Protein AF-A0A4Q4S0P5-F1 (afdb_monomer)

Organism: NCBI:txid156630

Foldseek 3Di:
DDDQQALLNLLLLLVVLLLLLLVLVLCQQVPDPLSVLLSLLSVLLVLLVVLLCPVCVSVDPCSPSLVVCCVVPVVLSLLLSVLSLLSSCLRQVPVCCVPQLQKDFPDPVVLVVDDQQDQDDDPSVCCRRPPVSVVVNSVSSVSRSVSSVPTNIHGDSDCVSSVVSSLSSQVSSQSSLVSDDPVSNVSSLVSSLVVLLVDDDPSSLVSLVVVVVVVVVDPDDGDPSVQSSLSNVLSNLLVVLVCLLVVNDDADDFDEDEPVQWDDDPVFQDPPDPQKTWTWGAAPPHNHDTAIWIKGKQDDDDLVSSVSNQSSVLSSLCRPHDLADFDFRFNGKYWYPPDPGIIIITTTHDGCVLVDDDDDDDADADDVVQWDWDADPPCVPDPDDDDDGHTDPVDIHGHDNSRGDDPDPPDPPDDPQFDDDPPPDDQWLLFQLVCLQPVGGHDAVLRVLQSVLQRLLCVLVVHHLVVQAPIDDRNCSVRSVVSLVSSLVSLVVSCVPQNPLSSVLSNLSSPDDQDPVDDSVVSVVVSVVNVVVSVVSVVPRDD

Solvent-accessible surface area (backbone atoms only — not comparable to full-atom values): 30479 Å² total; per-residue (Å²): 134,85,79,77,61,33,43,50,61,41,38,61,69,34,48,62,50,35,54,56,25,49,53,50,53,40,54,41,36,58,72,38,80,93,37,44,57,58,24,38,40,45,50,48,46,52,48,44,46,57,21,58,44,53,86,41,36,71,89,58,94,65,40,53,62,46,46,54,45,35,71,78,39,50,70,40,38,46,50,39,32,44,35,45,49,53,44,26,46,66,52,35,32,59,68,50,36,45,73,61,32,34,34,39,66,70,60,58,88,80,46,76,87,62,78,74,67,85,66,74,85,79,58,55,70,52,39,36,56,30,60,70,49,30,53,53,49,53,50,38,37,58,60,20,47,64,54,56,74,72,48,56,51,39,71,50,95,57,60,67,28,45,46,54,45,46,53,52,52,44,53,38,47,46,50,46,47,69,51,41,55,72,77,52,38,53,54,24,51,52,39,35,44,51,52,36,41,71,63,36,51,77,67,43,28,53,26,33,51,51,48,32,60,52,47,72,71,43,99,58,96,64,71,70,41,61,46,42,24,26,42,13,45,39,38,38,36,50,53,47,31,61,34,40,75,68,70,75,46,88,78,79,90,70,49,76,42,46,68,84,46,42,47,92,52,82,91,40,60,50,86,93,48,95,50,40,42,41,42,33,37,54,48,56,96,44,87,83,38,73,35,74,29,36,33,44,46,60,75,72,81,54,62,73,53,29,49,50,50,43,56,32,53,28,52,37,32,50,50,75,64,33,84,67,49,68,65,54,49,28,74,20,33,33,48,40,75,91,54,100,60,65,45,38,23,41,32,22,43,61,63,53,65,88,74,61,75,84,62,61,75,84,71,63,71,52,44,67,93,21,51,46,69,48,64,44,84,77,56,85,75,55,96,67,92,86,72,82,75,58,57,37,80,92,54,73,39,85,53,75,58,89,62,44,82,79,93,69,91,78,64,94,82,61,64,92,64,50,62,68,68,97,83,82,68,89,80,52,81,48,53,34,42,72,47,47,49,35,68,41,48,58,86,54,74,44,38,50,43,23,7,47,16,49,44,50,46,28,66,74,67,74,49,60,61,81,80,73,40,71,70,45,58,85,70,37,48,74,41,31,51,47,34,47,51,54,51,39,56,52,29,56,66,34,31,88,76,66,35,60,64,53,23,51,47,29,35,55,23,57,65,52,69,80,61,89,90,48,56,70,68,58,47,51,52,53,47,52,52,50,50,54,50,52,52,57,52,56,70,68,60,84,131

Radius of gyration: 28.84 Å; Cα contacts (8 Å, |Δi|>4): 722; chains: 1; bounding box: 66×55×87 Å

Mean predicted aligned error: 17.46 Å

Secondary structure (DSSP, 8-state):
-PPP--HHHHHHHHHHHHHHHHHHHHHHHHT-GGGHHHHHHHHHHHHHHHHHHGGGTTTSS--HHHHHHHHH-HHHHHHHHHHHHHHHHHHH-HHHHHHTS-EEES-HHHHTTSPPPP-PPP-HHHHHH-HHHHHHHHHHHHHHHHHHHH--EEE-S-HHHHHHHHHHHHHHHHHHHHTS-HHHHHHHHHHHHHHHHHH--HHHHHHHHHHHHHHTTSSS----HHHHHHHHHHHHHHHHHHHHHTT-SPPPPPPEEEGGGEE--GGG--TT-SSEEEEEE-SSSSTT--EEEEEEE--SS-HHHHHHHHHHHHHHHHS---TT---PPEEEEEEE-SSSS-EEEEEEPPPGGGS--------SS--GGGEE--B-TTGGG-----SPP-B-TT--EE--GGG-----TT-TTS-TT-SS-TTS----TTS-HHHHH-TTSPP-HHHHHHHHHHHHHHHHHTS-HHHHS-PPPTT-HHHHHHHHHHHHHHHHHTHHHHHHHHHHHHHHHHT----TTS-HHHHHHHHHHHHHHHHHHHTTS--

Sequence (543 aa):
MAEAFGIATAAVGLLPLCRDGFRLVQDVVGASDAFKEVSWRVQSQINVFEAWRRPWDLDGYEWGKFKEYSKENHSEALAIGHELALLSFTLCNASKLLSKYGLKLKDRHRHEQIKPAEIPSPDMKKLLTSEASFKKWVNGCKKNLPFIQKCRFVLTSDNSNADTLVDRLRECNEALHRFSPPAIQVIQTQNIYFVFGKSASEEQVKALFVEVNRAKKSNQQSLPYQEFARIAEFSNAVKDQKLVAKGQKRSREVRRFELSDFQTDPDYKVSGSQDAEMGLLKKFPFPKEMRVVYIEWMSGGREVEREAKAKAKARMLSVKMSEQVLLPTCYGILEDNSGYSKRFGLVMAPPDHIRLNLKFMMPGNIRPGSIMFFPTSSEVRSSRISSTPRLDYSKPFLVGFGHARIDDRRLGREDPTRTQAPGEITLDEYQHPKKIEAPLTKYSRFFDVYSVGCVLLEIGMWQPLSELVVIPRRGRPAEANRAREDMKAKAESLIGVTGSVYAAVIKKCLDVDPHSDLSEEKNNDVCAALLSELIGELGKCSA

InterPro domains:
  IPR011009 Protein kinase-like domain superfamily [SSF56112] (362-466)
  IPR029498 Prion-inhibition and propagation, HeLo domain [PF14479] (6-188)
  IPR038305 HeLo domain superfamily [G3DSA:1.20.120.1020] (1-222)

pLDDT: mean 73.53, std 16.16, range [27.33, 94.31]

Structure (mmCIF, N/CA/C/O backbone):
data_AF-A0A4Q4S0P5-F1
#
_entry.id   AF-A0A4Q4S0P5-F1
#
loop_
_atom_site.group_PDB
_atom_site.id
_atom_site.type_symbol
_atom_site.label_atom_id
_atom_site.label_alt_id
_atom_site.label_comp_id
_atom_site.label_asym_id
_atom_site.label_entity_id
_atom_site.label_seq_id
_atom_site.pdbx_PDB_ins_code
_atom_site.Cartn_x
_atom_site.Cartn_y
_atom_site.Cartn_z
_atom_site.occupancy
_atom_site.B_iso_or_equiv
_atom_site.auth_seq_id
_atom_site.auth_comp_id
_atom_site.auth_asym_id
_atom_site.auth_atom_id
_atom_site.pdbx_PDB_model_num
ATOM 1 N N . MET A 1 1 ? 10.439 23.619 34.622 1.00 31.36 1 MET A N 1
ATOM 2 C CA . MET A 1 1 ? 9.116 24.202 34.309 1.00 31.36 1 MET A CA 1
ATOM 3 C C . MET A 1 1 ? 8.155 23.055 34.058 1.00 31.36 1 MET A C 1
ATOM 5 O O . MET A 1 1 ? 8.489 22.204 33.246 1.00 31.36 1 MET A O 1
ATOM 9 N N . ALA A 1 2 ? 7.036 22.979 34.780 1.00 33.34 2 ALA A N 1
ATOM 10 C CA . ALA A 1 2 ? 6.001 21.987 34.490 1.00 33.34 2 ALA A CA 1
ATOM 11 C C . ALA A 1 2 ? 5.200 22.452 33.266 1.00 33.34 2 ALA A C 1
ATOM 13 O O . ALA A 1 2 ? 4.805 23.616 33.208 1.00 33.34 2 ALA A O 1
ATOM 14 N N . GLU A 1 3 ? 4.987 21.575 32.286 1.00 43.88 3 GLU A N 1
ATOM 15 C CA . GLU A 1 3 ? 4.173 21.924 31.121 1.00 43.88 3 GLU A CA 1
ATOM 16 C C . GLU A 1 3 ? 2.710 22.065 31.532 1.00 43.88 3 GLU A C 1
ATOM 18 O O . GLU A 1 3 ? 2.144 21.176 32.171 1.00 43.88 3 GLU A O 1
ATOM 23 N N . ALA A 1 4 ? 2.093 23.185 31.150 1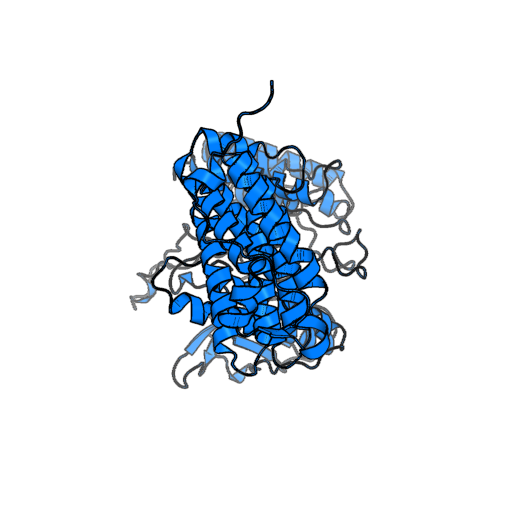.00 50.53 4 ALA A N 1
ATOM 24 C CA . ALA A 1 4 ? 0.651 23.333 31.248 1.00 50.53 4 ALA A CA 1
ATOM 25 C C . ALA A 1 4 ? -0.012 22.210 30.439 1.00 50.53 4 ALA A C 1
ATOM 27 O O . ALA A 1 4 ? 0.358 21.965 29.289 1.00 50.53 4 ALA A O 1
ATOM 28 N N . PHE A 1 5 ? -0.980 21.525 31.049 1.00 64.75 5 PHE A N 1
ATOM 29 C CA . PHE A 1 5 ? -1.673 20.406 30.424 1.00 64.75 5 PHE A CA 1
ATOM 30 C C . PHE A 1 5 ? -2.332 20.845 29.107 1.00 64.75 5 PHE A C 1
ATOM 32 O O . PHE A 1 5 ? -3.286 21.624 29.111 1.00 64.75 5 PHE A O 1
ATOM 39 N N . GLY A 1 6 ? -1.798 20.356 27.987 1.00 77.81 6 GLY A N 1
ATOM 40 C CA . GLY A 1 6 ? -2.189 20.779 26.646 1.00 77.81 6 GLY A CA 1
ATOM 41 C C . GLY A 1 6 ? -2.607 19.623 25.743 1.00 77.81 6 GLY A C 1
ATOM 42 O O . GLY A 1 6 ? -2.435 18.447 26.070 1.00 77.81 6 GLY A O 1
ATOM 43 N N . ILE A 1 7 ? -3.110 19.981 24.560 1.00 82.94 7 ILE A N 1
ATOM 44 C CA . ILE A 1 7 ? -3.660 19.055 23.558 1.00 82.94 7 ILE A CA 1
ATOM 45 C C . ILE A 1 7 ? -2.694 17.907 23.245 1.00 82.94 7 ILE A C 1
ATOM 47 O O . ILE A 1 7 ? -3.112 16.753 23.200 1.00 82.94 7 ILE A O 1
ATOM 51 N N . ALA A 1 8 ? -1.400 18.196 23.078 1.00 82.94 8 ALA A N 1
ATOM 52 C CA . ALA A 1 8 ? -0.398 17.171 22.801 1.00 82.94 8 ALA A CA 1
ATOM 53 C C . ALA A 1 8 ? -0.184 16.200 23.976 1.00 82.94 8 ALA A C 1
ATOM 55 O O . ALA A 1 8 ? -0.152 14.990 23.762 1.00 82.94 8 ALA A O 1
ATOM 56 N N . THR A 1 9 ? -0.147 16.691 25.219 1.00 84.06 9 THR A N 1
ATOM 57 C CA . THR A 1 9 ? -0.105 15.846 26.426 1.00 84.06 9 THR A CA 1
ATOM 58 C C . THR A 1 9 ? -1.339 14.942 26.518 1.00 84.06 9 THR A C 1
ATOM 60 O O . THR A 1 9 ? -1.224 13.755 26.831 1.00 84.06 9 THR A O 1
ATOM 63 N N . ALA A 1 10 ? -2.519 15.488 26.205 1.00 85.19 10 ALA A N 1
ATOM 64 C CA . ALA A 1 10 ? -3.773 14.745 26.197 1.00 85.19 10 ALA A CA 1
ATOM 65 C C . ALA A 1 10 ? -3.788 13.660 25.103 1.00 85.19 10 ALA A C 1
ATOM 67 O O . ALA A 1 10 ? -4.082 12.500 25.390 1.00 85.19 10 ALA A O 1
ATOM 68 N N . ALA A 1 11 ? -3.408 14.010 23.871 1.00 84.75 11 ALA A N 1
ATOM 69 C CA . ALA A 1 11 ? -3.312 13.082 22.747 1.00 84.75 11 ALA A CA 1
ATOM 70 C C . ALA A 1 11 ? -2.360 11.917 23.059 1.00 84.75 11 ALA A C 1
ATOM 72 O O . ALA A 1 11 ? -2.767 10.758 22.976 1.00 84.75 11 ALA A O 1
ATOM 73 N N . VAL A 1 12 ? -1.135 12.210 23.519 1.00 82.88 12 VAL A N 1
ATOM 74 C CA . VAL A 1 12 ? -0.136 11.195 23.897 1.00 82.88 12 VAL A CA 1
ATOM 75 C C . VAL A 1 12 ? -0.680 10.246 24.970 1.00 82.88 12 VAL A C 1
ATOM 77 O O . VAL A 1 12 ? -0.551 9.029 24.840 1.00 82.88 12 VAL A O 1
ATOM 80 N N . GLY A 1 13 ? -1.361 10.763 25.998 1.00 85.25 13 GLY A N 1
ATOM 81 C CA . GLY A 1 13 ? -1.936 9.933 27.061 1.00 85.25 13 GLY A CA 1
ATOM 82 C C . GLY A 1 13 ? -3.147 9.074 26.649 1.00 85.25 13 GLY A C 1
ATOM 83 O O . GLY A 1 13 ? -3.472 8.122 27.363 1.00 85.25 13 GLY A O 1
ATOM 84 N N . LEU A 1 14 ? -3.801 9.359 25.513 1.00 89.81 14 LEU A N 1
ATOM 85 C CA . LEU A 1 14 ? -4.906 8.551 24.966 1.00 89.81 14 LEU A CA 1
ATOM 86 C C . LEU A 1 14 ? -4.424 7.376 24.101 1.00 89.81 14 LEU A C 1
ATOM 88 O O . LEU A 1 14 ? -5.138 6.377 23.981 1.00 89.81 14 LEU A O 1
ATOM 92 N N . LEU A 1 15 ? -3.221 7.449 23.523 1.00 89.12 15 LEU A N 1
ATOM 93 C CA . LEU A 1 15 ? -2.706 6.421 22.607 1.00 89.12 15 LEU A CA 1
ATOM 94 C C . LEU A 1 15 ? -2.578 5.025 23.241 1.00 89.12 15 LEU A C 1
ATOM 96 O O . LEU A 1 15 ? -3.013 4.068 22.595 1.00 89.12 15 LEU A O 1
ATOM 100 N N . PRO A 1 16 ? -2.071 4.854 24.485 1.00 88.31 16 PRO A N 1
ATOM 101 C CA . PRO A 1 16 ? -2.028 3.537 25.118 1.00 88.31 16 PRO A CA 1
ATOM 102 C C . PRO A 1 16 ? -3.425 2.930 25.281 1.00 88.31 16 PRO A C 1
ATOM 104 O O . PRO A 1 16 ? -3.603 1.745 25.019 1.00 88.31 16 PRO A O 1
ATOM 107 N N . LEU A 1 17 ? -4.432 3.747 25.622 1.00 90.38 17 LEU A N 1
ATOM 108 C CA . LEU A 1 17 ? -5.822 3.292 25.750 1.00 90.38 17 LEU A CA 1
ATOM 109 C C . LEU A 1 17 ? -6.387 2.814 24.410 1.00 90.38 17 LEU A C 1
ATOM 111 O O . LEU A 1 17 ? -7.042 1.777 24.360 1.00 90.38 17 LEU A O 1
ATOM 115 N N . CYS A 1 18 ? -6.109 3.543 23.324 1.00 93.38 18 CYS A N 1
ATOM 116 C CA . CYS A 1 18 ? -6.533 3.145 21.983 1.00 93.38 18 CYS A CA 1
ATOM 117 C C . CYS A 1 18 ? -5.854 1.835 21.560 1.00 93.38 18 CYS A C 1
ATOM 119 O O . CYS A 1 18 ? -6.528 0.912 21.115 1.00 93.38 18 CYS A O 1
ATOM 121 N N . ARG A 1 19 ? -4.537 1.707 21.760 1.00 90.69 19 ARG A N 1
ATOM 122 C CA . ARG A 1 19 ? -3.778 0.499 21.400 1.00 90.69 19 ARG A CA 1
ATOM 123 C C . ARG A 1 19 ? -4.228 -0.733 22.188 1.00 90.69 19 ARG A C 1
ATOM 125 O O . ARG A 1 19 ? -4.425 -1.798 21.605 1.00 90.69 19 ARG A O 1
ATOM 132 N N . ASP A 1 20 ? -4.389 -0.601 23.501 1.00 89.06 20 ASP A N 1
ATOM 133 C CA . ASP A 1 20 ? -4.771 -1.718 24.366 1.00 89.06 20 ASP A CA 1
ATOM 134 C C . ASP A 1 20 ? -6.247 -2.104 24.154 1.00 89.06 20 ASP A C 1
ATOM 136 O O . ASP A 1 20 ? -6.580 -3.289 24.144 1.00 89.06 20 ASP A O 1
ATOM 140 N N . GLY A 1 21 ? -7.117 -1.127 23.872 1.00 90.81 21 GLY A N 1
ATOM 141 C CA . GLY A 1 21 ? -8.500 -1.362 23.459 1.00 90.81 21 GLY A CA 1
ATOM 142 C C . GLY A 1 21 ? -8.625 -2.041 22.087 1.00 90.81 21 GLY A C 1
ATOM 143 O O . GLY A 1 21 ? -9.420 -2.965 21.934 1.00 90.81 21 GLY A O 1
ATOM 144 N N . PHE A 1 22 ? -7.809 -1.652 21.101 1.00 93.25 22 PHE A N 1
ATOM 145 C CA . PHE A 1 22 ? -7.766 -2.302 19.784 1.00 93.25 22 PHE A CA 1
ATOM 146 C C . PHE A 1 22 ? -7.362 -3.776 19.878 1.00 93.25 22 PHE A C 1
ATOM 148 O O . PHE A 1 22 ? -8.027 -4.623 19.286 1.00 93.25 22 PHE A O 1
ATOM 155 N N . ARG A 1 23 ? -6.301 -4.085 20.642 1.00 89.81 23 ARG A N 1
ATOM 156 C CA . ARG A 1 23 ? -5.862 -5.470 20.897 1.00 89.81 23 ARG A CA 1
ATOM 157 C C . ARG A 1 23 ? -6.997 -6.309 21.464 1.00 89.81 23 ARG A C 1
ATOM 159 O O . ARG A 1 23 ? -7.279 -7.384 20.953 1.00 89.81 23 ARG A O 1
ATOM 166 N N . LEU A 1 24 ? -7.700 -5.767 22.453 1.00 87.25 24 LEU A N 1
ATOM 167 C CA . LEU A 1 24 ? -8.821 -6.455 23.067 1.00 87.25 24 LEU A CA 1
ATOM 168 C C . LEU A 1 24 ? -9.941 -6.753 22.065 1.00 87.25 24 LEU A C 1
ATOM 170 O O . LEU A 1 24 ? -10.455 -7.870 22.035 1.00 87.25 24 LEU A O 1
ATOM 174 N N . VAL A 1 25 ? -10.339 -5.772 21.248 1.00 88.38 25 VAL A N 1
ATOM 175 C CA . VAL A 1 25 ? -11.374 -5.996 20.228 1.00 88.38 25 VAL A CA 1
ATOM 176 C C . VAL A 1 25 ? -10.901 -7.049 19.221 1.00 88.38 25 VAL A C 1
ATOM 178 O O . VAL A 1 25 ? -11.677 -7.939 18.880 1.00 88.38 25 VAL A O 1
ATOM 181 N N . GLN A 1 26 ? -9.629 -7.028 18.813 1.00 90.12 26 GLN A N 1
ATOM 182 C CA . GLN A 1 26 ? -9.052 -8.057 17.942 1.00 90.12 26 GLN A CA 1
ATOM 183 C C . GLN A 1 26 ? -9.139 -9.461 18.558 1.00 90.12 26 GLN A C 1
ATOM 185 O O . GLN A 1 26 ? -9.574 -10.389 17.876 1.00 90.12 26 GLN A O 1
ATOM 190 N N . ASP A 1 27 ? -8.790 -9.612 19.839 1.00 86.12 27 ASP A N 1
ATOM 191 C CA . ASP A 1 27 ? -8.862 -10.888 20.564 1.00 86.12 27 ASP A CA 1
ATOM 192 C C . ASP A 1 27 ? -10.305 -11.416 20.642 1.00 86.12 27 ASP A C 1
ATOM 194 O O . ASP A 1 27 ? -10.547 -12.610 20.463 1.00 86.12 27 ASP A O 1
ATOM 198 N N . VAL A 1 28 ? -11.283 -10.528 20.858 1.00 83.00 28 VAL A N 1
ATOM 199 C CA . VAL A 1 28 ? -12.712 -10.878 20.894 1.00 83.00 28 VAL A CA 1
ATOM 200 C C . VAL A 1 28 ? -13.217 -11.349 19.534 1.00 83.00 28 VAL A C 1
ATOM 202 O O . VAL A 1 28 ? -13.844 -12.405 19.446 1.00 83.00 28 VAL A O 1
ATOM 205 N N . VAL A 1 29 ? -12.972 -10.581 18.469 1.00 83.38 29 VAL A N 1
ATOM 206 C CA . VAL A 1 29 ? -13.486 -10.924 17.133 1.00 83.38 29 VAL A CA 1
ATOM 207 C C . VAL A 1 29 ? -12.723 -12.120 16.543 1.00 83.38 29 VAL A C 1
ATOM 209 O O . VAL A 1 29 ? -13.303 -12.935 15.831 1.00 83.38 29 VAL A O 1
ATOM 212 N N . GLY A 1 30 ? -11.442 -12.285 16.886 1.00 82.94 30 GLY A N 1
ATOM 213 C CA . GLY A 1 30 ? -10.622 -13.445 16.525 1.00 82.94 30 GLY A CA 1
ATOM 214 C C . GLY A 1 30 ? -10.947 -14.743 17.277 1.00 82.94 30 GLY A C 1
ATOM 215 O O . GLY A 1 30 ? -10.501 -15.802 16.844 1.00 82.94 30 GLY A O 1
ATOM 216 N N . ALA A 1 31 ? -11.738 -14.707 18.355 1.00 78.94 31 ALA A N 1
ATOM 217 C CA . ALA A 1 31 ? -12.051 -15.891 19.163 1.00 78.94 31 ALA A CA 1
ATOM 218 C C . ALA A 1 31 ? -13.038 -16.887 18.511 1.00 78.94 31 ALA A C 1
ATOM 220 O O . ALA A 1 31 ? -13.347 -17.917 19.115 1.00 78.94 31 ALA A O 1
ATOM 221 N N . SER A 1 32 ? -13.570 -16.589 17.320 1.00 78.12 32 SER A N 1
ATOM 222 C CA . SER A 1 32 ? -14.538 -17.433 16.610 1.00 78.12 32 SER A CA 1
ATOM 223 C C . SER A 1 32 ? -14.358 -17.347 15.093 1.00 78.12 32 SER A C 1
ATOM 225 O O . SER A 1 32 ? -14.438 -16.263 14.515 1.00 78.12 32 SER A O 1
ATOM 227 N N . ASP A 1 33 ? -14.204 -18.498 14.428 1.00 78.56 33 ASP A N 1
ATOM 228 C CA . ASP A 1 33 ? -14.107 -18.573 12.962 1.00 78.56 33 ASP A CA 1
ATOM 229 C C . ASP A 1 33 ? -15.353 -18.020 12.244 1.00 78.56 33 ASP A C 1
ATOM 231 O O . ASP A 1 33 ? -15.244 -17.558 11.109 1.00 78.56 33 ASP A O 1
ATOM 235 N N . ALA A 1 34 ? -16.519 -17.981 12.903 1.00 79.44 34 ALA A N 1
ATOM 236 C CA . ALA A 1 34 ? -17.739 -17.397 12.335 1.00 79.44 34 ALA A CA 1
ATOM 237 C C . ALA A 1 34 ? -17.611 -15.888 12.037 1.00 79.44 34 ALA A C 1
ATOM 239 O O . ALA A 1 34 ? -18.304 -15.378 11.161 1.00 79.44 34 ALA A O 1
ATOM 240 N N . PHE A 1 35 ? -16.702 -15.182 12.722 1.00 82.56 35 PHE A N 1
ATOM 241 C CA . PHE A 1 35 ? -16.466 -13.741 12.558 1.00 82.56 35 PHE A CA 1
ATOM 242 C C . PHE A 1 35 ? -15.087 -13.429 11.965 1.00 82.56 35 PHE A C 1
ATOM 244 O O . PHE A 1 35 ? -14.602 -12.302 12.054 1.00 82.56 35 PHE A O 1
ATOM 251 N N . LYS A 1 36 ? -14.450 -14.413 11.317 1.00 85.62 36 LYS A N 1
ATOM 252 C CA . LYS A 1 36 ? -13.099 -14.300 10.747 1.00 85.62 36 LYS A CA 1
ATOM 253 C C . LYS A 1 36 ? -12.949 -13.143 9.755 1.00 85.62 36 LYS A C 1
ATOM 255 O O . LYS A 1 36 ? -11.927 -12.467 9.765 1.00 85.62 36 LYS A O 1
ATOM 260 N N . GLU A 1 37 ? -13.976 -12.859 8.951 1.00 87.12 37 GLU A N 1
ATOM 261 C CA . GLU A 1 37 ? -13.991 -11.685 8.066 1.00 87.12 37 GLU A CA 1
ATOM 262 C C . GLU A 1 37 ? -13.959 -10.371 8.863 1.00 87.12 37 GLU A C 1
ATOM 264 O O . GLU A 1 37 ? -13.102 -9.522 8.620 1.00 87.12 37 GLU A O 1
ATOM 269 N N . VAL A 1 38 ? -14.836 -10.224 9.862 1.00 88.75 38 VAL A N 1
ATOM 270 C CA . VAL A 1 38 ? -14.867 -9.048 10.746 1.00 88.75 38 VAL A CA 1
ATOM 271 C C . VAL A 1 38 ? -13.527 -8.898 11.475 1.00 88.75 38 VAL A C 1
ATOM 273 O O . VAL A 1 38 ? -13.004 -7.791 11.567 1.00 88.75 38 VAL A O 1
ATOM 276 N N . SER A 1 39 ? -12.919 -10.005 11.912 1.00 89.75 39 SER A N 1
ATOM 277 C CA . SER A 1 39 ? -11.606 -10.031 12.571 1.00 89.75 39 SER A CA 1
ATOM 278 C C . SER A 1 39 ? -10.502 -9.462 11.675 1.00 89.75 39 SER A C 1
ATOM 280 O O . SER A 1 39 ? -9.680 -8.663 12.126 1.00 89.75 39 SER A O 1
ATOM 282 N N . TRP A 1 40 ? -10.515 -9.785 10.378 1.00 90.19 40 TRP A N 1
ATOM 283 C CA . TRP A 1 40 ? -9.587 -9.197 9.409 1.00 90.19 40 TRP A CA 1
ATOM 284 C C . TRP A 1 40 ? -9.862 -7.723 9.111 1.00 90.19 40 TRP A C 1
ATOM 286 O O . TRP A 1 40 ? -8.924 -6.963 8.851 1.00 90.19 40 TRP A O 1
ATOM 296 N N . ARG A 1 41 ? -11.123 -7.289 9.177 1.00 91.06 41 ARG A N 1
ATOM 297 C CA . ARG A 1 41 ? -11.496 -5.880 8.996 1.00 91.06 41 ARG A CA 1
ATOM 298 C C . ARG A 1 41 ? -11.097 -5.029 10.209 1.00 91.06 41 ARG A C 1
ATOM 300 O O . ARG A 1 41 ? -10.507 -3.969 10.017 1.00 91.06 41 ARG A O 1
ATOM 307 N N . VAL A 1 42 ? -11.267 -5.530 11.440 1.00 92.38 42 VAL A N 1
ATOM 308 C CA . VAL A 1 42 ? -10.693 -4.918 12.659 1.00 92.38 42 VAL A CA 1
ATOM 309 C C . VAL A 1 42 ? -9.168 -4.835 12.547 1.00 92.38 42 VAL A C 1
ATOM 311 O O . VAL A 1 42 ? -8.613 -3.748 12.703 1.00 92.38 42 VAL A O 1
ATOM 314 N N . GLN A 1 43 ? -8.490 -5.923 12.167 1.00 91.75 43 GLN A N 1
ATOM 315 C CA . GLN A 1 43 ? -7.033 -5.927 11.992 1.00 91.75 43 GLN A CA 1
ATOM 316 C C . GLN A 1 43 ? -6.569 -4.916 10.931 1.00 91.75 43 GLN A C 1
ATOM 318 O O . GLN A 1 43 ? -5.503 -4.314 11.065 1.00 91.75 43 GLN A O 1
ATOM 323 N N . SER A 1 44 ? -7.375 -4.685 9.893 1.00 90.75 44 SER A N 1
ATOM 324 C CA . SER A 1 44 ? -7.107 -3.655 8.885 1.00 90.75 44 SER A CA 1
ATOM 325 C C . SER A 1 44 ? -7.190 -2.244 9.479 1.00 90.75 44 SER A C 1
ATOM 327 O O . SER A 1 44 ? -6.324 -1.421 9.192 1.00 90.75 44 SER A O 1
ATOM 329 N N . GLN A 1 45 ? -8.145 -1.976 10.374 1.00 93.56 45 GLN A N 1
ATOM 330 C CA . GLN A 1 45 ? -8.222 -0.698 11.094 1.00 93.56 45 GLN A CA 1
ATOM 331 C C . GLN A 1 45 ? -7.092 -0.520 12.123 1.00 93.56 45 GLN A C 1
ATOM 333 O O . GLN A 1 45 ? -6.579 0.588 12.277 1.00 93.56 45 GLN A O 1
ATOM 338 N N . ILE A 1 46 ? -6.619 -1.601 12.753 1.00 93.50 46 ILE A N 1
ATOM 339 C CA . ILE A 1 46 ? -5.404 -1.576 13.587 1.00 93.50 46 ILE A CA 1
ATOM 340 C C . ILE A 1 46 ? -4.183 -1.199 12.741 1.00 93.50 46 ILE A C 1
ATOM 342 O O . ILE A 1 46 ? -3.396 -0.343 13.135 1.00 93.50 46 ILE A O 1
ATOM 346 N N . ASN A 1 47 ? -4.043 -1.790 11.552 1.00 91.00 47 ASN A N 1
ATOM 347 C CA . ASN A 1 47 ? -2.940 -1.497 10.637 1.00 91.00 47 ASN A CA 1
ATOM 348 C C . ASN A 1 47 ? -2.928 -0.026 10.183 1.00 91.00 47 ASN A C 1
ATOM 350 O O . ASN A 1 47 ? -1.856 0.574 10.115 1.00 91.00 47 ASN A O 1
ATOM 354 N N . VAL A 1 48 ? -4.101 0.560 9.909 1.00 92.19 48 VAL A N 1
ATOM 355 C CA . VAL A 1 48 ? -4.238 1.987 9.564 1.00 92.19 48 VAL A CA 1
ATOM 356 C C . VAL A 1 48 ? -3.858 2.881 10.749 1.00 92.19 48 VAL A C 1
ATOM 358 O O . VAL A 1 48 ? -3.061 3.801 10.573 1.00 92.19 48 VAL A O 1
ATOM 361 N N . PHE A 1 49 ? -4.331 2.579 11.963 1.00 94.31 49 PHE A N 1
ATOM 362 C CA . PHE A 1 49 ? -3.972 3.327 13.177 1.00 94.31 49 PHE A CA 1
ATOM 363 C C . PHE A 1 49 ? -2.461 3.275 13.483 1.00 94.31 49 PHE A C 1
ATOM 365 O O . PHE A 1 49 ? -1.830 4.295 13.764 1.00 94.31 49 PHE A O 1
ATOM 372 N N . GLU A 1 50 ? -1.852 2.091 13.372 1.00 91.19 50 GLU A N 1
ATOM 373 C CA . GLU A 1 50 ? -0.407 1.891 13.540 1.00 91.19 50 GLU A CA 1
ATOM 374 C C . GLU A 1 50 ? 0.415 2.627 12.467 1.00 91.19 50 GLU A C 1
ATOM 376 O O . GLU A 1 50 ? 1.484 3.159 12.762 1.00 91.19 50 GLU A O 1
ATOM 381 N N . ALA A 1 51 ? -0.072 2.698 11.227 1.00 89.19 51 ALA A N 1
ATOM 382 C CA . ALA A 1 51 ? 0.572 3.461 10.160 1.00 89.19 51 ALA A CA 1
ATOM 383 C C . ALA A 1 51 ? 0.419 4.985 10.337 1.00 89.19 51 ALA A C 1
ATOM 385 O O . ALA A 1 51 ? 1.352 5.727 10.019 1.00 89.19 51 ALA A O 1
ATOM 386 N N . TRP A 1 52 ? -0.716 5.439 10.885 1.00 91.94 52 TRP A N 1
ATOM 387 C CA . TRP A 1 52 ? -0.978 6.839 11.229 1.00 91.94 52 TRP A CA 1
ATOM 388 C C . TRP A 1 52 ? -0.062 7.348 12.353 1.00 91.94 52 TRP A C 1
ATOM 390 O O . TRP A 1 52 ? 0.504 8.436 12.234 1.00 91.94 52 TRP A O 1
ATOM 400 N N . ARG A 1 53 ? 0.122 6.565 13.429 1.00 89.19 53 ARG A N 1
ATOM 401 C CA . ARG A 1 53 ? 0.850 7.020 14.631 1.00 89.19 53 ARG A CA 1
ATOM 402 C C . ARG A 1 53 ? 2.376 7.072 14.478 1.00 89.19 53 ARG A C 1
ATOM 404 O O . ARG A 1 53 ? 3.023 7.841 15.181 1.00 89.19 53 ARG A O 1
ATOM 411 N N . ARG A 1 54 ? 2.967 6.270 13.581 1.00 86.38 54 ARG A N 1
ATOM 412 C CA . ARG A 1 54 ? 4.435 6.144 13.443 1.00 86.38 54 ARG A CA 1
ATOM 413 C C . ARG A 1 54 ? 5.166 7.438 13.050 1.00 86.38 54 ARG A C 1
ATOM 415 O O . ARG A 1 54 ? 6.155 7.744 13.705 1.00 86.38 54 ARG A O 1
ATOM 422 N N . PRO A 1 55 ? 4.739 8.222 12.037 1.00 85.44 55 PRO A N 1
ATOM 423 C CA . PRO A 1 55 ? 5.499 9.404 11.599 1.00 85.44 55 PRO A CA 1
ATOM 424 C C . PRO A 1 55 ? 5.601 10.515 12.654 1.00 85.44 55 PRO A C 1
ATOM 426 O O . PRO A 1 55 ? 6.524 11.329 12.605 1.00 85.44 55 PRO A O 1
ATOM 429 N N . TRP A 1 56 ? 4.675 10.511 13.617 1.00 82.38 56 TRP A N 1
ATOM 430 C CA . TRP A 1 56 ? 4.638 11.394 14.781 1.00 82.38 56 TRP A CA 1
ATOM 431 C C . TRP A 1 56 ? 5.628 11.014 15.899 1.00 82.38 56 TRP A C 1
ATOM 433 O O . TRP A 1 56 ? 5.718 11.742 16.883 1.00 82.38 56 TRP A O 1
ATOM 443 N N . ASP A 1 57 ? 6.344 9.892 15.752 1.00 71.06 57 ASP A N 1
ATOM 444 C CA . ASP A 1 57 ? 7.292 9.316 16.722 1.00 71.06 57 ASP A CA 1
ATOM 445 C C . ASP A 1 57 ? 6.697 9.036 18.117 1.00 71.06 57 ASP A C 1
ATOM 447 O O . ASP A 1 57 ? 7.299 9.225 19.173 1.00 71.06 57 ASP A O 1
ATOM 451 N N . LEU A 1 58 ? 5.453 8.555 18.121 1.00 67.88 58 LEU A N 1
ATOM 452 C CA . LEU A 1 58 ? 4.668 8.291 19.332 1.00 67.88 58 LEU A CA 1
ATOM 453 C C . LEU A 1 58 ? 5.035 6.961 20.030 1.00 67.88 58 LEU A C 1
ATOM 455 O O . LEU A 1 58 ? 4.258 6.457 20.843 1.00 67.88 58 LEU A O 1
ATOM 459 N N . ASP A 1 59 ? 6.184 6.372 19.688 1.00 58.34 59 ASP A N 1
ATOM 460 C CA . ASP A 1 59 ? 6.763 5.187 20.341 1.00 58.34 59 ASP A CA 1
ATOM 461 C C . ASP A 1 59 ? 7.893 5.550 21.337 1.00 58.34 59 ASP A C 1
ATOM 463 O O . ASP A 1 59 ? 8.332 4.680 22.092 1.00 58.34 59 ASP A O 1
ATOM 467 N N . GLY A 1 60 ? 8.336 6.817 21.382 1.00 53.66 60 GLY A N 1
ATOM 468 C CA . GLY A 1 60 ? 9.400 7.315 22.265 1.00 53.66 60 GLY A CA 1
ATOM 469 C C . GLY A 1 60 ? 8.971 8.425 23.239 1.00 53.66 60 GLY A C 1
ATOM 470 O O . GLY A 1 60 ? 7.809 8.825 23.306 1.00 53.66 60 GLY A O 1
ATOM 471 N N . TYR A 1 61 ? 9.934 8.947 24.009 1.00 50.25 61 TYR A N 1
ATOM 472 C CA . TYR A 1 61 ? 9.716 10.087 24.918 1.00 50.25 61 TYR A CA 1
ATOM 473 C C . TYR A 1 61 ? 9.687 11.449 24.197 1.00 50.25 61 TYR A C 1
ATOM 475 O O . TYR A 1 61 ? 9.215 12.430 24.773 1.00 50.25 61 TYR A O 1
ATOM 483 N N . GLU A 1 62 ? 10.133 11.512 22.939 1.00 54.00 62 GLU A N 1
ATOM 484 C CA . GLU A 1 62 ? 10.263 12.744 22.152 1.00 54.00 62 GLU A CA 1
ATOM 485 C C . GLU A 1 62 ? 9.175 12.863 21.073 1.00 54.00 62 GLU A C 1
ATOM 487 O O . GLU A 1 62 ? 9.426 12.890 19.873 1.00 54.00 62 GLU A O 1
ATOM 492 N N . TRP A 1 63 ? 7.933 13.053 21.520 1.00 69.31 63 TRP A N 1
ATOM 493 C CA . TRP A 1 63 ? 6.760 13.422 20.705 1.00 69.31 63 TRP A CA 1
ATOM 494 C C . TRP A 1 63 ? 6.850 14.861 20.134 1.00 69.31 63 TRP A C 1
ATOM 496 O O . TRP A 1 63 ? 5.837 15.548 19.963 1.00 69.31 63 TRP A O 1
ATOM 506 N N . GLY A 1 64 ? 8.070 15.336 19.848 1.00 70.69 64 GLY A N 1
ATOM 507 C CA . GLY A 1 64 ? 8.403 16.705 19.446 1.00 70.69 64 GLY A CA 1
ATOM 508 C C . GLY A 1 64 ? 7.634 17.162 18.212 1.00 70.69 64 GLY A C 1
ATOM 509 O O . GLY A 1 64 ? 7.007 18.215 18.247 1.00 70.69 64 GLY A O 1
ATOM 510 N N . LYS A 1 65 ? 7.534 16.309 17.186 1.00 81.44 65 LYS A N 1
ATOM 511 C CA . LYS A 1 65 ? 6.799 16.618 15.947 1.00 81.44 65 LYS A CA 1
ATOM 512 C C . LYS A 1 65 ? 5.324 16.942 16.189 1.00 81.44 65 LYS A C 1
ATOM 514 O O . LYS A 1 65 ? 4.811 17.917 15.648 1.00 81.44 65 LYS A O 1
ATOM 519 N N . PHE A 1 66 ? 4.623 16.151 17.011 1.00 85.31 66 PHE A N 1
ATOM 520 C CA . PHE A 1 66 ? 3.216 16.437 17.330 1.00 85.31 66 PHE A CA 1
ATOM 521 C C . PHE A 1 66 ? 3.078 17.646 18.266 1.00 85.31 66 PHE A C 1
ATOM 523 O O . PHE A 1 66 ? 2.120 18.410 18.170 1.00 85.31 66 PHE A O 1
ATOM 530 N N . LYS A 1 67 ? 4.054 17.852 19.156 1.00 85.19 67 LYS A N 1
ATOM 531 C CA . LYS A 1 67 ? 4.121 19.002 20.064 1.00 85.19 67 LYS A CA 1
ATOM 532 C C . LYS A 1 67 ? 4.262 20.320 19.310 1.00 85.19 67 LYS A C 1
ATOM 534 O O . LYS A 1 67 ? 3.491 21.239 19.567 1.00 85.19 67 LYS A O 1
ATOM 539 N N . GLU A 1 68 ? 5.217 20.397 18.391 1.00 85.62 68 GLU A N 1
ATOM 540 C CA . GLU A 1 68 ? 5.454 21.530 17.492 1.00 85.62 68 GLU A CA 1
ATOM 541 C C . GLU A 1 68 ? 4.220 21.784 16.631 1.00 85.62 68 GLU A C 1
ATOM 543 O O . GLU A 1 68 ? 3.635 22.864 16.712 1.00 85.62 68 GLU A O 1
ATOM 548 N N . TYR A 1 69 ? 3.715 20.740 15.966 1.00 87.38 69 TYR A N 1
ATOM 549 C CA . TYR A 1 69 ? 2.478 20.816 15.195 1.00 87.38 69 TYR A CA 1
ATOM 550 C C . TYR A 1 69 ? 1.299 21.380 16.005 1.00 87.38 69 TYR A C 1
ATOM 552 O O . TYR A 1 69 ? 0.579 22.243 15.513 1.00 87.38 69 TYR A O 1
ATOM 560 N N . SER A 1 70 ? 1.128 20.967 17.267 1.00 87.31 70 SER A N 1
ATOM 561 C CA . SER A 1 70 ? 0.036 21.448 18.130 1.00 87.31 70 SER A CA 1
ATOM 562 C C . SER A 1 70 ? 0.147 22.913 18.572 1.00 87.31 70 SER A C 1
ATOM 564 O O . SER A 1 70 ? -0.856 23.490 19.001 1.00 87.31 70 SER A O 1
ATOM 566 N N . LYS A 1 71 ? 1.341 23.517 18.479 1.00 86.50 71 LYS A N 1
ATOM 567 C CA . LYS A 1 71 ? 1.547 24.956 18.706 1.00 86.50 71 LYS A CA 1
ATOM 568 C C . LYS A 1 71 ? 1.160 25.766 17.471 1.00 86.50 71 LYS A C 1
ATOM 570 O O . LYS A 1 71 ? 0.558 26.823 17.610 1.00 86.50 71 LYS A O 1
ATOM 575 N N . GLU A 1 72 ? 1.506 25.262 16.290 1.00 86.25 72 GLU A N 1
ATOM 576 C CA . GLU A 1 72 ? 1.292 25.938 15.005 1.00 86.25 72 GLU A CA 1
ATOM 577 C C . GLU A 1 72 ? -0.139 25.754 14.468 1.00 86.25 72 GLU A C 1
ATOM 579 O O . GLU A 1 72 ? -0.715 26.680 13.908 1.00 86.25 72 GLU A O 1
ATOM 584 N N . ASN A 1 73 ? -0.734 24.576 14.675 1.00 87.88 73 ASN A N 1
ATOM 585 C CA . ASN A 1 73 ? -2.003 24.138 14.083 1.00 87.88 73 ASN A CA 1
ATOM 586 C C . ASN A 1 73 ? -2.963 23.674 15.191 1.00 87.88 73 ASN A C 1
ATOM 588 O O . ASN A 1 73 ? -3.292 22.493 15.343 1.00 87.88 73 ASN A O 1
ATOM 592 N N . HIS A 1 74 ? -3.357 24.618 16.048 1.00 87.19 74 HIS A N 1
ATOM 593 C CA . HIS A 1 74 ? -4.098 24.328 17.278 1.00 87.19 74 HIS A CA 1
ATOM 594 C C . HIS A 1 74 ? -5.456 23.645 17.031 1.00 87.19 74 HIS A C 1
ATOM 596 O O . HIS A 1 74 ? -5.870 22.801 17.827 1.00 87.19 74 HIS A O 1
ATOM 602 N N . SER A 1 75 ? -6.160 24.000 15.950 1.00 87.44 75 SER A N 1
ATOM 603 C CA . SER A 1 75 ? -7.526 23.521 15.696 1.00 87.44 75 SER A CA 1
ATOM 604 C C . SER A 1 75 ? -7.553 22.069 15.205 1.00 87.44 75 SER A C 1
ATOM 606 O O . SER A 1 75 ? -8.363 21.258 15.653 1.00 87.44 75 SER A O 1
ATOM 608 N N . GLU A 1 76 ? -6.586 21.716 14.370 1.00 90.38 76 GLU A N 1
ATOM 609 C CA . GLU A 1 76 ? -6.358 20.405 13.788 1.00 90.38 76 GLU A CA 1
ATOM 610 C C . GLU A 1 76 ? -5.787 19.448 14.837 1.00 90.38 76 GLU A C 1
ATOM 612 O O . GLU A 1 76 ? -6.249 18.315 14.968 1.00 90.38 76 GLU A O 1
ATOM 617 N N . ALA A 1 77 ? -4.856 19.919 15.673 1.00 89.25 77 ALA A N 1
ATOM 618 C CA . ALA A 1 77 ? -4.385 19.157 16.824 1.00 89.25 77 ALA A CA 1
ATOM 619 C C . ALA A 1 77 ? -5.517 18.887 17.835 1.00 89.25 77 ALA A C 1
ATOM 621 O O . ALA A 1 77 ? -5.601 17.780 18.375 1.00 89.25 77 ALA A O 1
ATOM 622 N N . LEU A 1 78 ? -6.416 19.856 18.071 1.00 88.50 78 LEU A N 1
ATOM 623 C CA . LEU A 1 78 ? -7.615 19.654 18.896 1.00 88.50 78 LEU A CA 1
ATOM 624 C C . LEU A 1 78 ? -8.533 18.589 18.277 1.00 88.50 78 LEU A C 1
ATOM 626 O O . LEU A 1 78 ? -9.044 17.734 19.000 1.00 88.50 78 LEU A O 1
ATOM 630 N N . ALA A 1 79 ? -8.701 18.599 16.952 1.00 90.50 79 ALA A N 1
ATOM 631 C CA . ALA A 1 79 ? -9.473 17.596 16.224 1.00 90.50 79 ALA A CA 1
ATOM 632 C C . ALA A 1 79 ? -8.829 16.193 16.286 1.00 90.50 79 ALA A C 1
ATOM 634 O O . ALA A 1 79 ? -9.526 15.207 16.515 1.00 90.50 79 ALA A O 1
ATOM 635 N N . ILE A 1 80 ? -7.499 16.079 16.212 1.00 91.44 80 ILE A N 1
ATOM 636 C CA . ILE A 1 80 ? -6.791 14.809 16.460 1.00 91.44 80 ILE A CA 1
ATOM 637 C C . ILE A 1 80 ? -7.033 14.319 17.895 1.00 91.44 80 ILE A C 1
ATOM 639 O O . ILE A 1 80 ? -7.356 13.149 18.105 1.00 91.44 80 ILE A O 1
ATOM 643 N N . GLY A 1 81 ? -6.942 15.206 18.892 1.00 90.19 81 GLY A N 1
ATOM 644 C CA . GLY A 1 81 ? -7.264 14.874 20.284 1.00 90.19 81 GLY A CA 1
ATOM 645 C C . GLY A 1 81 ? -8.718 14.414 20.470 1.00 90.19 81 GLY A C 1
ATOM 646 O O . GLY A 1 81 ? -8.977 13.472 21.220 1.00 90.19 81 GLY A O 1
ATOM 647 N N . HIS A 1 82 ? -9.657 15.037 19.752 1.00 89.81 82 HIS A N 1
ATOM 648 C CA . HIS A 1 82 ? -11.077 14.679 19.723 1.00 89.81 82 HIS A CA 1
ATOM 649 C C . HIS A 1 82 ? -11.296 13.264 19.172 1.00 89.81 82 HIS A C 1
ATOM 651 O O . HIS A 1 82 ? -11.978 12.452 19.802 1.00 89.81 82 HIS A O 1
ATOM 657 N N . GLU A 1 83 ? -10.669 12.927 18.045 1.00 93.00 83 GLU A N 1
ATOM 658 C CA . GLU A 1 83 ? -10.797 11.597 17.445 1.00 93.00 83 GLU A CA 1
ATOM 659 C C . GLU A 1 83 ? -10.114 10.508 18.276 1.00 93.00 83 GLU A C 1
ATOM 661 O O . GLU A 1 83 ? -10.691 9.436 18.459 1.00 93.00 83 GLU A O 1
ATOM 666 N N . LEU A 1 84 ? -8.958 10.784 18.891 1.00 93.12 84 LEU A N 1
ATOM 667 C CA . LEU A 1 84 ? -8.354 9.872 19.872 1.00 93.12 84 LEU A CA 1
ATOM 668 C C . LEU A 1 84 ? -9.266 9.652 21.090 1.00 93.12 84 LEU A C 1
ATOM 670 O O . LEU A 1 84 ? -9.369 8.532 21.597 1.00 93.12 84 LEU A O 1
ATOM 674 N N . ALA A 1 85 ? -9.973 10.687 21.553 1.00 91.19 85 ALA A N 1
ATOM 675 C CA . ALA A 1 85 ? -10.939 10.553 22.636 1.00 91.19 85 ALA A CA 1
ATOM 676 C C . ALA A 1 85 ? -12.141 9.686 22.220 1.00 91.19 85 ALA A C 1
ATOM 678 O O . ALA A 1 85 ? -12.491 8.755 22.951 1.00 91.19 85 ALA A O 1
ATOM 679 N N . LEU A 1 86 ? -12.722 9.914 21.036 1.00 91.81 86 LEU A N 1
ATOM 680 C CA . LEU A 1 86 ? -13.807 9.095 20.470 1.00 91.81 86 LEU A CA 1
ATOM 681 C C . LEU A 1 86 ? -13.401 7.637 20.239 1.00 91.81 86 LEU A C 1
ATOM 683 O O . LEU A 1 86 ? -14.195 6.727 20.497 1.00 91.81 86 LEU A O 1
ATOM 687 N N . LEU A 1 87 ? -12.174 7.411 19.778 1.00 93.81 87 LEU A N 1
ATOM 688 C CA . LEU A 1 87 ? -11.607 6.089 19.560 1.00 93.81 87 LEU A CA 1
ATOM 689 C C . LEU A 1 87 ? -11.410 5.365 20.899 1.00 93.81 87 LEU A C 1
ATOM 691 O O . LEU A 1 87 ? -11.933 4.265 21.084 1.00 93.81 87 LEU A O 1
ATOM 695 N N . SER A 1 88 ? -10.785 6.026 21.883 1.00 92.81 88 SER A N 1
ATOM 696 C CA . SER A 1 88 ? -10.632 5.490 23.244 1.00 92.81 88 SER A CA 1
ATOM 697 C C . SER A 1 88 ? -11.981 5.177 23.902 1.00 92.81 88 SER A C 1
ATOM 699 O O . SER A 1 88 ? -12.121 4.148 24.558 1.00 92.81 88 SER A O 1
ATOM 701 N N . PHE A 1 89 ? -13.003 6.008 23.671 1.00 91.06 89 PHE A N 1
ATOM 702 C CA . PHE A 1 89 ? -14.364 5.789 24.154 1.00 91.06 89 PHE A CA 1
ATOM 703 C C . PHE A 1 89 ? -15.023 4.578 23.491 1.00 91.06 89 PHE A C 1
ATOM 705 O O . PHE A 1 89 ? -15.630 3.756 24.174 1.00 91.06 89 PHE A O 1
ATOM 712 N N . THR A 1 90 ? -14.898 4.455 22.169 1.00 92.00 90 THR A N 1
ATOM 713 C CA . THR A 1 90 ? -15.474 3.346 21.394 1.00 92.00 90 THR A CA 1
ATOM 714 C C . THR A 1 90 ? -14.873 2.005 21.817 1.00 92.00 90 THR A C 1
ATOM 716 O O . THR A 1 90 ? -15.601 1.021 21.921 1.00 92.00 90 THR A O 1
ATOM 719 N N . LEU A 1 91 ? -13.575 1.987 22.132 1.00 91.69 91 LEU A N 1
ATOM 720 C CA . LEU A 1 91 ? -12.832 0.793 22.537 1.00 91.69 91 LEU A CA 1
ATOM 721 C C . LEU A 1 91 ? -12.929 0.470 24.046 1.00 91.69 91 LEU A C 1
ATOM 723 O O . LEU A 1 91 ? -12.895 -0.701 24.414 1.00 91.69 91 LEU A O 1
ATOM 727 N N . CYS A 1 92 ? -13.067 1.469 24.932 1.00 89.50 92 CYS A N 1
ATOM 728 C CA . CYS A 1 92 ? -13.092 1.269 26.395 1.00 89.50 92 CYS A CA 1
ATOM 729 C C . CYS A 1 92 ? -14.498 1.313 27.035 1.00 89.50 92 CYS A C 1
ATOM 731 O O . CYS A 1 92 ? -14.640 1.024 28.229 1.00 89.50 92 CYS A O 1
ATOM 733 N N . ASN A 1 93 ? -15.553 1.699 26.306 1.00 88.44 93 ASN A N 1
ATOM 734 C CA . ASN A 1 93 ? -16.915 1.739 26.849 1.00 88.44 93 ASN A CA 1
ATOM 735 C C . ASN A 1 93 ? -17.592 0.362 26.744 1.00 88.44 93 ASN A C 1
ATOM 737 O O . ASN A 1 93 ? -18.311 0.064 25.788 1.00 88.44 93 ASN A O 1
ATOM 741 N N . ALA A 1 94 ? -17.390 -0.459 27.777 1.00 85.00 94 ALA A N 1
ATOM 742 C CA . ALA A 1 94 ? -17.990 -1.785 27.915 1.00 85.00 94 ALA A CA 1
ATOM 743 C C . ALA A 1 94 ? -19.517 -1.792 27.712 1.00 85.00 94 ALA A C 1
ATOM 745 O O . ALA A 1 94 ? -20.044 -2.685 27.051 1.00 85.00 94 ALA A O 1
ATOM 746 N N . SER A 1 95 ? -20.231 -0.781 28.217 1.00 84.69 95 SER A N 1
ATOM 747 C CA . SER A 1 95 ? -21.686 -0.683 28.067 1.00 84.69 95 SER A CA 1
ATOM 748 C C . SER A 1 95 ? -22.095 -0.510 26.601 1.00 84.69 95 SER A C 1
ATOM 750 O O . SER A 1 95 ? -23.053 -1.147 26.167 1.00 84.69 95 SER A O 1
ATOM 752 N N . LYS A 1 96 ? -21.357 0.272 25.796 1.00 86.19 96 LYS A N 1
ATOM 753 C CA . LYS A 1 96 ? -21.623 0.421 24.350 1.00 86.19 96 LYS A CA 1
ATOM 754 C C . LYS A 1 96 ? -21.163 -0.788 23.538 1.00 86.19 96 LYS A C 1
ATOM 756 O O . LYS A 1 96 ? -21.874 -1.179 22.616 1.00 86.19 96 LYS A O 1
ATOM 761 N N . LEU A 1 97 ? -20.048 -1.418 23.910 1.00 87.00 97 LEU A N 1
ATOM 762 C CA . LEU A 1 97 ? -19.626 -2.704 23.342 1.00 87.00 97 LEU A CA 1
ATOM 763 C C . LEU A 1 97 ? -20.731 -3.765 23.481 1.00 87.00 97 LEU A C 1
ATOM 765 O O . LEU A 1 97 ? -21.087 -4.407 22.495 1.00 87.00 97 LEU A O 1
ATOM 769 N N . LEU A 1 98 ? -21.332 -3.874 24.670 1.00 84.19 98 LEU A N 1
ATOM 770 C CA . LEU A 1 98 ? -22.422 -4.813 24.948 1.00 84.19 98 LEU A CA 1
ATOM 771 C C . LEU A 1 98 ? -23.759 -4.442 24.283 1.00 84.19 98 LEU A C 1
ATOM 773 O O . LEU A 1 98 ? -24.430 -5.304 23.724 1.00 84.19 98 LEU A O 1
ATOM 777 N N . SER A 1 99 ? -24.178 -3.176 24.367 1.00 84.00 99 SER A N 1
ATOM 778 C CA . SER A 1 99 ? -25.532 -2.760 23.949 1.00 84.00 99 SER A CA 1
ATOM 779 C C . SER A 1 99 ? -25.660 -2.346 22.482 1.00 84.00 99 SER A C 1
ATOM 781 O O . SER A 1 99 ? -26.731 -2.528 21.912 1.00 84.00 99 SER A O 1
ATOM 783 N N . LYS A 1 100 ? -24.606 -1.784 21.872 1.00 85.81 100 LYS A N 1
ATOM 784 C CA . LYS A 1 100 ? -24.642 -1.241 20.501 1.00 85.81 100 LYS A CA 1
ATOM 785 C C . LYS A 1 100 ? -23.872 -2.099 19.497 1.00 85.81 100 LYS A C 1
ATOM 787 O O . LYS A 1 100 ? -24.297 -2.220 18.358 1.00 85.81 100 LYS A O 1
ATOM 792 N N . TYR A 1 101 ? -22.733 -2.663 19.896 1.00 85.25 101 TYR A N 1
ATOM 793 C CA . TYR A 1 101 ? -21.808 -3.324 18.965 1.00 85.25 101 TYR A CA 1
ATOM 794 C C . TYR A 1 101 ? -21.938 -4.859 18.927 1.00 85.25 101 TYR A C 1
ATOM 796 O O . TYR A 1 101 ? -21.154 -5.532 18.265 1.00 85.25 101 TYR A O 1
ATOM 804 N N . GLY A 1 102 ? -22.954 -5.423 19.589 1.00 81.69 102 GLY A N 1
ATOM 805 C CA . GLY A 1 102 ? -23.317 -6.842 19.471 1.00 81.69 102 GLY A CA 1
ATOM 806 C C . GLY A 1 102 ? -22.443 -7.818 20.267 1.00 81.69 102 GLY A C 1
ATOM 807 O O . GLY A 1 102 ? -22.572 -9.031 20.093 1.00 81.69 102 GLY A O 1
ATOM 808 N N . LEU A 1 103 ? -21.566 -7.335 21.155 1.00 84.81 103 LEU A N 1
ATOM 809 C CA . LEU A 1 103 ? -20.803 -8.210 22.046 1.00 84.81 103 LEU A CA 1
ATOM 810 C C . LEU A 1 103 ? -21.708 -8.713 23.184 1.00 84.81 103 LEU A C 1
ATOM 812 O O . LEU A 1 103 ? -22.495 -7.965 23.756 1.00 84.81 103 LEU A O 1
ATOM 816 N N . LYS A 1 104 ? -21.569 -9.981 23.575 1.00 82.00 104 LYS A N 1
ATOM 817 C CA . LYS A 1 104 ? -22.214 -10.557 24.767 1.00 82.00 104 LYS A CA 1
ATOM 818 C C . LYS A 1 104 ? -21.199 -11.310 25.615 1.00 82.00 104 LYS A C 1
ATOM 820 O O . LYS A 1 104 ? -20.257 -11.888 25.088 1.00 82.00 104 LYS A O 1
ATOM 825 N N . LEU A 1 105 ? -21.397 -11.321 26.930 1.00 81.88 105 LEU A N 1
ATOM 826 C CA . LEU A 1 105 ? -20.594 -12.124 27.856 1.00 81.88 105 LEU A CA 1
ATOM 827 C C . LEU A 1 105 ? -20.869 -13.617 27.625 1.00 81.88 105 LEU A C 1
ATOM 829 O O . LEU A 1 105 ? -22.035 -14.013 27.578 1.00 81.88 105 LEU A O 1
ATOM 833 N N . LYS A 1 106 ? -19.810 -14.428 27.506 1.00 75.44 106 LYS A N 1
ATOM 834 C CA . LYS A 1 106 ? -19.904 -15.881 27.291 1.00 75.44 106 LYS A CA 1
ATOM 835 C C . LYS A 1 106 ? -20.577 -16.596 28.468 1.00 75.44 106 LYS A C 1
ATOM 837 O O . LYS A 1 106 ? -21.461 -17.412 28.246 1.00 75.44 106 LYS A O 1
ATOM 842 N N . ASP A 1 107 ? -20.209 -16.222 29.696 1.00 71.75 107 ASP A N 1
ATOM 843 C CA . ASP A 1 107 ? -20.744 -16.779 30.944 1.00 71.75 107 ASP A CA 1
ATOM 844 C C . ASP A 1 107 ? -21.449 -15.689 31.765 1.00 71.75 107 ASP A C 1
ATOM 846 O O . ASP A 1 107 ? -20.825 -14.993 32.567 1.00 71.75 107 ASP A O 1
ATOM 850 N N . ARG A 1 108 ? -22.765 -15.517 31.583 1.00 61.31 108 ARG A N 1
ATOM 851 C CA . ARG A 1 108 ? -23.537 -14.458 32.271 1.00 61.31 108 ARG A CA 1
ATOM 852 C C . ARG A 1 108 ? -23.428 -14.539 33.801 1.00 61.31 108 ARG A C 1
ATOM 854 O O . ARG A 1 108 ? -23.083 -13.554 34.451 1.00 61.31 108 ARG A O 1
ATOM 861 N N . HIS A 1 109 ? -23.602 -15.738 34.356 1.00 56.91 109 HIS A N 1
ATOM 862 C CA . HIS A 1 109 ? -23.743 -15.966 35.800 1.00 56.91 109 HIS A CA 1
ATOM 863 C C . HIS A 1 109 ? -22.514 -15.610 36.657 1.00 56.91 109 HIS A C 1
ATOM 865 O O . HIS A 1 109 ? -22.668 -15.348 37.846 1.00 56.91 109 HIS A O 1
ATOM 871 N N . ARG A 1 110 ? -21.293 -15.576 36.096 1.00 55.62 110 ARG A N 1
ATOM 872 C CA . ARG A 1 110 ? -20.084 -15.162 36.844 1.00 55.62 110 ARG A CA 1
ATOM 873 C C . ARG A 1 110 ? -19.808 -13.658 36.796 1.00 55.62 110 ARG A C 1
ATOM 875 O O . ARG A 1 110 ? -19.016 -13.170 37.597 1.00 55.62 110 ARG A O 1
ATOM 882 N N . HIS A 1 111 ? -20.415 -12.930 35.860 1.00 55.75 111 HIS A N 1
ATOM 883 C CA . HIS A 1 111 ? -20.051 -11.540 35.571 1.00 55.75 111 HIS A CA 1
ATOM 884 C C . HIS A 1 111 ? -21.109 -10.511 36.000 1.00 55.75 111 HIS A C 1
ATOM 886 O O . HIS A 1 111 ? -20.781 -9.334 36.118 1.00 55.75 111 HIS A O 1
ATOM 892 N N . GLU A 1 112 ? -22.335 -10.931 36.329 1.00 53.22 112 GLU A N 1
ATOM 893 C CA . GLU A 1 112 ? -23.408 -10.051 36.839 1.00 53.22 112 GLU A CA 1
ATOM 894 C C . GLU A 1 112 ? -23.052 -9.310 38.147 1.00 53.22 112 GLU A C 1
ATOM 896 O O . GLU A 1 112 ? -23.622 -8.258 38.437 1.00 53.22 112 GLU A O 1
ATOM 901 N N . GLN A 1 113 ? -22.068 -9.803 38.909 1.00 55.62 113 GLN A N 1
ATOM 902 C CA . GLN A 1 113 ? -21.602 -9.188 40.159 1.00 55.62 113 GLN A CA 1
ATOM 903 C C . GLN A 1 113 ? -20.638 -8.001 39.964 1.00 55.62 113 GLN A C 1
ATOM 905 O O . GLN A 1 113 ? -20.385 -7.265 40.916 1.00 55.62 113 GLN A O 1
ATOM 910 N N . ILE A 1 114 ? -20.098 -7.781 38.757 1.00 58.38 114 ILE A N 1
ATOM 911 C CA . ILE A 1 114 ? -19.174 -6.671 38.469 1.00 58.38 114 ILE A CA 1
ATOM 912 C C . ILE A 1 114 ? -19.763 -5.819 37.346 1.00 58.38 114 ILE A C 1
ATOM 914 O O . ILE A 1 114 ? -19.713 -6.187 36.175 1.00 58.38 114 ILE A O 1
ATOM 918 N N . LYS A 1 115 ? -20.309 -4.650 37.694 1.00 69.38 115 LYS A N 1
ATOM 919 C CA . LYS A 1 115 ? -20.805 -3.689 36.701 1.00 69.38 115 LYS A CA 1
ATOM 920 C C . LYS A 1 115 ? -19.636 -2.898 36.092 1.00 69.38 115 LYS A C 1
ATOM 922 O O . LYS A 1 115 ? -18.739 -2.498 36.839 1.00 69.38 115 LYS A O 1
ATOM 927 N N . PRO A 1 116 ? -19.627 -2.641 34.770 1.00 77.44 116 PRO A N 1
ATOM 928 C CA . PRO A 1 116 ? -18.634 -1.764 34.160 1.00 77.44 116 PRO A CA 1
ATOM 929 C C . PRO A 1 116 ? -18.760 -0.340 34.712 1.00 77.44 116 PRO A C 1
ATOM 931 O O . PRO A 1 116 ? -19.855 0.112 35.049 1.00 77.44 116 PRO A O 1
ATOM 934 N N . ALA A 1 117 ? -17.646 0.388 34.776 1.00 79.19 117 ALA A N 1
ATOM 935 C CA . ALA A 1 117 ? -17.670 1.796 35.134 1.00 79.19 117 ALA A CA 1
ATOM 936 C C . ALA A 1 117 ? -18.309 2.607 33.999 1.00 79.19 117 ALA A C 1
ATOM 938 O O . ALA A 1 117 ? -17.922 2.486 32.830 1.00 79.19 117 ALA A O 1
ATOM 939 N N . GLU A 1 118 ? -19.266 3.464 34.349 1.00 79.69 118 GLU A N 1
ATOM 940 C CA . GLU A 1 118 ? -19.842 4.403 33.397 1.00 79.69 118 GLU A CA 1
ATOM 941 C C . GLU A 1 118 ? -18.788 5.423 32.965 1.00 79.69 118 GLU A C 1
ATOM 943 O O . GLU A 1 118 ? -18.240 6.183 33.767 1.00 79.69 118 GLU A O 1
ATOM 948 N N . ILE A 1 119 ? -18.513 5.433 31.663 1.00 79.62 119 ILE A N 1
ATOM 949 C CA . ILE A 1 119 ? -17.752 6.489 31.009 1.00 79.62 119 ILE A CA 1
ATOM 950 C C . ILE A 1 119 ? -18.799 7.396 30.349 1.00 79.62 119 ILE A C 1
ATOM 952 O O . ILE A 1 119 ? -19.481 6.928 29.428 1.00 79.62 119 ILE A O 1
ATOM 956 N N . PRO A 1 120 ? -18.981 8.649 30.811 1.00 74.12 120 PRO A N 1
ATOM 957 C CA . PRO A 1 120 ? -19.916 9.580 30.184 1.00 74.12 120 PRO A CA 1
ATOM 958 C C . PRO A 1 120 ? -19.469 9.904 28.753 1.00 74.12 120 PRO A C 1
ATOM 960 O O . PRO A 1 120 ? -18.330 9.637 28.372 1.00 74.12 120 PRO A O 1
ATOM 963 N N . SER A 1 121 ? -20.339 10.513 27.946 1.00 77.50 121 SER A N 1
ATOM 964 C CA . SER A 1 121 ? -19.880 11.127 26.694 1.00 77.50 121 SER A CA 1
ATOM 965 C C . SER A 1 121 ? -18.837 12.213 27.017 1.00 77.50 121 SER A C 1
ATOM 967 O O . SER A 1 121 ? -19.066 12.999 27.940 1.00 77.50 121 SER A O 1
ATOM 969 N N . PRO A 1 122 ? -17.690 12.262 26.319 1.00 72.62 122 PRO A N 1
ATOM 970 C CA . PRO A 1 122 ? -16.618 13.190 26.665 1.00 72.62 122 PRO A CA 1
ATOM 971 C C . PRO A 1 122 ? -17.000 14.642 26.349 1.00 72.62 122 PRO A C 1
ATOM 973 O O . PRO A 1 122 ? -17.362 14.967 25.220 1.00 72.62 122 PRO A O 1
ATOM 976 N N . ASP A 1 123 ? -16.850 15.534 27.332 1.00 81.06 123 ASP A N 1
ATOM 977 C CA . ASP A 1 123 ? -16.751 16.976 27.087 1.00 81.06 123 ASP A CA 1
ATOM 978 C C . ASP A 1 123 ? -15.355 17.249 26.524 1.00 81.06 123 ASP A C 1
ATOM 980 O O . ASP A 1 123 ? -14.372 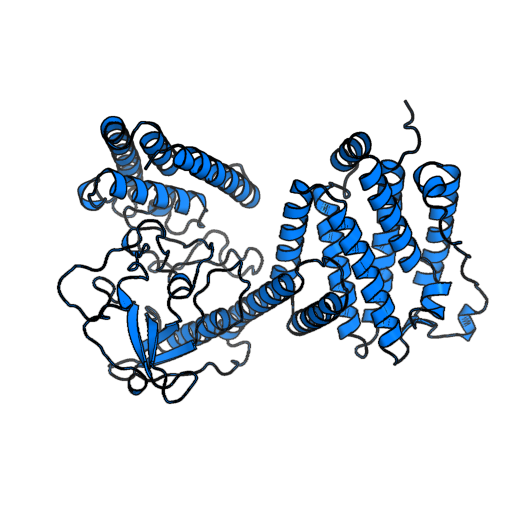17.335 27.259 1.00 81.06 123 ASP A O 1
ATOM 984 N N . MET A 1 124 ? -15.270 17.296 25.199 1.00 76.44 124 MET A N 1
ATOM 985 C CA . MET A 1 124 ? -14.011 17.245 24.457 1.00 76.44 124 MET A CA 1
ATOM 986 C C . MET A 1 124 ? -13.104 18.440 24.733 1.00 76.44 124 MET A C 1
ATOM 988 O O . MET A 1 124 ? -11.894 18.277 24.885 1.00 76.44 124 MET A O 1
ATOM 992 N N . LYS A 1 125 ? -13.688 19.637 24.864 1.00 75.31 125 LYS A N 1
ATOM 993 C CA . LYS A 1 125 ? -12.929 20.850 25.173 1.00 75.31 125 LYS A CA 1
ATOM 994 C C . LYS A 1 125 ? -12.306 20.729 26.561 1.00 75.31 125 LYS A C 1
ATOM 996 O O . LYS A 1 125 ? -11.099 20.893 26.692 1.00 75.31 125 LYS A O 1
ATOM 1001 N N . LYS A 1 126 ? -13.087 20.341 27.579 1.00 81.44 126 LYS A N 1
ATOM 1002 C CA . LYS A 1 126 ? -12.545 20.118 28.931 1.00 81.44 126 LYS A CA 1
ATOM 1003 C C . LYS A 1 126 ? -11.567 18.942 28.978 1.00 81.44 126 LYS A C 1
ATOM 1005 O O . LYS A 1 126 ? -10.575 19.020 29.692 1.00 81.44 126 LYS A O 1
ATOM 1010 N N . LEU A 1 127 ? -11.804 17.871 28.224 1.00 84.00 127 LEU A N 1
ATOM 1011 C CA . LEU A 1 127 ? -10.940 16.690 28.202 1.00 84.00 127 LEU A CA 1
ATOM 1012 C C . LEU A 1 127 ? -9.518 17.009 27.719 1.00 84.00 127 LEU A C 1
ATOM 1014 O O . LEU A 1 127 ? -8.557 16.478 28.271 1.00 84.00 127 LEU A O 1
ATOM 1018 N N . LEU A 1 128 ? -9.391 17.875 26.711 1.00 82.00 128 LEU A N 1
ATOM 1019 C CA . LEU A 1 128 ? -8.114 18.207 26.074 1.00 82.00 128 LEU A CA 1
ATOM 1020 C C . LEU A 1 128 ? -7.400 19.414 26.710 1.00 82.00 128 LEU A C 1
ATOM 1022 O O . LEU A 1 128 ? -6.214 19.602 26.455 1.00 82.00 128 LEU A O 1
ATOM 1026 N N . THR A 1 129 ? -8.082 20.204 27.554 1.00 79.94 129 THR A N 1
ATOM 1027 C CA . THR A 1 129 ? -7.500 21.392 28.220 1.00 79.94 129 THR A CA 1
ATOM 1028 C C . THR A 1 129 ? -7.503 21.351 29.753 1.00 79.94 129 THR A C 1
ATOM 1030 O O . THR A 1 129 ? -6.980 22.268 30.380 1.00 79.94 129 THR A O 1
ATOM 1033 N N . SER A 1 130 ? -8.088 20.334 30.397 1.00 86.44 130 SER A N 1
ATOM 1034 C CA . SER A 1 130 ? -8.128 20.208 31.863 1.00 86.44 130 SER A CA 1
ATOM 1035 C C . SER A 1 130 ? -7.535 18.881 32.329 1.00 86.44 130 SER A C 1
ATOM 1037 O O . SER A 1 130 ? -8.139 17.820 32.164 1.00 86.44 130 SER A O 1
ATOM 1039 N N . GLU A 1 131 ? -6.388 18.952 33.008 1.00 86.81 131 GLU A N 1
ATOM 1040 C CA . GLU A 1 131 ? -5.673 17.779 33.528 1.00 86.81 131 GLU A CA 1
ATOM 1041 C C . GLU A 1 131 ? -6.542 16.931 34.471 1.00 86.81 131 GLU A C 1
ATOM 1043 O O . GLU A 1 131 ? -6.508 15.703 34.426 1.00 86.81 131 GLU A O 1
ATOM 1048 N N . ALA A 1 132 ? -7.364 17.573 35.307 1.00 87.31 132 ALA A N 1
ATOM 1049 C CA . ALA A 1 132 ? -8.295 16.886 36.199 1.00 87.31 132 ALA A CA 1
ATOM 1050 C C . ALA A 1 132 ? -9.371 16.108 35.419 1.00 87.31 132 ALA A C 1
ATOM 1052 O O . ALA A 1 132 ? -9.652 14.947 35.733 1.00 87.31 132 ALA A O 1
ATOM 1053 N N . SER A 1 133 ? -9.933 16.719 34.371 1.00 86.00 133 SER A N 1
ATOM 1054 C CA . SER A 1 133 ? -10.918 16.074 33.492 1.00 86.00 133 SER A CA 1
ATOM 1055 C C . SER A 1 133 ? -10.288 14.901 32.735 1.00 86.00 133 SER A C 1
ATOM 1057 O O . SER A 1 133 ? -10.867 13.816 32.674 1.00 86.00 133 SER A O 1
ATOM 1059 N N . PHE A 1 134 ? -9.061 15.084 32.248 1.00 88.69 134 PHE A N 1
ATOM 1060 C CA . PHE A 1 134 ? -8.274 14.056 31.581 1.00 88.69 134 PHE A CA 1
ATOM 1061 C C . PHE A 1 134 ? -7.919 12.877 32.485 1.00 88.69 134 PHE A C 1
ATOM 1063 O O . PHE A 1 134 ? -8.194 11.729 32.140 1.00 88.69 134 PHE A O 1
ATOM 1070 N N . LYS A 1 135 ? -7.381 13.131 33.682 1.00 88.38 135 LYS A N 1
ATOM 1071 C CA . LYS A 1 135 ? -7.089 12.080 34.667 1.00 88.38 135 LYS A CA 1
ATOM 1072 C C . LYS A 1 135 ? -8.357 11.311 35.038 1.00 88.38 135 LYS A C 1
ATOM 1074 O O . LYS A 1 135 ? -8.318 10.084 35.097 1.00 88.38 135 LYS A O 1
ATOM 1079 N N . LYS A 1 136 ? -9.497 11.994 35.217 1.00 87.81 136 LYS A N 1
ATOM 1080 C CA . LYS A 1 136 ? -10.800 11.348 35.454 1.00 87.81 136 LYS A CA 1
ATOM 1081 C C . LYS A 1 136 ? -11.212 10.446 34.282 1.00 87.81 136 LYS A C 1
ATOM 1083 O O . LYS A 1 136 ? -11.614 9.308 34.519 1.00 87.81 136 LYS A O 1
ATOM 1088 N N . TRP A 1 137 ? -11.062 10.916 33.044 1.00 88.75 137 TRP A N 1
ATOM 1089 C CA . TRP A 1 137 ? -11.354 10.157 31.824 1.00 88.75 137 TRP A CA 1
ATOM 1090 C C . TRP A 1 137 ? -10.481 8.911 31.663 1.00 88.75 137 TRP A C 1
ATOM 1092 O O . TRP A 1 137 ? -10.992 7.796 31.534 1.00 88.75 137 TRP A O 1
ATOM 1102 N N . VAL A 1 138 ? -9.160 9.094 31.725 1.00 89.00 138 VAL A N 1
ATOM 1103 C CA . VAL A 1 138 ? -8.169 8.021 31.610 1.00 89.00 138 VAL A CA 1
ATOM 1104 C C . VAL A 1 138 ? -8.380 6.987 32.712 1.00 89.00 138 VAL A C 1
ATOM 1106 O O . VAL A 1 138 ? -8.352 5.794 32.429 1.00 89.00 138 VAL A O 1
ATOM 1109 N N . ASN A 1 139 ? -8.677 7.411 33.945 1.00 87.88 139 ASN A N 1
ATOM 1110 C CA . ASN A 1 139 ? -9.003 6.492 35.036 1.00 87.88 139 ASN A CA 1
ATOM 1111 C C . ASN A 1 139 ? -10.331 5.750 34.811 1.00 87.88 139 ASN A C 1
ATOM 1113 O O . ASN A 1 139 ? -10.420 4.578 35.164 1.00 87.88 139 ASN A O 1
ATOM 1117 N N . GLY A 1 140 ? -11.343 6.376 34.201 1.00 86.06 140 GLY A N 1
ATOM 1118 C CA . GLY A 1 140 ? -12.578 5.698 33.784 1.00 86.06 140 GLY A CA 1
ATOM 1119 C C . GLY A 1 140 ? -12.311 4.594 32.756 1.00 86.06 140 GLY A C 1
ATOM 1120 O O . GLY A 1 140 ? -12.694 3.444 32.964 1.00 86.06 140 GLY A O 1
ATOM 1121 N N . CYS A 1 141 ? -11.555 4.912 31.701 1.00 87.44 141 CYS A N 1
ATOM 1122 C CA . CYS A 1 141 ? -11.135 3.941 30.687 1.00 87.44 141 CYS A CA 1
ATOM 1123 C C . CYS A 1 141 ? -10.293 2.806 31.298 1.00 87.44 141 CYS A C 1
ATOM 1125 O O . CYS A 1 141 ? -10.591 1.630 31.092 1.00 87.44 141 CYS A O 1
ATOM 1127 N N . LYS A 1 142 ? -9.292 3.142 32.125 1.00 86.62 142 LYS A N 1
ATOM 1128 C CA . LYS A 1 142 ? -8.429 2.169 32.818 1.00 86.62 142 LYS A CA 1
ATOM 1129 C C . LYS A 1 142 ? -9.168 1.301 33.833 1.00 86.62 142 LYS A C 1
ATOM 1131 O O . LYS A 1 142 ? -8.732 0.181 34.052 1.00 86.62 142 LYS A O 1
ATOM 1136 N N . LYS A 1 143 ? -10.269 1.760 34.438 1.00 86.38 143 LYS A N 1
ATOM 1137 C CA . LYS A 1 143 ? -11.128 0.908 35.283 1.00 86.38 143 LYS A CA 1
ATOM 1138 C C . LYS A 1 143 ? -11.881 -0.137 34.462 1.00 86.38 143 LYS A C 1
ATOM 1140 O O . LYS A 1 143 ? -12.044 -1.262 34.925 1.00 86.38 143 LYS A O 1
ATOM 1145 N N . ASN A 1 144 ? -12.286 0.209 33.240 1.00 86.00 144 ASN A N 1
ATOM 1146 C CA . ASN A 1 144 ? -12.942 -0.738 32.345 1.00 86.00 144 ASN A CA 1
ATOM 1147 C C . ASN A 1 144 ? -11.965 -1.738 31.720 1.00 86.00 144 ASN A C 1
ATOM 1149 O O . ASN A 1 144 ? -12.332 -2.901 31.609 1.00 86.00 144 ASN A O 1
ATOM 1153 N N . LEU A 1 145 ? -10.727 -1.363 31.376 1.00 83.38 145 LEU A N 1
ATOM 1154 C CA . LEU A 1 145 ? -9.788 -2.286 30.712 1.00 83.38 145 LEU A CA 1
ATOM 1155 C C . LEU A 1 145 ? -9.629 -3.655 31.432 1.00 83.38 145 LEU A C 1
ATOM 1157 O O . LEU A 1 145 ? -9.847 -4.664 30.767 1.00 83.38 145 LEU A O 1
ATOM 1161 N N . PRO A 1 146 ? -9.382 -3.759 32.758 1.00 81.88 146 PRO A N 1
ATOM 1162 C CA . PRO A 1 146 ? -9.327 -5.047 33.462 1.00 81.88 146 PRO A CA 1
ATOM 1163 C C . PRO A 1 146 ? -10.660 -5.799 33.527 1.00 81.88 146 PRO A C 1
ATOM 1165 O O . PRO A 1 146 ? -10.659 -7.028 33.579 1.00 81.88 146 PRO A O 1
ATOM 1168 N N . PHE A 1 147 ? -11.799 -5.095 33.548 1.00 81.06 147 PHE A N 1
ATOM 1169 C CA . PHE A 1 147 ? -13.117 -5.730 33.443 1.00 81.06 147 PHE A CA 1
ATOM 1170 C C . PHE A 1 147 ? -13.265 -6.378 32.067 1.00 81.06 147 PHE A C 1
ATOM 1172 O O . PHE A 1 147 ? -13.534 -7.574 31.973 1.00 81.06 147 PHE A O 1
ATOM 1179 N N . ILE A 1 148 ? -13.009 -5.607 31.009 1.00 80.06 148 ILE A N 1
ATOM 1180 C CA . ILE A 1 148 ? -13.143 -6.052 29.626 1.00 80.06 148 ILE A CA 1
ATOM 1181 C C . ILE A 1 148 ? -12.132 -7.190 29.340 1.00 80.06 148 ILE A C 1
ATOM 1183 O O . ILE A 1 148 ? -12.521 -8.199 28.768 1.00 80.06 148 ILE A O 1
ATOM 1187 N N . GLN A 1 149 ? -10.884 -7.119 29.823 1.00 79.81 149 GLN A N 1
ATOM 1188 C CA . GLN A 1 149 ? -9.874 -8.190 29.681 1.00 79.81 149 GLN A CA 1
ATOM 1189 C C . GLN A 1 149 ? -10.268 -9.509 30.368 1.00 79.81 149 G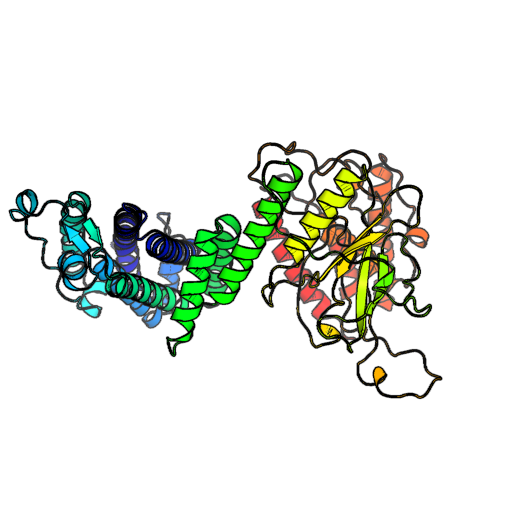LN A C 1
ATOM 1191 O O . GLN A 1 149 ? -9.912 -10.587 29.894 1.00 79.81 149 GLN A O 1
ATOM 1196 N N . LYS A 1 150 ? -10.987 -9.445 31.496 1.00 76.38 150 LYS A N 1
ATOM 1197 C CA . LYS A 1 150 ? -11.494 -10.635 32.207 1.00 76.38 150 LYS A CA 1
ATOM 1198 C C . LYS A 1 150 ? -12.769 -11.202 31.584 1.00 76.38 150 LYS A C 1
ATOM 1200 O O . LYS A 1 150 ? -13.124 -12.344 31.867 1.00 76.38 150 LYS A O 1
ATOM 1205 N N . CYS A 1 151 ? -13.467 -10.420 30.766 1.00 74.06 151 CYS A N 1
ATOM 1206 C CA . CYS A 1 151 ? -14.680 -10.843 30.088 1.00 74.06 151 CYS A CA 1
ATOM 1207 C C . CYS A 1 151 ? -14.337 -11.588 28.797 1.00 74.06 151 CYS A C 1
ATOM 1209 O O . CYS A 1 151 ? -13.724 -11.041 27.883 1.00 74.06 151 CYS A O 1
ATOM 1211 N N . ARG A 1 152 ? -14.809 -12.831 28.669 1.00 75.25 152 ARG A N 1
ATOM 1212 C CA . ARG A 1 152 ? -14.849 -13.493 27.361 1.00 75.25 152 ARG A CA 1
ATOM 1213 C C . ARG A 1 152 ? -16.097 -13.027 26.630 1.00 75.25 152 ARG A C 1
ATOM 1215 O O . ARG A 1 152 ? -17.201 -13.435 26.987 1.00 75.25 152 ARG A O 1
ATOM 1222 N N . PHE A 1 153 ? -15.927 -12.167 25.635 1.00 78.50 153 PHE A N 1
ATOM 1223 C CA . PHE A 1 153 ? -17.030 -11.762 24.773 1.00 78.50 153 PHE A CA 1
ATOM 1224 C C . PHE A 1 153 ? -17.224 -12.756 23.626 1.00 78.50 153 PHE A C 1
ATOM 1226 O O . PHE A 1 153 ? -16.279 -13.381 23.151 1.00 78.50 153 PHE A O 1
ATOM 1233 N N . VAL A 1 154 ? -18.467 -12.874 23.179 1.00 77.00 154 VAL A N 1
ATOM 1234 C CA . VAL A 1 154 ? -18.879 -13.566 21.962 1.00 77.00 154 VAL A CA 1
ATOM 1235 C C . VAL A 1 154 ? -19.728 -12.581 21.170 1.00 77.00 154 VAL A C 1
ATOM 1237 O O . VAL A 1 154 ? -20.622 -11.944 21.732 1.00 77.00 154 VAL A O 1
ATOM 1240 N N . LEU A 1 155 ? -19.441 -12.432 19.881 1.00 78.12 155 LEU A N 1
ATOM 1241 C CA . LEU A 1 155 ? -20.295 -11.674 18.973 1.00 78.12 155 LEU A CA 1
ATOM 1242 C C . LEU A 1 155 ? -21.616 -12.417 18.750 1.00 78.12 155 LEU A C 1
ATOM 1244 O O . LEU A 1 155 ? -21.640 -13.635 18.564 1.00 78.12 155 LEU A O 1
ATOM 1248 N N . THR A 1 156 ? -22.729 -11.688 18.758 1.00 74.75 156 THR A N 1
ATOM 1249 C CA . THR A 1 156 ? -24.001 -12.214 18.250 1.00 74.75 156 THR A CA 1
ATOM 1250 C C . THR A 1 156 ? -23.889 -12.554 16.769 1.00 74.75 156 THR A C 1
ATOM 1252 O O . THR A 1 156 ? -23.210 -11.842 16.041 1.00 74.75 156 THR A O 1
ATOM 1255 N N . SER A 1 157 ? -24.623 -13.570 16.305 1.00 65.69 157 SER A N 1
ATOM 1256 C CA . SER A 1 157 ? -24.681 -14.017 14.898 1.00 65.69 157 SER A CA 1
ATOM 1257 C C . SER A 1 157 ? -25.111 -12.952 13.875 1.00 65.69 157 SER A C 1
ATOM 1259 O O . SER A 1 157 ? -25.061 -13.202 12.675 1.00 65.69 157 SER A O 1
ATOM 1261 N N . ASP A 1 158 ? -25.535 -11.777 14.335 1.00 71.44 158 ASP A N 1
ATOM 1262 C CA . ASP A 1 158 ? -25.810 -10.607 13.513 1.00 71.44 158 ASP A CA 1
ATOM 1263 C C . ASP A 1 158 ? -24.530 -9.781 13.284 1.00 71.44 158 ASP A C 1
ATOM 1265 O O . ASP A 1 158 ? -24.073 -9.041 14.163 1.00 71.44 158 ASP A O 1
ATOM 1269 N N . ASN A 1 159 ? -23.982 -9.888 12.070 1.00 74.88 159 ASN A N 1
ATOM 1270 C CA . ASN A 1 159 ? -22.811 -9.128 11.632 1.00 74.88 159 ASN A CA 1
ATOM 1271 C C . ASN A 1 159 ? -23.048 -7.608 11.585 1.00 74.88 159 ASN A C 1
ATOM 1273 O O . ASN A 1 159 ? -22.074 -6.866 11.652 1.00 74.88 159 ASN A O 1
ATOM 1277 N N . SER A 1 160 ? -24.288 -7.107 11.515 1.00 83.31 160 SER A N 1
ATOM 1278 C CA . SER A 1 160 ? -24.554 -5.671 11.309 1.00 83.31 160 SER A CA 1
ATOM 1279 C C . SER A 1 160 ? -24.075 -4.784 12.470 1.00 83.31 160 SER A C 1
ATOM 1281 O O . SER A 1 160 ? -23.560 -3.682 12.258 1.00 83.31 160 SER A O 1
ATOM 1283 N N . ASN A 1 161 ? -24.151 -5.282 13.707 1.00 86.38 161 ASN A N 1
ATOM 1284 C CA . ASN A 1 161 ? -23.647 -4.572 14.887 1.00 86.38 161 ASN A CA 1
ATOM 1285 C C . ASN A 1 161 ? -22.109 -4.581 14.942 1.00 86.38 161 ASN A C 1
ATOM 1287 O O . ASN A 1 161 ? -21.489 -3.587 15.328 1.00 86.38 161 ASN A O 1
ATOM 1291 N N . ALA A 1 162 ? -21.495 -5.681 14.494 1.00 86.38 162 ALA A N 1
ATOM 1292 C CA . ALA A 1 162 ? -20.046 -5.822 14.382 1.00 86.38 162 ALA A CA 1
ATOM 1293 C C . ALA A 1 162 ? -19.486 -4.933 13.255 1.00 86.38 162 ALA A C 1
ATOM 1295 O O . ALA A 1 162 ? -18.483 -4.244 13.434 1.00 86.38 162 ALA A O 1
ATOM 1296 N N . ASP A 1 163 ? -20.195 -4.866 12.128 1.00 88.25 163 ASP A N 1
ATOM 1297 C CA . ASP A 1 163 ? -19.935 -3.929 11.041 1.00 88.25 163 ASP A CA 1
ATOM 1298 C C . ASP A 1 163 ? -19.997 -2.483 11.527 1.00 88.25 163 ASP A C 1
ATOM 1300 O O . ASP A 1 163 ? -19.106 -1.705 11.217 1.00 88.25 163 ASP A O 1
ATOM 1304 N N . THR A 1 164 ? -21.005 -2.137 12.334 1.00 90.12 164 THR A N 1
ATOM 1305 C CA . THR A 1 164 ? -21.171 -0.789 12.900 1.00 90.12 164 THR A CA 1
ATOM 1306 C C . THR A 1 164 ? -19.998 -0.398 13.809 1.00 90.12 164 THR A C 1
ATOM 1308 O O . THR A 1 164 ? -19.640 0.779 13.882 1.00 90.12 164 THR A O 1
ATOM 1311 N N . LEU A 1 165 ? -19.365 -1.364 14.488 1.00 90.81 165 LEU A N 1
ATOM 1312 C CA . LEU A 1 165 ? -18.117 -1.131 15.219 1.00 90.81 165 LEU A CA 1
ATOM 1313 C C . LEU A 1 165 ? -16.955 -0.857 14.258 1.00 90.81 165 LEU A C 1
ATOM 1315 O O . LEU A 1 165 ? -16.263 0.143 14.421 1.00 90.81 165 LEU A O 1
ATOM 1319 N N . VAL A 1 166 ? -16.755 -1.706 13.245 1.00 91.81 166 VAL A N 1
ATOM 1320 C CA . VAL A 1 166 ? -15.676 -1.544 12.251 1.00 91.81 166 VAL A CA 1
ATOM 1321 C C . VAL A 1 166 ? -15.815 -0.235 11.470 1.00 91.81 166 VAL A C 1
ATOM 1323 O O . VAL A 1 166 ? -14.836 0.496 11.332 1.00 91.81 166 VAL A O 1
ATOM 1326 N N . ASP A 1 167 ? -17.026 0.092 11.017 1.00 90.50 167 ASP A N 1
ATOM 1327 C CA . ASP A 1 167 ? -17.354 1.333 10.317 1.00 90.50 167 ASP A CA 1
ATOM 1328 C C . ASP A 1 167 ? -17.016 2.551 11.205 1.00 90.50 167 ASP A C 1
ATOM 1330 O O . ASP A 1 167 ? -16.392 3.498 10.728 1.00 90.50 167 ASP A O 1
ATOM 1334 N N . ARG A 1 168 ? -17.289 2.492 12.521 1.00 91.94 168 ARG A N 1
ATOM 1335 C CA . ARG A 1 168 ? -16.910 3.564 13.459 1.00 91.94 168 ARG A CA 1
ATOM 1336 C C . ARG A 1 168 ? -15.400 3.668 13.705 1.00 91.94 168 ARG A C 1
ATOM 1338 O O . ARG A 1 168 ? -14.885 4.772 13.869 1.00 91.94 168 ARG A O 1
ATOM 1345 N N . LEU A 1 169 ? -14.683 2.543 13.739 1.00 94.00 169 LEU A N 1
ATOM 1346 C CA . LEU A 1 169 ? -13.218 2.538 13.843 1.00 94.00 169 LEU A CA 1
ATOM 1347 C C . LEU A 1 169 ? -12.575 3.127 12.577 1.00 94.00 169 LEU A C 1
ATOM 1349 O O . LEU A 1 169 ? -11.615 3.890 12.687 1.00 94.00 169 LEU A O 1
ATOM 1353 N N . ARG A 1 170 ? -13.144 2.842 11.394 1.00 92.38 170 ARG A N 1
ATOM 1354 C CA . ARG A 1 170 ? -12.747 3.466 10.124 1.00 92.38 170 ARG A CA 1
ATOM 1355 C C . ARG A 1 170 ? -12.939 4.980 10.160 1.00 92.38 170 ARG A C 1
ATOM 1357 O O . ARG A 1 170 ? -11.985 5.691 9.875 1.00 92.38 170 ARG A O 1
ATOM 1364 N N . GLU A 1 171 ? -14.120 5.467 10.544 1.00 91.19 171 GLU A N 1
ATOM 1365 C CA . GLU A 1 171 ? -14.417 6.909 10.616 1.00 91.19 171 GLU A CA 1
ATOM 1366 C C . GLU A 1 171 ? -13.369 7.684 11.434 1.00 91.19 171 GLU A C 1
ATOM 1368 O O . GLU A 1 171 ? -12.830 8.683 10.956 1.00 91.19 171 GLU A O 1
ATOM 1373 N N . CYS A 1 172 ? -13.033 7.206 12.639 1.00 92.75 172 CYS A N 1
ATOM 1374 C CA . CYS A 1 172 ? -12.019 7.852 13.475 1.00 92.75 172 CYS A CA 1
ATOM 1375 C C . CYS A 1 172 ? -10.615 7.778 12.844 1.00 92.75 172 CYS A C 1
ATOM 1377 O O . CYS A 1 172 ? -9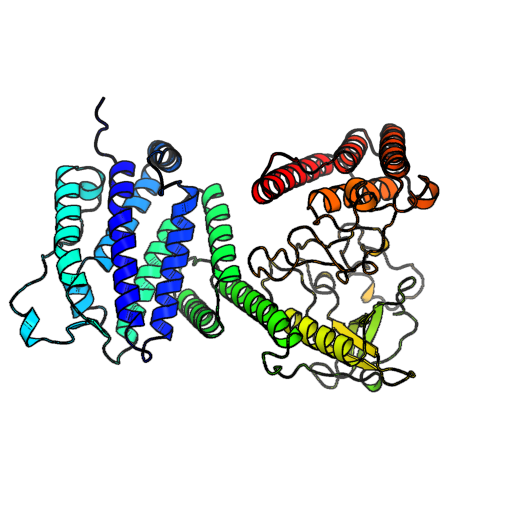.893 8.770 12.862 1.00 92.75 172 CYS A O 1
ATOM 1379 N N . ASN A 1 173 ? -10.228 6.649 12.240 1.00 94.06 173 ASN A N 1
ATOM 1380 C CA . ASN A 1 173 ? -8.945 6.520 11.534 1.00 94.06 173 ASN A CA 1
ATOM 1381 C C . ASN A 1 173 ? -8.826 7.468 10.324 1.00 94.06 173 ASN A C 1
ATOM 1383 O O . ASN A 1 173 ? -7.776 8.076 10.113 1.00 94.06 173 ASN A O 1
ATOM 1387 N N . GLU A 1 174 ? -9.891 7.609 9.534 1.00 92.12 174 GLU A N 1
ATOM 1388 C CA . GLU A 1 174 ? -9.930 8.517 8.383 1.00 92.12 174 GLU A CA 1
ATOM 1389 C C . GLU A 1 174 ? -9.866 9.983 8.819 1.00 92.12 174 GLU A C 1
ATOM 1391 O O . GLU A 1 174 ? -9.158 10.777 8.203 1.00 92.12 174 GLU A O 1
ATOM 1396 N N . ALA A 1 175 ? -10.541 10.338 9.914 1.00 92.00 175 ALA A N 1
ATOM 1397 C CA . ALA A 1 175 ? -10.462 11.672 10.494 1.00 92.00 175 ALA A CA 1
ATOM 1398 C C . ALA A 1 175 ? -9.057 11.981 11.059 1.00 92.00 175 ALA A C 1
ATOM 1400 O O . ALA A 1 175 ? -8.509 13.045 10.776 1.00 92.00 175 ALA A O 1
ATOM 1401 N N . LEU A 1 176 ? -8.421 11.036 11.766 1.00 93.31 176 LEU A N 1
ATOM 1402 C CA . LEU A 1 176 ? -7.036 11.167 12.250 1.00 93.31 176 LEU A CA 1
ATOM 1403 C C . LEU A 1 176 ? -6.029 11.419 11.110 1.00 93.31 176 LEU A C 1
ATOM 1405 O O . LEU A 1 176 ? -5.124 12.249 11.250 1.00 93.31 176 LEU A O 1
ATOM 1409 N N . HIS A 1 177 ? -6.185 10.731 9.974 1.00 92.38 177 HIS A N 1
ATOM 1410 C CA . HIS A 1 177 ? -5.375 10.971 8.773 1.00 92.38 177 HIS A CA 1
ATOM 1411 C C . HIS A 1 177 ? -5.673 12.347 8.158 1.00 92.38 177 HIS A C 1
ATOM 1413 O O . HIS A 1 177 ? -4.748 13.133 7.966 1.00 92.38 177 HIS A O 1
ATOM 1419 N N . ARG A 1 178 ? -6.955 12.691 7.969 1.00 92.06 178 ARG A N 1
ATOM 1420 C CA . ARG A 1 178 ? -7.412 13.970 7.391 1.00 92.06 178 ARG A CA 1
ATOM 1421 C C . ARG A 1 178 ? -6.869 15.201 8.125 1.00 92.06 178 ARG A C 1
ATOM 1423 O O . ARG A 1 178 ? -6.521 16.178 7.472 1.00 92.06 178 ARG A O 1
ATOM 1430 N N . PHE A 1 179 ? -6.782 15.156 9.456 1.00 92.00 179 PHE A N 1
ATOM 1431 C CA . PHE A 1 179 ? -6.240 16.250 10.273 1.00 92.00 179 PHE A CA 1
ATOM 1432 C C . PHE A 1 179 ? -4.706 16.239 10.407 1.00 92.00 179 PHE A C 1
ATOM 1434 O O . PHE A 1 179 ? -4.152 17.101 11.078 1.00 92.00 179 PHE A O 1
ATOM 1441 N N . SER A 1 180 ? -3.992 15.284 9.800 1.00 90.06 180 SER A N 1
ATOM 1442 C CA . SER A 1 180 ? -2.520 15.293 9.780 1.00 90.06 180 SER A CA 1
ATOM 1443 C C . SER A 1 180 ? -1.983 16.244 8.687 1.00 90.06 180 SER A C 1
ATOM 1445 O O . SER A 1 180 ? -2.649 16.414 7.667 1.00 90.06 180 SER A O 1
ATOM 1447 N N . PRO A 1 181 ? -0.775 16.833 8.819 1.00 88.50 181 PRO A N 1
ATOM 1448 C CA . PRO A 1 181 ? -0.148 17.646 7.768 1.00 88.50 181 PRO A CA 1
ATOM 1449 C C . PRO A 1 181 ? -0.009 16.892 6.438 1.00 88.50 181 PRO A C 1
ATOM 1451 O O . PRO A 1 181 ? 0.322 15.706 6.480 1.00 88.50 181 PRO A O 1
ATOM 1454 N N . PRO A 1 182 ? -0.107 17.541 5.260 1.00 87.06 182 PRO A N 1
ATOM 1455 C CA . PRO A 1 182 ? 0.046 16.868 3.964 1.00 87.06 182 PRO A CA 1
ATOM 1456 C C . PRO A 1 182 ? 1.345 16.053 3.824 1.00 87.06 182 PRO A C 1
ATOM 1458 O O . PRO A 1 182 ? 1.315 14.914 3.363 1.00 87.06 182 PRO A O 1
ATOM 1461 N N . ALA A 1 183 ? 2.478 16.580 4.303 1.00 81.62 183 ALA A N 1
ATOM 1462 C CA . ALA A 1 183 ? 3.755 15.857 4.304 1.00 81.62 183 ALA A CA 1
ATOM 1463 C C . ALA A 1 183 ? 3.714 14.577 5.167 1.00 81.62 183 ALA A C 1
ATOM 1465 O O . ALA A 1 183 ? 4.248 13.540 4.778 1.00 81.62 183 ALA A O 1
ATOM 1466 N N . ILE A 1 184 ? 3.025 14.623 6.312 1.00 85.88 184 ILE A N 1
ATOM 1467 C CA . ILE A 1 184 ? 2.810 13.463 7.185 1.00 85.88 184 ILE A CA 1
ATOM 1468 C C . ILE A 1 184 ? 1.807 12.486 6.548 1.00 85.88 184 ILE A C 1
ATOM 1470 O O . ILE A 1 184 ? 2.062 11.284 6.556 1.00 85.88 184 ILE A O 1
ATOM 1474 N N . GLN A 1 185 ? 0.718 12.971 5.936 1.00 86.38 185 GLN A N 1
ATOM 1475 C CA . GLN A 1 185 ? -0.283 12.142 5.249 1.00 86.38 185 GLN A CA 1
ATOM 1476 C C . GLN A 1 185 ? 0.338 11.269 4.150 1.00 86.38 185 GLN A C 1
ATOM 1478 O O . GLN A 1 185 ? -0.045 10.105 4.010 1.00 86.38 185 GLN A O 1
ATOM 1483 N N . VAL A 1 186 ? 1.315 11.786 3.392 1.00 81.25 186 VAL A N 1
ATOM 1484 C CA . VAL A 1 186 ? 2.057 11.006 2.384 1.00 81.25 186 VAL A CA 1
ATOM 1485 C C . VAL A 1 186 ? 2.791 9.832 3.039 1.00 81.25 186 VAL A C 1
ATOM 1487 O O . VAL A 1 186 ? 2.598 8.687 2.625 1.00 81.25 186 VAL A O 1
ATOM 1490 N N . ILE A 1 187 ? 3.551 10.083 4.111 1.00 79.62 187 ILE A N 1
ATOM 1491 C CA . ILE A 1 187 ? 4.298 9.047 4.848 1.00 79.62 187 ILE A CA 1
ATOM 1492 C C . ILE A 1 187 ? 3.337 8.030 5.488 1.00 79.62 187 ILE A C 1
ATOM 1494 O O . ILE A 1 187 ? 3.569 6.823 5.430 1.00 79.62 187 ILE A O 1
ATOM 1498 N N . GLN A 1 188 ? 2.219 8.484 6.061 1.00 85.25 188 GLN A N 1
ATOM 1499 C CA . GLN A 1 188 ? 1.177 7.605 6.605 1.00 85.25 188 GLN A CA 1
ATOM 1500 C C . GLN A 1 188 ? 0.586 6.702 5.513 1.00 85.25 188 GLN A C 1
ATOM 1502 O O . GLN A 1 188 ? 0.466 5.497 5.715 1.00 85.25 188 GLN A O 1
ATOM 1507 N N . THR A 1 189 ? 0.286 7.245 4.331 1.00 83.50 189 THR A N 1
ATOM 1508 C CA . THR A 1 189 ? -0.244 6.474 3.190 1.00 83.50 189 THR A CA 1
ATOM 1509 C C . THR A 1 189 ? 0.773 5.436 2.702 1.00 83.50 189 THR A C 1
ATOM 1511 O O . THR A 1 189 ? 0.417 4.276 2.497 1.00 83.50 189 THR A O 1
ATOM 1514 N N . GLN A 1 190 ? 2.056 5.805 2.602 1.00 78.44 190 GLN A N 1
ATOM 1515 C CA . GLN A 1 190 ? 3.152 4.879 2.288 1.00 78.44 190 GLN A CA 1
ATOM 1516 C C . GLN A 1 190 ? 3.286 3.761 3.336 1.00 78.44 190 GLN A C 1
ATOM 1518 O O . GLN A 1 190 ? 3.418 2.590 2.975 1.00 78.44 190 GLN A O 1
ATOM 1523 N N . ASN A 1 191 ? 3.171 4.086 4.628 1.00 82.19 191 ASN A N 1
ATOM 1524 C CA . ASN A 1 191 ? 3.155 3.095 5.706 1.00 82.19 191 ASN A CA 1
ATOM 1525 C C . ASN A 1 191 ? 1.963 2.131 5.586 1.00 82.19 191 ASN A C 1
ATOM 1527 O O . ASN A 1 191 ? 2.136 0.929 5.795 1.00 82.19 191 ASN A O 1
ATOM 1531 N N . ILE A 1 192 ? 0.773 2.622 5.223 1.00 84.94 192 ILE A N 1
ATOM 1532 C CA . ILE A 1 192 ? -0.410 1.777 5.002 1.00 84.94 192 ILE A CA 1
ATOM 1533 C C . ILE A 1 192 ? -0.170 0.820 3.820 1.00 84.94 192 ILE A C 1
ATOM 1535 O O . ILE A 1 192 ? -0.365 -0.391 3.965 1.00 84.94 192 ILE A O 1
ATOM 1539 N N . TYR A 1 193 ? 0.329 1.332 2.686 1.00 78.94 193 TYR A N 1
ATOM 1540 C CA . TYR A 1 193 ? 0.711 0.510 1.532 1.00 78.94 193 TYR A CA 1
ATOM 1541 C C . TYR A 1 193 ? 1.731 -0.571 1.902 1.00 78.94 193 TYR A C 1
ATOM 1543 O O . TYR A 1 193 ? 1.551 -1.734 1.540 1.00 78.94 193 TYR A O 1
ATOM 1551 N N . PHE A 1 194 ? 2.766 -0.223 2.670 1.00 76.81 194 PHE A N 1
ATOM 1552 C CA . PHE A 1 194 ? 3.774 -1.175 3.131 1.00 76.81 194 PHE A CA 1
ATOM 1553 C C . PHE A 1 194 ? 3.181 -2.265 4.032 1.00 76.81 194 PHE A C 1
ATOM 1555 O O . PHE A 1 194 ? 3.495 -3.443 3.866 1.00 76.81 194 PHE A O 1
ATOM 1562 N N . VAL A 1 195 ? 2.305 -1.912 4.979 1.00 81.06 195 VAL A N 1
ATOM 1563 C CA . VAL A 1 195 ? 1.709 -2.886 5.908 1.00 81.06 195 VAL A CA 1
ATOM 1564 C C . VAL A 1 195 ? 0.815 -3.882 5.164 1.00 81.06 195 VAL A C 1
ATOM 1566 O O . VAL A 1 195 ? 0.968 -5.093 5.361 1.00 81.06 195 VAL A O 1
ATOM 1569 N N . PHE A 1 196 ? -0.064 -3.413 4.273 1.00 80.38 196 PHE A N 1
ATOM 1570 C CA . PHE A 1 196 ? -0.936 -4.296 3.491 1.00 80.38 196 PHE A CA 1
ATOM 1571 C C . PHE A 1 196 ? -0.166 -5.091 2.427 1.00 80.38 196 PHE A C 1
ATOM 1573 O O . PHE A 1 196 ? -0.330 -6.311 2.344 1.00 80.38 196 PHE A O 1
ATOM 1580 N N . GLY A 1 197 ? 0.765 -4.447 1.716 1.00 70.50 197 GLY A N 1
ATOM 1581 C CA . GLY A 1 197 ? 1.674 -5.088 0.763 1.00 70.50 197 GLY A CA 1
ATOM 1582 C C . GLY A 1 197 ? 2.641 -6.095 1.395 1.00 70.50 197 GLY A C 1
ATOM 1583 O O . GLY A 1 197 ? 3.178 -6.950 0.700 1.00 70.50 197 GLY A O 1
ATOM 1584 N N . LYS A 1 198 ? 2.849 -6.077 2.714 1.00 69.69 198 LYS A N 1
ATOM 1585 C CA . LYS A 1 198 ? 3.664 -7.084 3.413 1.00 69.69 198 LYS A CA 1
ATOM 1586 C C . LYS A 1 198 ? 2.846 -8.265 3.927 1.00 69.69 198 LYS A C 1
ATOM 1588 O O . LYS A 1 198 ? 3.331 -9.397 3.924 1.00 69.69 198 LYS A O 1
ATOM 1593 N N . SER A 1 199 ? 1.607 -8.031 4.353 1.00 57.00 199 SER A N 1
ATOM 1594 C CA . SER A 1 199 ? 0.976 -8.898 5.362 1.00 57.00 199 SER A CA 1
ATOM 1595 C C . SER A 1 199 ? -0.215 -9.719 4.874 1.00 57.00 199 SER A C 1
ATOM 1597 O O . SER A 1 199 ? -0.524 -10.711 5.517 1.00 57.00 199 SER A O 1
ATOM 1599 N N . ALA A 1 200 ? -0.856 -9.355 3.759 1.00 62.59 200 ALA A N 1
ATOM 1600 C CA . ALA A 1 200 ? -2.152 -9.928 3.396 1.00 62.59 200 ALA A CA 1
ATOM 1601 C C . ALA A 1 200 ? -2.111 -11.416 2.977 1.00 62.59 200 ALA A C 1
ATOM 1603 O O . ALA A 1 200 ? -1.340 -11.793 2.089 1.00 62.59 200 ALA A O 1
ATOM 1604 N N . SER A 1 201 ? -2.975 -12.229 3.598 1.00 75.69 201 SER A N 1
ATOM 1605 C CA . SER A 1 201 ? -3.485 -13.514 3.095 1.00 75.69 201 SER A CA 1
ATOM 1606 C C . SER A 1 201 ? -4.657 -13.305 2.122 1.00 75.69 201 SER A C 1
ATOM 1608 O O . SER A 1 201 ? -5.174 -12.194 1.992 1.00 75.69 201 SER A O 1
ATOM 1610 N N . GLU A 1 202 ? -5.138 -14.367 1.462 1.00 80.31 202 GLU A N 1
ATOM 1611 C CA . GLU A 1 202 ? -6.288 -14.263 0.545 1.00 80.31 202 GLU A CA 1
ATOM 1612 C C . GLU A 1 202 ? -7.570 -13.790 1.265 1.00 80.31 202 GLU A C 1
ATOM 1614 O O . GLU A 1 202 ? -8.364 -13.034 0.708 1.00 80.31 202 GLU A O 1
ATOM 1619 N N . GLU A 1 203 ? -7.757 -14.179 2.526 1.00 82.19 203 GLU A N 1
ATOM 1620 C CA . GLU A 1 203 ? -8.873 -13.753 3.376 1.00 82.19 203 GLU A CA 1
ATOM 1621 C C . GLU A 1 203 ? -8.765 -12.272 3.764 1.00 82.19 203 GLU A C 1
ATOM 1623 O O . GLU A 1 203 ? -9.771 -11.565 3.771 1.00 82.19 203 GLU A O 1
ATOM 1628 N N . GLN A 1 204 ? -7.551 -11.779 4.032 1.00 82.00 204 GLN A N 1
ATOM 1629 C CA . GLN A 1 204 ? -7.315 -10.362 4.324 1.00 82.00 204 GLN A CA 1
ATOM 1630 C C . GLN A 1 204 ? -7.525 -9.479 3.087 1.00 82.00 204 GLN A C 1
ATOM 1632 O O . GLN A 1 204 ? -8.091 -8.395 3.205 1.00 82.00 204 GLN A O 1
ATOM 1637 N N . VAL A 1 205 ? -7.145 -9.951 1.893 1.00 84.94 205 VAL A N 1
ATOM 1638 C CA . VAL A 1 205 ? -7.466 -9.270 0.624 1.00 84.94 205 VAL A CA 1
ATOM 1639 C C . VAL A 1 205 ? -8.985 -9.168 0.436 1.00 84.94 205 VAL A C 1
ATOM 1641 O O . VAL A 1 205 ? -9.496 -8.088 0.142 1.00 84.94 205 VAL A O 1
ATOM 1644 N N . LYS A 1 206 ? -9.731 -10.258 0.671 1.00 86.00 206 LYS A N 1
ATOM 1645 C CA . LYS A 1 206 ? -11.207 -10.258 0.604 1.00 86.00 206 LYS A CA 1
ATOM 1646 C C . LYS A 1 206 ? -11.821 -9.266 1.598 1.00 86.00 206 LYS A C 1
ATOM 1648 O O . LYS A 1 206 ? -12.658 -8.457 1.203 1.00 86.00 206 LYS A O 1
ATOM 1653 N N . ALA A 1 207 ? -11.355 -9.265 2.847 1.00 85.94 207 ALA A N 1
ATOM 1654 C CA . ALA A 1 207 ? -11.777 -8.315 3.877 1.00 85.94 207 ALA A CA 1
ATOM 1655 C C . ALA A 1 207 ? -11.522 -6.845 3.481 1.00 85.94 207 ALA A C 1
ATOM 1657 O O . ALA A 1 207 ? -12.380 -5.990 3.700 1.00 85.94 207 ALA A O 1
ATOM 1658 N N . LEU A 1 208 ? -10.388 -6.547 2.836 1.00 86.81 208 LEU A N 1
ATOM 1659 C CA . LEU A 1 208 ? -10.102 -5.209 2.310 1.00 86.81 208 LEU A CA 1
ATOM 1660 C C . LEU A 1 208 ? -11.065 -4.803 1.186 1.00 86.81 208 LEU A C 1
ATOM 1662 O O . LEU A 1 208 ? -11.547 -3.674 1.186 1.00 86.81 208 LEU A O 1
ATOM 1666 N N . PHE A 1 209 ? -11.422 -5.706 0.268 1.00 87.81 209 PHE A N 1
ATOM 1667 C CA . PHE A 1 209 ? -12.434 -5.410 -0.756 1.00 87.81 209 PHE A CA 1
ATOM 1668 C C . PHE A 1 209 ? -13.847 -5.194 -0.178 1.00 87.81 209 PHE A C 1
ATOM 1670 O O . PHE A 1 209 ? -14.630 -4.435 -0.756 1.00 87.81 209 PHE A O 1
ATOM 1677 N N . VAL A 1 210 ? -14.175 -5.772 0.983 1.00 88.12 210 VAL A N 1
ATOM 1678 C CA . VAL A 1 210 ? -15.403 -5.422 1.724 1.00 88.12 210 VAL A CA 1
ATOM 1679 C C . VAL A 1 210 ? -15.334 -3.981 2.243 1.00 88.12 210 VAL A C 1
ATOM 1681 O O . VAL A 1 210 ? -16.299 -3.232 2.070 1.00 88.12 210 VAL A O 1
ATOM 1684 N N . GLU A 1 211 ? -14.189 -3.546 2.780 1.00 84.81 211 GLU A N 1
ATOM 1685 C CA . GLU A 1 211 ? -13.972 -2.144 3.174 1.00 84.81 211 GLU A CA 1
ATOM 1686 C C . GLU A 1 211 ? -14.064 -1.172 1.986 1.00 84.81 211 GLU A C 1
ATOM 1688 O O . GLU A 1 211 ? -14.676 -0.118 2.129 1.00 84.81 211 GLU A O 1
ATOM 1693 N N . VAL A 1 212 ? -13.587 -1.534 0.786 1.00 86.50 212 VAL A N 1
ATOM 1694 C CA . VAL A 1 212 ? -13.782 -0.720 -0.438 1.00 86.50 212 VAL A CA 1
ATOM 1695 C C . VAL A 1 212 ? -15.265 -0.445 -0.701 1.00 86.50 212 VAL A C 1
ATOM 1697 O O . VAL A 1 212 ? -15.650 0.681 -1.020 1.00 86.50 212 VAL A O 1
ATOM 1700 N N . ASN A 1 213 ? -16.111 -1.467 -0.565 1.00 86.25 213 ASN A N 1
ATOM 1701 C CA . ASN A 1 213 ? -17.548 -1.346 -0.806 1.00 86.25 213 ASN A CA 1
ATOM 1702 C C . ASN A 1 213 ? -18.280 -0.605 0.324 1.00 86.25 213 ASN A C 1
ATOM 1704 O O . ASN A 1 213 ? -19.308 0.021 0.068 1.00 86.25 213 ASN A O 1
ATOM 1708 N N . ARG A 1 214 ? -17.763 -0.648 1.560 1.00 83.62 214 ARG A N 1
ATOM 1709 C CA . ARG A 1 214 ? -18.260 0.152 2.693 1.00 83.62 214 ARG A CA 1
ATOM 1710 C C . ARG A 1 214 ? -17.875 1.623 2.553 1.00 83.62 214 ARG A C 1
ATOM 1712 O O . ARG A 1 214 ? -18.748 2.478 2.655 1.00 83.62 214 ARG A O 1
ATOM 1719 N N . ALA A 1 215 ? -16.614 1.908 2.232 1.00 80.50 215 ALA A N 1
ATOM 1720 C CA . ALA A 1 215 ? -16.111 3.257 1.986 1.00 80.50 215 ALA A CA 1
ATOM 1721 C C . ALA A 1 215 ? -16.911 3.965 0.880 1.00 80.50 215 ALA A C 1
ATOM 1723 O O . ALA A 1 215 ? -17.375 5.077 1.093 1.00 80.50 215 ALA A O 1
ATOM 1724 N N . LYS A 1 216 ? -17.206 3.281 -0.238 1.00 79.75 216 LYS A N 1
ATOM 1725 C CA . LYS A 1 216 ? -18.051 3.808 -1.334 1.00 79.75 216 LYS A CA 1
ATOM 1726 C C . LYS A 1 216 ? -19.489 4.178 -0.936 1.00 79.75 216 LYS A C 1
ATOM 1728 O O . LYS A 1 216 ? -20.132 4.913 -1.675 1.00 79.75 216 LYS A O 1
ATOM 1733 N N . LYS A 1 217 ? -20.012 3.660 0.183 1.00 75.25 217 LYS A N 1
ATOM 1734 C CA . LYS A 1 217 ? -21.337 4.033 0.722 1.00 75.25 217 LYS A CA 1
ATOM 1735 C C . LYS A 1 217 ? -21.279 5.242 1.660 1.00 75.25 217 LYS A C 1
ATOM 1737 O O . LYS A 1 217 ? -22.322 5.804 1.979 1.00 75.25 217 LYS A O 1
ATOM 1742 N N . SER A 1 218 ? -20.088 5.627 2.114 1.00 65.38 218 SER A N 1
ATOM 1743 C CA . SER A 1 218 ? -19.873 6.860 2.863 1.00 65.38 218 SER A CA 1
ATOM 1744 C C . SER A 1 218 ? -19.668 8.002 1.870 1.00 65.38 218 SER A C 1
ATOM 1746 O O . SER A 1 218 ? -18.724 7.972 1.087 1.00 65.38 218 SER A O 1
ATOM 1748 N N . ASN A 1 219 ? -20.507 9.040 1.919 1.00 55.19 219 ASN A N 1
ATOM 1749 C CA . ASN A 1 219 ? -20.370 10.243 1.077 1.00 55.19 219 ASN A CA 1
ATOM 1750 C C . ASN A 1 219 ? -19.185 11.148 1.503 1.00 55.19 219 ASN A C 1
ATOM 1752 O O . ASN A 1 219 ? -19.237 12.365 1.341 1.00 55.19 219 ASN A O 1
ATOM 1756 N N . GLN A 1 220 ? -18.137 10.580 2.103 1.00 59.84 220 GLN A N 1
ATOM 1757 C CA . GLN A 1 220 ? -16.955 11.299 2.566 1.00 59.84 220 GLN A CA 1
ATOM 1758 C C . GLN A 1 220 ? -15.728 10.952 1.726 1.00 59.84 220 GLN A C 1
ATOM 1760 O O . GLN A 1 220 ? -15.632 9.881 1.132 1.00 59.84 220 GLN A O 1
ATOM 1765 N N . GLN A 1 221 ? -14.744 11.850 1.745 1.00 67.06 221 GLN A N 1
ATOM 1766 C CA . GLN A 1 221 ? -13.408 11.585 1.227 1.00 67.06 221 GLN A CA 1
ATOM 1767 C C . GLN A 1 221 ? -12.736 10.515 2.106 1.00 67.06 221 GLN A C 1
ATOM 1769 O O . GLN A 1 221 ? -12.223 10.822 3.189 1.00 67.06 221 GLN A O 1
ATOM 1774 N N . SER A 1 222 ? -12.836 9.260 1.660 1.00 80.38 222 SER A N 1
ATOM 1775 C CA . SER A 1 222 ? -12.274 8.078 2.314 1.00 80.38 222 SER A CA 1
ATOM 1776 C C . SER A 1 222 ? -10.786 7.925 2.007 1.00 80.38 222 SER A C 1
ATOM 1778 O O . SER A 1 222 ? -10.276 8.467 1.023 1.00 80.38 222 SER A O 1
ATOM 1780 N N . LEU A 1 223 ? -10.094 7.093 2.783 1.00 84.81 223 LEU A N 1
ATOM 1781 C CA . LEU A 1 223 ? -8.769 6.609 2.386 1.00 84.81 223 LEU A CA 1
ATOM 1782 C C . LEU A 1 223 ? -8.856 5.748 1.102 1.00 84.81 223 LEU A C 1
ATOM 1784 O O . LEU A 1 223 ? -9.921 5.185 0.812 1.00 84.81 223 LEU A O 1
ATOM 1788 N N . PRO A 1 224 ? -7.760 5.598 0.327 1.00 84.75 224 PRO A N 1
ATOM 1789 C CA . PRO A 1 224 ? -7.743 4.844 -0.930 1.00 84.75 224 PRO A CA 1
ATOM 1790 C C . PRO A 1 224 ? -7.716 3.317 -0.703 1.00 84.75 224 PRO A C 1
ATOM 1792 O O . PRO A 1 224 ? -6.848 2.603 -1.205 1.00 84.75 224 PRO A O 1
ATOM 1795 N N . TYR A 1 225 ? -8.713 2.786 0.015 1.00 84.88 225 TYR A N 1
ATOM 1796 C CA . TYR A 1 225 ? -8.870 1.353 0.310 1.00 84.88 225 TYR A CA 1
ATOM 1797 C C . TYR A 1 225 ? -8.829 0.462 -0.931 1.00 84.88 225 TYR A C 1
ATOM 1799 O O . TYR A 1 225 ? -8.386 -0.682 -0.854 1.00 84.88 225 TYR A O 1
ATOM 1807 N N . GLN A 1 226 ? -9.269 0.976 -2.082 1.00 84.62 226 GLN A N 1
ATOM 1808 C CA . GLN A 1 226 ? -9.223 0.237 -3.340 1.00 84.62 226 GLN A CA 1
ATOM 1809 C C . GLN A 1 226 ? -7.784 -0.046 -3.779 1.00 84.62 226 GLN A C 1
ATOM 1811 O O . GLN A 1 226 ? -7.486 -1.148 -4.232 1.00 84.62 226 GLN A O 1
ATOM 1816 N N . GLU A 1 227 ? -6.884 0.910 -3.576 1.00 80.94 227 GLU A N 1
ATOM 1817 C CA . GLU A 1 227 ? -5.476 0.780 -3.935 1.00 80.94 227 GLU A CA 1
ATOM 1818 C C . GLU A 1 227 ? -4.733 -0.061 -2.884 1.00 80.94 227 GLU A C 1
ATOM 1820 O O . GLU A 1 227 ? -3.928 -0.921 -3.241 1.00 80.94 227 GLU A O 1
ATOM 1825 N N . PHE A 1 228 ? -5.101 0.070 -1.599 1.00 84.69 228 PHE A N 1
ATOM 1826 C CA . PHE A 1 228 ? -4.643 -0.830 -0.529 1.00 84.69 228 PHE A CA 1
ATOM 1827 C C . PHE A 1 228 ? -4.996 -2.301 -0.818 1.00 84.69 228 PHE A C 1
ATOM 1829 O O . PHE A 1 228 ? -4.138 -3.175 -0.683 1.00 84.69 228 PHE A O 1
ATOM 1836 N N . ALA A 1 229 ? -6.230 -2.576 -1.257 1.00 84.88 229 ALA A N 1
ATOM 1837 C CA . ALA A 1 229 ? -6.690 -3.919 -1.610 1.00 84.88 229 ALA A CA 1
ATOM 1838 C C . ALA A 1 229 ? -5.943 -4.493 -2.828 1.00 84.88 229 ALA A C 1
ATOM 1840 O O . ALA A 1 229 ? -5.490 -5.636 -2.777 1.00 84.88 229 ALA A O 1
ATOM 1841 N N . ARG A 1 230 ? -5.739 -3.696 -3.889 1.00 81.56 230 ARG A N 1
ATOM 1842 C CA . ARG A 1 230 ? -4.988 -4.121 -5.089 1.00 81.56 230 ARG A CA 1
ATOM 1843 C C . ARG A 1 230 ? -3.515 -4.424 -4.785 1.00 81.56 230 ARG A C 1
ATOM 1845 O O . ARG A 1 230 ? -2.987 -5.422 -5.265 1.00 81.56 230 ARG A O 1
ATOM 1852 N N . ILE A 1 231 ? -2.850 -3.617 -3.952 1.00 77.00 231 ILE A N 1
ATOM 1853 C CA . ILE A 1 231 ? -1.449 -3.853 -3.544 1.00 77.00 231 ILE A CA 1
ATOM 1854 C C . ILE A 1 231 ? -1.323 -5.089 -2.638 1.00 77.00 231 ILE A C 1
ATOM 1856 O O . ILE A 1 231 ? -0.373 -5.866 -2.774 1.00 77.00 231 ILE A O 1
ATOM 1860 N N . ALA A 1 232 ? -2.300 -5.319 -1.758 1.00 81.12 232 ALA A N 1
ATOM 1861 C CA . ALA A 1 232 ? -2.402 -6.548 -0.975 1.00 81.12 232 ALA A CA 1
ATOM 1862 C C . ALA A 1 232 ? -2.588 -7.792 -1.871 1.00 81.12 232 ALA A C 1
ATOM 1864 O O . ALA A 1 232 ? -1.906 -8.800 -1.677 1.00 81.12 232 ALA A O 1
ATOM 1865 N N . GLU A 1 233 ? -3.468 -7.711 -2.875 1.00 80.56 233 GLU A N 1
ATOM 1866 C CA . GLU A 1 233 ? -3.722 -8.784 -3.845 1.00 80.56 233 GLU A CA 1
ATOM 1867 C C . GLU A 1 233 ? -2.480 -9.103 -4.690 1.00 80.56 233 GLU A C 1
ATOM 1869 O O . GLU A 1 233 ? -2.090 -10.268 -4.802 1.00 80.56 233 GLU A O 1
ATOM 1874 N N . PHE A 1 234 ? -1.805 -8.072 -5.208 1.00 74.88 234 PHE A N 1
ATOM 1875 C CA . PHE A 1 234 ? -0.554 -8.206 -5.953 1.00 74.88 234 PHE A CA 1
ATOM 1876 C C . PHE A 1 234 ? 0.536 -8.896 -5.123 1.00 74.88 234 PHE A C 1
ATOM 1878 O O . PHE A 1 234 ? 1.125 -9.882 -5.565 1.00 74.88 234 PHE A O 1
ATOM 1885 N N . SER A 1 235 ? 0.760 -8.445 -3.884 1.00 74.88 235 SER A N 1
ATOM 1886 C CA . SER A 1 235 ? 1.720 -9.077 -2.969 1.00 74.88 235 SER A CA 1
ATOM 1887 C C . SER A 1 235 ? 1.403 -10.551 -2.714 1.00 74.88 235 SER A C 1
ATOM 1889 O O . SER A 1 235 ? 2.301 -11.397 -2.715 1.00 74.88 235 SER A O 1
ATOM 1891 N N . ASN A 1 236 ? 0.124 -10.890 -2.540 1.00 75.12 236 ASN A N 1
ATOM 1892 C CA . ASN A 1 236 ? -0.295 -12.273 -2.352 1.00 75.12 236 ASN A CA 1
ATOM 1893 C C . ASN A 1 236 ? -0.001 -13.131 -3.602 1.00 75.12 236 ASN A C 1
ATOM 1895 O O . ASN A 1 236 ? 0.530 -14.235 -3.478 1.00 75.12 236 ASN A O 1
ATOM 1899 N N . ALA A 1 237 ? -0.226 -12.600 -4.811 1.00 71.69 237 ALA A N 1
ATOM 1900 C CA . ALA A 1 237 ? 0.141 -13.272 -6.062 1.00 71.69 237 ALA A CA 1
ATOM 1901 C C . ALA A 1 237 ? 1.667 -13.471 -6.217 1.00 71.69 237 ALA A C 1
ATOM 1903 O O . ALA A 1 237 ? 2.108 -14.537 -6.655 1.00 71.69 237 ALA A O 1
ATOM 1904 N N . VAL A 1 238 ? 2.479 -12.494 -5.794 1.00 68.44 238 VAL A N 1
ATOM 1905 C CA . VAL A 1 238 ? 3.953 -12.592 -5.755 1.00 68.44 238 VAL A CA 1
ATOM 1906 C C . VAL A 1 238 ? 4.428 -13.670 -4.768 1.00 68.44 238 VAL A C 1
ATOM 1908 O O . VAL A 1 238 ? 5.321 -14.463 -5.082 1.00 68.44 238 VAL A O 1
ATOM 1911 N N . LYS A 1 239 ? 3.823 -13.755 -3.576 1.00 68.94 239 LYS A N 1
ATOM 1912 C CA . LYS A 1 239 ? 4.119 -14.820 -2.597 1.00 68.94 239 LYS A CA 1
ATOM 1913 C C . LYS A 1 239 ? 3.765 -16.199 -3.152 1.00 68.94 239 LYS A C 1
ATOM 1915 O O . LYS A 1 239 ? 4.562 -17.133 -3.041 1.00 68.94 239 LYS A O 1
ATOM 1920 N N . ASP A 1 240 ? 2.612 -16.315 -3.806 1.00 66.75 240 ASP A N 1
ATOM 1921 C CA . ASP A 1 240 ? 2.165 -17.552 -4.446 1.00 66.75 240 ASP A CA 1
ATOM 1922 C C . ASP A 1 240 ? 3.111 -18.013 -5.559 1.00 66.75 240 ASP A C 1
ATOM 1924 O O . ASP A 1 240 ? 3.378 -19.211 -5.661 1.00 66.75 240 ASP A O 1
ATOM 1928 N N . GLN A 1 241 ? 3.700 -17.099 -6.339 1.00 63.28 241 GLN A N 1
ATOM 1929 C CA . GLN A 1 241 ? 4.767 -17.431 -7.291 1.00 63.28 241 GLN A CA 1
ATOM 1930 C C . GLN A 1 241 ? 5.939 -18.158 -6.609 1.00 63.28 241 GLN A C 1
ATOM 1932 O O . GLN A 1 241 ? 6.398 -19.180 -7.126 1.00 63.28 241 GLN A O 1
ATOM 1937 N N . LYS A 1 242 ? 6.394 -17.695 -5.435 1.00 59.91 242 LYS A N 1
ATOM 1938 C CA . LYS A 1 242 ? 7.502 -18.335 -4.700 1.00 59.91 242 LYS A CA 1
ATOM 1939 C C . LYS A 1 242 ? 7.137 -19.720 -4.152 1.00 59.91 242 LYS A C 1
ATOM 1941 O O . LYS A 1 242 ? 8.011 -20.581 -4.070 1.00 59.91 242 LYS A O 1
ATOM 1946 N N . LEU A 1 243 ? 5.870 -19.957 -3.804 1.00 60.34 243 LEU A N 1
ATOM 1947 C CA . LEU A 1 243 ? 5.377 -21.267 -3.353 1.00 60.34 243 LEU A CA 1
ATOM 1948 C C . LEU A 1 243 ? 5.168 -22.244 -4.521 1.00 60.34 243 LEU A C 1
ATOM 1950 O O . LEU A 1 243 ? 5.520 -23.418 -4.412 1.00 60.34 243 LEU A O 1
ATOM 1954 N N . VAL A 1 244 ? 4.654 -21.763 -5.656 1.00 58.44 244 VAL A N 1
ATOM 1955 C CA . VAL A 1 244 ? 4.486 -22.554 -6.888 1.00 58.44 244 VAL A CA 1
ATOM 1956 C C . VAL A 1 244 ? 5.844 -22.960 -7.465 1.00 58.44 244 VAL A C 1
ATOM 1958 O O . VAL A 1 244 ? 6.019 -24.123 -7.817 1.00 58.44 244 VAL A O 1
ATOM 1961 N N . ALA A 1 245 ? 6.833 -22.059 -7.481 1.00 54.91 245 ALA A N 1
ATOM 1962 C CA . ALA A 1 245 ? 8.203 -22.371 -7.905 1.00 54.91 245 ALA A CA 1
ATOM 1963 C C . ALA A 1 245 ? 8.887 -23.439 -7.024 1.00 54.91 245 ALA A C 1
ATOM 1965 O O . ALA A 1 245 ? 9.777 -24.143 -7.488 1.00 54.91 245 ALA A O 1
ATOM 1966 N N . LYS A 1 246 ? 8.446 -23.592 -5.766 1.00 54.31 246 LYS A N 1
ATOM 1967 C CA . LYS A 1 246 ? 8.897 -24.638 -4.830 1.00 54.31 246 LYS A CA 1
ATOM 1968 C C . LYS A 1 246 ? 8.046 -25.916 -4.881 1.00 54.31 246 LYS A C 1
ATOM 1970 O O . LYS A 1 246 ? 8.267 -26.815 -4.078 1.00 54.31 246 LYS A O 1
ATOM 1975 N N . GLY A 1 247 ? 7.051 -25.995 -5.771 1.00 54.25 247 GLY A N 1
ATOM 1976 C CA . GLY A 1 247 ? 6.118 -27.125 -5.870 1.00 54.25 247 GLY A CA 1
ATOM 1977 C C . GLY A 1 247 ? 5.115 -27.240 -4.711 1.00 54.25 247 GLY A C 1
ATOM 1978 O O . GLY A 1 247 ? 4.405 -28.235 -4.616 1.00 54.25 247 GLY A O 1
ATOM 1979 N N . GLN A 1 248 ? 5.032 -26.237 -3.828 1.00 44.88 248 GLN A N 1
ATOM 1980 C CA . GLN A 1 248 ? 4.291 -26.309 -2.559 1.00 44.88 248 GLN A CA 1
ATOM 1981 C C . GLN A 1 248 ? 2.818 -25.878 -2.657 1.00 44.88 248 GLN A C 1
ATOM 1983 O O . GLN A 1 248 ? 2.067 -26.057 -1.700 1.00 44.88 248 GLN A O 1
ATOM 1988 N N . LYS A 1 249 ? 2.378 -25.309 -3.788 1.00 50.44 249 LYS A N 1
ATOM 1989 C CA . LYS A 1 249 ? 0.988 -24.866 -4.000 1.00 50.44 249 LYS A CA 1
ATOM 1990 C C . LYS A 1 249 ? 0.512 -25.223 -5.409 1.00 50.44 249 LYS A C 1
ATOM 1992 O O . LYS A 1 249 ? 1.243 -25.025 -6.380 1.00 50.44 249 LYS A O 1
ATOM 1997 N N . ARG A 1 250 ? -0.726 -25.721 -5.541 1.00 48.72 250 ARG A N 1
ATOM 1998 C CA . ARG A 1 250 ? -1.350 -25.938 -6.858 1.00 48.72 250 ARG A CA 1
ATOM 1999 C C . ARG A 1 250 ? -1.620 -24.603 -7.558 1.00 48.72 250 ARG A C 1
ATOM 2001 O O . ARG A 1 250 ? -1.960 -23.596 -6.944 1.00 48.72 250 ARG A O 1
ATOM 2008 N N . SER A 1 251 ? -1.452 -24.628 -8.872 1.00 51.62 251 SER A N 1
ATOM 2009 C CA . SER A 1 251 ? -1.574 -23.485 -9.772 1.00 51.62 251 SER A CA 1
ATOM 2010 C C . SER A 1 251 ? -3.040 -23.106 -10.042 1.00 51.62 251 SER A C 1
ATOM 2012 O O . SER A 1 251 ? -3.774 -23.949 -10.548 1.00 51.62 251 SER A O 1
ATOM 2014 N N . ARG A 1 252 ? -3.452 -21.841 -9.819 1.00 57.16 252 ARG A N 1
ATOM 2015 C CA . ARG A 1 252 ? -4.665 -21.286 -10.472 1.00 57.16 252 ARG A CA 1
ATOM 2016 C C . ARG A 1 252 ? -4.478 -21.314 -11.990 1.00 57.16 252 ARG A C 1
ATOM 2018 O O . ARG A 1 252 ? -3.370 -21.063 -12.471 1.00 57.16 252 ARG A O 1
ATOM 2025 N N . GLU A 1 253 ? -5.531 -21.602 -12.738 1.00 61.66 253 GLU A N 1
ATOM 2026 C CA . GLU A 1 253 ? -5.433 -21.728 -14.191 1.00 61.66 253 GLU A CA 1
ATOM 2027 C C . GLU A 1 253 ? -5.038 -20.387 -14.832 1.00 61.66 253 GLU A C 1
ATOM 2029 O O . GLU A 1 253 ? -5.627 -19.345 -14.550 1.00 61.66 253 GLU A O 1
ATOM 2034 N N . VAL A 1 254 ? -3.973 -20.408 -15.635 1.00 73.12 254 VAL A N 1
ATOM 2035 C CA . VAL A 1 254 ? -3.497 -19.256 -16.412 1.00 73.12 254 VAL A CA 1
ATOM 2036 C C . VAL A 1 254 ? -3.922 -19.506 -17.845 1.00 73.12 254 VAL A C 1
ATOM 2038 O O . VAL A 1 254 ? -3.726 -20.614 -18.346 1.00 73.12 254 VAL A O 1
ATOM 2041 N N . ARG A 1 255 ? -4.486 -18.491 -18.506 1.00 80.88 255 ARG A N 1
ATOM 2042 C CA . ARG A 1 255 ? -4.867 -18.604 -19.914 1.00 80.88 255 ARG A CA 1
ATOM 2043 C C . ARG A 1 255 ? -3.631 -18.939 -20.751 1.00 80.88 255 ARG A C 1
ATOM 2045 O O . ARG A 1 255 ? -2.605 -18.267 -20.640 1.00 80.88 255 ARG A O 1
ATOM 2052 N N . ARG A 1 256 ? -3.743 -19.994 -21.551 1.00 85.12 256 ARG A N 1
ATOM 2053 C CA . ARG A 1 256 ? -2.752 -20.398 -22.546 1.00 85.12 256 ARG A CA 1
ATOM 2054 C C . ARG A 1 256 ? -3.188 -19.902 -23.920 1.00 85.12 256 ARG A C 1
ATOM 2056 O O . ARG A 1 256 ? -4.387 -19.848 -24.188 1.00 85.12 256 ARG A O 1
ATOM 2063 N N . PHE A 1 257 ? -2.205 -19.570 -24.738 1.00 85.88 257 PHE A N 1
ATOM 2064 C CA . PHE A 1 257 ? -2.327 -19.251 -26.151 1.00 85.88 257 PHE A CA 1
ATOM 2065 C C . PHE A 1 257 ? -1.329 -20.102 -26.935 1.00 85.88 257 PHE A C 1
ATOM 2067 O O . PHE A 1 257 ? -0.273 -20.462 -26.410 1.00 85.88 257 PHE A O 1
ATOM 2074 N N . GLU A 1 258 ? -1.639 -20.373 -28.193 1.00 84.50 258 GLU A N 1
ATOM 2075 C CA . GLU A 1 258 ? -0.750 -21.033 -29.151 1.00 84.50 258 GLU A CA 1
ATOM 2076 C C . GLU A 1 258 ? -0.375 -20.057 -30.275 1.00 84.50 258 GLU A C 1
ATOM 2078 O O . GLU A 1 258 ? -1.040 -19.040 -30.469 1.00 84.50 258 GLU A O 1
ATOM 2083 N N . LEU A 1 259 ? 0.664 -20.350 -31.068 1.00 78.31 259 LEU A N 1
ATOM 2084 C CA . LEU A 1 259 ? 1.050 -19.486 -32.202 1.00 78.31 259 LEU A CA 1
ATOM 2085 C C . LEU A 1 259 ? -0.096 -19.244 -33.207 1.00 78.31 259 LEU A C 1
ATOM 2087 O O . LEU A 1 259 ? -0.147 -18.196 -33.847 1.00 78.31 259 LEU A O 1
ATOM 2091 N N . SER A 1 260 ? -1.040 -20.181 -33.318 1.00 79.12 260 SER A N 1
ATOM 2092 C CA . SER A 1 260 ? -2.248 -20.078 -34.149 1.00 79.12 260 SER A CA 1
ATOM 2093 C C . SER A 1 260 ? -3.179 -18.920 -33.743 1.00 79.12 260 SER A C 1
ATOM 2095 O O . SER A 1 260 ? -3.847 -18.336 -34.610 1.00 79.12 260 SER A O 1
ATOM 2097 N N . ASP A 1 261 ? -3.170 -18.528 -32.462 1.00 77.88 261 ASP A N 1
ATOM 2098 C CA . ASP A 1 261 ? -3.936 -17.399 -31.920 1.00 77.88 261 ASP A CA 1
ATOM 2099 C C . ASP A 1 261 ? -3.390 -16.037 -32.372 1.00 77.88 261 ASP A C 1
ATOM 2101 O O . ASP A 1 261 ? -4.084 -15.026 -32.257 1.00 77.88 261 ASP A O 1
ATOM 2105 N N . PHE A 1 262 ? -2.182 -15.990 -32.938 1.00 73.69 262 PHE A N 1
ATOM 2106 C CA . PHE A 1 262 ? -1.538 -14.759 -33.390 1.00 73.69 262 PHE A CA 1
ATOM 2107 C C . PHE A 1 262 ? -1.567 -14.637 -34.911 1.00 73.69 262 PHE A C 1
ATOM 2109 O O . PHE A 1 262 ? -1.593 -15.624 -35.649 1.00 73.69 262 PHE A O 1
ATOM 2116 N N . GLN A 1 263 ? -1.590 -13.404 -35.404 1.00 65.44 263 GLN A N 1
ATOM 2117 C CA . GLN A 1 263 ? -1.234 -13.075 -36.777 1.00 65.44 263 GLN A CA 1
ATOM 2118 C C . GLN A 1 263 ? 0.167 -12.467 -36.772 1.00 65.44 263 GLN A C 1
ATOM 2120 O O . GLN A 1 263 ? 0.427 -11.488 -36.071 1.00 65.44 263 GLN A O 1
ATOM 2125 N N . THR A 1 264 ? 1.062 -13.075 -37.547 1.00 52.22 264 THR A N 1
ATOM 2126 C CA . THR A 1 264 ? 2.383 -12.526 -37.842 1.00 52.22 264 THR A CA 1
ATOM 2127 C C . THR A 1 264 ? 2.229 -11.409 -38.860 1.00 52.22 264 THR A C 1
ATOM 2129 O O . THR A 1 264 ? 1.764 -11.651 -39.975 1.00 52.22 264 THR A O 1
ATOM 2132 N N . ASP A 1 265 ? 2.645 -10.212 -38.483 1.00 49.31 265 ASP A N 1
ATOM 2133 C CA . ASP A 1 265 ? 2.725 -9.053 -39.361 1.00 49.31 265 ASP A CA 1
ATOM 2134 C C . ASP A 1 265 ? 4.197 -8.587 -39.365 1.00 49.31 265 ASP A C 1
ATOM 2136 O O . ASP A 1 265 ? 4.759 -8.395 -38.279 1.00 49.31 265 ASP A O 1
ATOM 2140 N N . PRO A 1 266 ? 4.869 -8.500 -40.534 1.00 48.44 266 PRO A N 1
ATOM 2141 C CA . PRO A 1 266 ? 6.281 -8.123 -40.619 1.00 48.44 266 PRO A CA 1
ATOM 2142 C C . PRO A 1 266 ? 6.611 -6.790 -39.942 1.00 48.44 266 PRO A C 1
ATOM 2144 O O . PRO A 1 266 ? 7.693 -6.675 -39.363 1.00 48.44 266 PRO A O 1
ATOM 2147 N N . ASP A 1 267 ? 5.678 -5.834 -39.956 1.00 42.56 267 ASP A N 1
ATOM 2148 C CA . ASP A 1 267 ? 5.886 -4.467 -39.462 1.00 42.56 267 ASP A CA 1
ATOM 2149 C C . ASP A 1 267 ? 5.935 -4.392 -37.923 1.00 42.56 267 ASP A C 1
ATOM 2151 O O . ASP A 1 267 ? 6.366 -3.392 -37.351 1.00 42.56 267 ASP A O 1
ATOM 2155 N N . TYR A 1 268 ? 5.543 -5.471 -37.235 1.00 44.94 268 TYR A N 1
ATOM 2156 C CA . TYR A 1 268 ? 5.570 -5.592 -35.773 1.00 44.94 268 TYR A CA 1
ATOM 2157 C C . TYR A 1 268 ? 6.771 -6.403 -35.251 1.00 44.94 268 TYR A C 1
ATOM 2159 O O . TYR A 1 268 ? 6.863 -6.693 -34.055 1.00 44.94 268 TYR A O 1
ATOM 2167 N N . LYS A 1 269 ? 7.743 -6.755 -36.101 1.00 47.00 269 LYS A N 1
ATOM 2168 C CA . LYS A 1 269 ? 9.008 -7.331 -35.622 1.00 47.00 269 LYS A CA 1
ATOM 2169 C C . LYS A 1 269 ? 9.836 -6.269 -34.898 1.00 47.00 269 LYS A C 1
ATOM 2171 O O . LYS A 1 269 ? 10.280 -5.296 -35.499 1.00 47.00 269 LYS A O 1
ATOM 2176 N N . VAL A 1 270 ? 10.088 -6.481 -33.605 1.00 47.31 270 VAL A N 1
ATOM 2177 C CA . VAL A 1 270 ? 10.946 -5.596 -32.804 1.00 47.31 270 VAL A CA 1
ATOM 2178 C C . VAL A 1 270 ? 12.407 -5.833 -33.190 1.00 47.31 270 VAL A C 1
ATOM 2180 O O . VAL A 1 270 ? 13.038 -6.796 -32.756 1.00 47.31 270 VAL A O 1
ATOM 2183 N N . SER A 1 271 ? 12.951 -4.950 -34.023 1.00 35.12 271 SER A N 1
ATOM 2184 C CA . SER A 1 271 ? 14.358 -4.973 -34.423 1.00 35.12 271 SER A CA 1
ATOM 2185 C C . SER A 1 271 ? 15.287 -4.904 -33.204 1.00 35.12 271 SER A C 1
ATOM 2187 O O . SER A 1 271 ? 15.259 -3.929 -32.458 1.00 35.12 271 SER A O 1
ATOM 2189 N N . GLY A 1 272 ? 16.146 -5.914 -33.028 1.00 43.31 272 GLY A N 1
ATOM 2190 C CA . GLY A 1 272 ? 17.250 -5.885 -32.057 1.00 43.31 272 GLY A CA 1
ATOM 2191 C C . GLY A 1 272 ? 17.066 -6.678 -30.756 1.00 43.31 272 GLY A C 1
ATOM 2192 O O . GLY A 1 272 ? 17.996 -6.69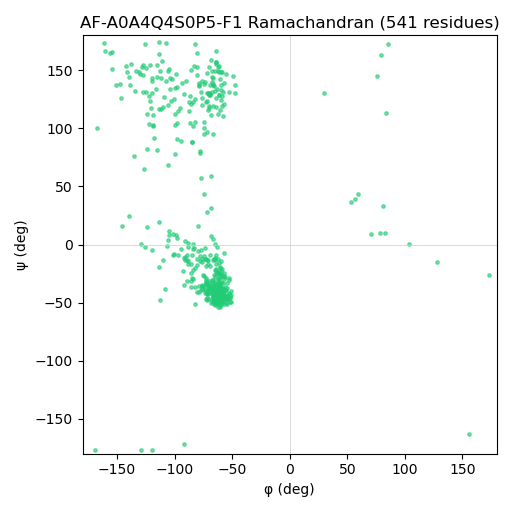7 -29.956 1.00 43.31 272 GLY A O 1
ATOM 2193 N N . SER A 1 273 ? 15.943 -7.376 -30.542 1.00 44.66 273 SER A N 1
ATOM 2194 C CA . SER A 1 273 ? 15.776 -8.304 -29.406 1.00 44.66 273 SER A CA 1
ATOM 2195 C C . SER A 1 273 ? 15.496 -9.730 -29.882 1.00 44.66 273 SER A C 1
ATOM 2197 O O . SER A 1 273 ? 14.614 -9.941 -30.707 1.00 44.66 273 SER A O 1
ATOM 2199 N N . GLN A 1 274 ? 16.223 -10.719 -29.351 1.00 55.09 274 GLN A N 1
ATOM 2200 C CA . GLN A 1 274 ? 15.916 -12.146 -29.566 1.00 55.09 274 GLN A CA 1
ATOM 2201 C C . GLN A 1 274 ? 14.878 -12.687 -28.567 1.00 55.09 274 GLN A C 1
ATOM 2203 O O . GLN A 1 274 ? 14.286 -13.737 -28.804 1.00 55.09 274 GLN A O 1
ATOM 2208 N N . ASP A 1 275 ? 14.649 -11.965 -27.465 1.00 62.81 275 ASP A N 1
ATOM 2209 C CA . ASP A 1 275 ? 13.814 -12.397 -26.338 1.00 62.81 275 ASP A CA 1
ATOM 2210 C C . ASP A 1 275 ? 12.447 -11.685 -26.296 1.00 62.81 275 ASP A C 1
ATOM 2212 O O . ASP A 1 275 ? 11.674 -11.886 -25.359 1.00 62.81 275 ASP A O 1
ATOM 2216 N N . ALA A 1 276 ? 12.122 -10.835 -27.277 1.00 68.00 276 ALA A N 1
ATOM 2217 C CA . ALA A 1 276 ? 10.860 -10.097 -27.295 1.00 68.00 276 ALA A CA 1
ATOM 2218 C C . ALA A 1 276 ? 10.351 -9.773 -28.705 1.00 68.00 276 ALA A C 1
ATOM 2220 O O . ALA A 1 276 ? 11.111 -9.321 -29.557 1.00 68.00 276 ALA A O 1
ATOM 2221 N N . GLU A 1 277 ? 9.047 -9.940 -28.921 1.00 69.62 277 GLU A N 1
ATOM 2222 C CA . GLU A 1 277 ? 8.367 -9.708 -30.201 1.00 69.62 277 GLU A CA 1
ATOM 2223 C C . GLU A 1 277 ? 7.025 -8.989 -29.971 1.00 69.62 277 GLU A C 1
ATOM 2225 O O . GLU A 1 277 ? 6.429 -9.102 -28.899 1.00 69.62 277 GLU A O 1
ATOM 2230 N N . MET A 1 278 ? 6.517 -8.258 -30.967 1.00 64.69 278 MET A N 1
ATOM 2231 C CA . MET A 1 278 ? 5.134 -7.763 -30.960 1.00 64.69 278 MET A CA 1
ATOM 2232 C C . MET A 1 278 ? 4.299 -8.591 -31.941 1.00 64.69 278 MET A C 1
ATOM 2234 O O . MET A 1 278 ? 4.806 -9.092 -32.943 1.00 64.69 278 MET A O 1
ATOM 2238 N N . GLY A 1 279 ? 3.008 -8.752 -31.657 1.00 67.25 279 GLY A N 1
ATOM 2239 C CA . GLY A 1 279 ? 2.118 -9.558 -32.491 1.00 67.25 279 GLY A CA 1
ATOM 2240 C C . GLY A 1 279 ? 0.657 -9.146 -32.383 1.00 67.25 279 GLY A C 1
ATOM 2241 O O . GLY A 1 279 ? 0.266 -8.416 -31.473 1.00 67.25 279 GLY A O 1
ATOM 2242 N N . LEU A 1 280 ? -0.167 -9.626 -33.313 1.00 66.56 280 LEU A N 1
ATOM 2243 C CA . LEU A 1 280 ? -1.608 -9.377 -33.321 1.00 66.56 280 LEU A CA 1
ATOM 2244 C C . LEU A 1 280 ? -2.351 -10.589 -32.748 1.00 66.56 280 LEU A C 1
ATOM 2246 O O . LEU A 1 280 ? -2.524 -11.596 -33.432 1.00 66.56 280 LEU A O 1
ATOM 2250 N N . LEU A 1 281 ? -2.803 -10.496 -31.496 1.00 71.12 281 LEU A N 1
ATOM 2251 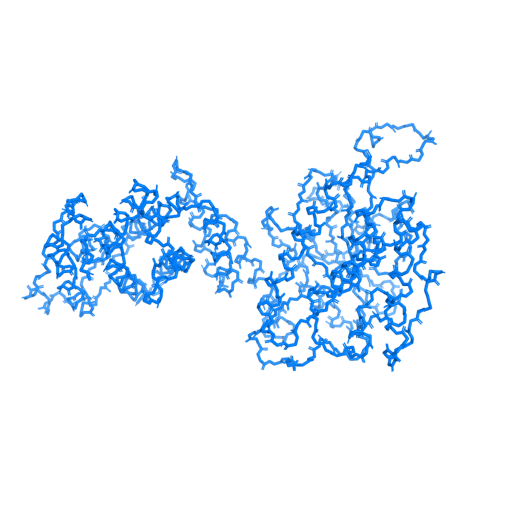C CA . LEU A 1 281 ? -3.643 -11.509 -30.856 1.00 71.12 281 LEU A CA 1
ATOM 2252 C C . LEU A 1 281 ? -5.059 -11.465 -31.447 1.00 71.12 281 LEU A C 1
ATOM 2254 O O . LEU A 1 281 ? -5.741 -10.435 -31.395 1.00 71.12 281 LEU A O 1
ATOM 2258 N N . LYS A 1 282 ? -5.518 -12.598 -31.980 1.00 68.12 282 LYS A N 1
ATOM 2259 C CA . LYS A 1 282 ? -6.864 -12.783 -32.528 1.00 68.12 282 LYS A CA 1
ATOM 2260 C C . LYS A 1 282 ? -7.865 -13.050 -31.394 1.00 68.12 282 LYS A C 1
ATOM 2262 O O . LYS A 1 282 ? -7.569 -13.768 -30.445 1.00 68.12 282 LYS A O 1
ATOM 2267 N N . LYS A 1 283 ? -9.101 -12.559 -31.551 1.00 58.09 283 LYS A N 1
ATOM 2268 C CA . LYS A 1 283 ? -10.286 -12.977 -30.768 1.00 58.09 283 LYS A CA 1
ATOM 2269 C C . LYS A 1 283 ? -10.178 -12.776 -29.241 1.00 58.09 283 LYS A C 1
ATOM 2271 O O . LYS A 1 283 ? -10.616 -13.640 -28.480 1.00 58.09 283 LYS A O 1
ATOM 2276 N N . PHE A 1 284 ? -9.663 -11.637 -28.766 1.00 55.72 284 PHE A N 1
ATOM 2277 C CA . PHE A 1 284 ? -9.626 -11.341 -27.324 1.00 55.72 284 PHE A CA 1
ATOM 2278 C C . PHE A 1 284 ? -10.080 -9.910 -26.973 1.00 55.72 284 PHE A C 1
ATOM 2280 O O . PHE A 1 284 ? -9.566 -8.957 -27.556 1.00 55.72 284 PHE A O 1
ATOM 2287 N N . PRO A 1 285 ? -10.979 -9.717 -25.981 1.00 48.88 285 PRO A N 1
ATOM 2288 C CA . PRO A 1 285 ? -11.825 -10.715 -25.315 1.00 48.88 285 PRO A CA 1
ATOM 2289 C C . PRO A 1 285 ? -13.068 -11.086 -26.149 1.00 48.88 285 PRO A C 1
ATOM 2291 O O . PRO A 1 285 ? -13.813 -11.980 -25.758 1.00 48.88 285 PRO A O 1
ATOM 2294 N N . PHE A 1 286 ? -13.295 -10.412 -27.285 1.00 50.69 286 PHE A N 1
ATOM 2295 C CA . PHE A 1 286 ? -14.438 -10.630 -28.174 1.00 50.69 286 PHE A CA 1
ATOM 2296 C C . PHE A 1 286 ? -14.002 -11.221 -29.529 1.00 50.69 286 PHE A C 1
ATOM 2298 O O . PHE A 1 286 ? -12.924 -10.873 -30.014 1.00 50.69 286 PHE A O 1
ATOM 2305 N N . PRO A 1 287 ? -14.832 -12.042 -30.212 1.00 47.91 287 PRO A N 1
ATOM 2306 C CA . PRO A 1 287 ? -14.425 -12.791 -31.414 1.00 47.91 287 PRO A CA 1
ATOM 2307 C C . PRO A 1 287 ? -14.060 -11.974 -32.668 1.00 47.91 287 PRO A C 1
ATOM 2309 O O . PRO A 1 287 ? -13.775 -12.572 -33.704 1.00 47.91 287 PRO A O 1
ATOM 2312 N N . LYS A 1 288 ? -14.121 -10.637 -32.612 1.00 47.31 288 LYS A N 1
ATOM 2313 C CA . LYS A 1 288 ? -13.926 -9.719 -33.750 1.00 47.31 288 LYS A CA 1
ATOM 2314 C C . LYS A 1 288 ? -12.908 -8.598 -33.491 1.00 47.31 288 LYS A C 1
ATOM 2316 O O . LYS A 1 288 ? -12.699 -7.773 -34.371 1.00 47.31 288 LYS A O 1
ATOM 2321 N N . GLU A 1 289 ? -12.290 -8.544 -32.310 1.00 52.94 289 GLU A N 1
ATOM 2322 C CA . GLU A 1 289 ? -11.254 -7.552 -31.989 1.00 52.94 289 GLU A CA 1
ATOM 2323 C C . GLU A 1 289 ? -9.871 -8.216 -32.113 1.00 52.94 289 GLU A C 1
ATOM 2325 O O . GLU A 1 289 ? -9.623 -9.260 -31.502 1.00 52.94 289 GLU A O 1
ATOM 2330 N N . MET A 1 290 ? -8.987 -7.629 -32.924 1.00 57.03 290 MET A N 1
ATOM 2331 C CA . MET A 1 290 ? -7.555 -7.945 -32.923 1.00 57.03 290 MET A CA 1
ATOM 2332 C C . MET A 1 290 ? -6.845 -6.959 -32.002 1.00 57.03 290 MET A C 1
ATOM 2334 O O . MET A 1 290 ? -7.165 -5.769 -32.012 1.00 57.03 290 MET A O 1
ATOM 2338 N N . ARG A 1 291 ? -5.883 -7.435 -31.210 1.00 64.94 291 ARG A N 1
ATOM 2339 C CA . ARG A 1 291 ? -5.100 -6.579 -30.310 1.00 64.94 291 ARG A CA 1
ATOM 2340 C C . ARG A 1 291 ? -3.619 -6.736 -30.577 1.00 64.94 291 ARG A C 1
ATOM 2342 O O . ARG A 1 291 ? -3.115 -7.854 -30.589 1.00 64.94 291 ARG A O 1
ATOM 2349 N N . VAL A 1 292 ? -2.928 -5.609 -30.711 1.00 68.12 292 VAL A N 1
ATOM 2350 C CA . VAL A 1 292 ? -1.470 -5.575 -30.591 1.00 68.12 292 VAL A CA 1
ATOM 2351 C C . VAL A 1 292 ? -1.109 -6.029 -29.177 1.00 68.12 292 VAL A C 1
ATOM 2353 O O . VAL A 1 292 ? -1.667 -5.525 -28.199 1.00 68.12 292 VAL A O 1
ATOM 2356 N N . VAL A 1 293 ? -0.200 -6.990 -29.080 1.00 73.25 293 VAL A N 1
ATOM 2357 C CA . VAL A 1 293 ? 0.377 -7.500 -27.836 1.00 73.25 293 VAL A CA 1
ATOM 2358 C C . VAL A 1 293 ? 1.896 -7.457 -27.905 1.00 73.25 293 VAL A C 1
ATOM 2360 O O . VAL A 1 293 ? 2.478 -7.542 -28.985 1.00 73.25 293 VAL A O 1
ATOM 2363 N N . TYR A 1 294 ? 2.514 -7.383 -26.735 1.00 77.06 294 TYR A N 1
ATOM 2364 C CA . TYR A 1 294 ? 3.934 -7.624 -26.528 1.00 77.06 294 TYR A CA 1
ATOM 2365 C C . TYR A 1 294 ? 4.123 -9.051 -25.999 1.00 77.06 294 TYR A C 1
ATOM 2367 O O . TYR A 1 294 ? 3.379 -9.489 -25.117 1.00 77.06 294 TYR A O 1
ATOM 2375 N N . ILE A 1 295 ? 5.091 -9.781 -26.547 1.00 80.62 295 ILE A N 1
ATOM 2376 C CA . ILE A 1 295 ? 5.424 -11.161 -26.191 1.00 80.62 295 ILE A CA 1
ATOM 2377 C C . ILE A 1 295 ? 6.863 -11.171 -25.668 1.00 80.62 295 ILE A C 1
ATOM 2379 O O . ILE A 1 295 ? 7.795 -10.952 -26.433 1.00 80.62 295 ILE A O 1
ATOM 2383 N N . GLU A 1 296 ? 7.049 -11.430 -24.371 1.00 82.25 296 GLU A N 1
ATOM 2384 C CA . GLU A 1 296 ? 8.379 -11.622 -23.759 1.00 82.25 296 GLU A CA 1
ATOM 2385 C C . GLU A 1 296 ? 8.677 -13.122 -23.654 1.00 82.25 296 GLU A C 1
ATOM 2387 O O . GLU A 1 296 ? 7.987 -13.842 -22.926 1.00 82.25 296 GLU A O 1
ATOM 2392 N N . TRP A 1 297 ? 9.686 -13.605 -24.375 1.00 82.94 297 TRP A N 1
ATOM 2393 C CA . TRP A 1 297 ? 10.094 -15.007 -24.381 1.00 82.94 297 TRP A CA 1
ATOM 2394 C C . TRP A 1 297 ? 10.926 -15.359 -23.139 1.00 82.94 297 TRP A C 1
ATOM 2396 O O . TRP A 1 297 ? 11.811 -14.628 -22.704 1.00 82.94 297 TRP A O 1
ATOM 2406 N N . MET A 1 298 ? 10.642 -16.518 -22.543 1.00 80.25 298 MET A N 1
ATOM 2407 C CA . MET A 1 298 ? 11.326 -16.991 -21.341 1.00 80.25 298 MET A CA 1
ATOM 2408 C C . MET A 1 298 ? 12.635 -17.707 -21.694 1.00 80.25 298 MET A C 1
ATOM 2410 O O . MET A 1 298 ? 12.628 -18.886 -22.064 1.00 80.25 298 MET A O 1
ATOM 2414 N N . SER A 1 299 ? 13.758 -17.016 -21.514 1.00 74.25 299 SER A N 1
ATOM 2415 C CA . SER A 1 299 ? 15.107 -17.563 -21.677 1.00 74.25 299 SER A CA 1
ATOM 2416 C C . SER A 1 299 ? 15.617 -18.305 -20.422 1.00 74.25 299 SER A C 1
ATOM 2418 O O . SER A 1 299 ? 15.194 -18.053 -19.289 1.00 74.25 299 SER A O 1
ATOM 2420 N N . GLY A 1 300 ? 16.528 -19.265 -20.638 1.00 67.06 300 GLY A N 1
ATOM 2421 C CA . GLY A 1 300 ? 17.253 -20.005 -19.594 1.00 67.06 300 GLY A CA 1
ATOM 2422 C C . GLY A 1 300 ? 16.477 -21.107 -18.842 1.00 67.06 300 GLY A C 1
ATOM 2423 O O . GLY A 1 300 ? 15.298 -20.979 -18.515 1.00 67.06 300 GLY A O 1
ATOM 2424 N N . GLY A 1 301 ? 17.181 -22.187 -18.486 1.00 71.06 301 GLY A N 1
ATOM 2425 C CA . GLY A 1 301 ? 16.653 -23.302 -17.682 1.00 71.06 301 GLY A CA 1
ATOM 2426 C C . GLY A 1 301 ? 15.908 -24.387 -18.473 1.00 71.06 301 GLY A C 1
ATOM 2427 O O . GLY A 1 301 ? 15.659 -24.274 -19.679 1.00 71.06 301 GLY A O 1
ATOM 2428 N N . ARG A 1 302 ? 15.551 -25.477 -17.782 1.00 76.69 302 ARG A N 1
ATOM 2429 C CA . ARG A 1 302 ? 14.829 -26.615 -18.381 1.00 76.69 302 ARG A CA 1
ATOM 2430 C C . ARG A 1 302 ? 13.400 -26.226 -18.756 1.00 76.69 302 ARG A C 1
ATOM 2432 O O . ARG A 1 302 ? 12.831 -25.288 -18.210 1.00 76.69 302 ARG A O 1
ATOM 2439 N N . GLU A 1 303 ? 12.789 -26.980 -19.665 1.00 78.69 303 GLU A N 1
ATOM 2440 C CA . GLU A 1 303 ? 11.433 -26.711 -20.168 1.00 78.69 303 GLU A CA 1
ATOM 2441 C C . GLU A 1 303 ? 10.383 -26.578 -19.047 1.00 78.69 303 GLU A C 1
ATOM 2443 O O . GLU A 1 303 ? 9.653 -25.591 -18.994 1.00 78.69 303 GLU A O 1
ATOM 2448 N N . VAL A 1 304 ? 10.394 -27.506 -18.082 1.00 75.00 304 VAL A N 1
ATOM 2449 C CA . VAL A 1 304 ? 9.514 -27.491 -16.896 1.00 75.00 304 VAL A CA 1
ATOM 2450 C C . VAL A 1 304 ? 9.728 -26.239 -16.031 1.00 75.00 304 VAL A C 1
ATOM 2452 O O . VAL A 1 304 ? 8.778 -25.683 -15.482 1.00 75.00 304 VAL A O 1
ATOM 2455 N N . GLU A 1 305 ? 10.969 -25.760 -15.925 1.00 71.25 305 GLU A N 1
ATOM 2456 C CA . GLU A 1 305 ? 11.312 -24.547 -15.172 1.00 71.25 305 GLU A CA 1
ATOM 2457 C C . GLU A 1 305 ? 10.849 -23.289 -15.918 1.00 71.25 305 GLU A C 1
ATOM 2459 O O . GLU A 1 305 ? 10.319 -22.371 -15.291 1.00 71.25 305 GLU A O 1
ATOM 2464 N N . ARG A 1 306 ? 10.986 -23.257 -17.252 1.00 78.75 306 ARG A N 1
ATOM 2465 C CA . ARG A 1 306 ? 10.485 -22.168 -18.105 1.00 78.75 306 ARG A CA 1
ATOM 2466 C C . ARG A 1 306 ? 8.959 -22.079 -18.059 1.00 78.75 306 ARG A C 1
ATOM 2468 O O . ARG A 1 306 ? 8.441 -20.986 -17.840 1.00 78.75 306 ARG A O 1
ATOM 2475 N N . GLU A 1 307 ? 8.243 -23.203 -18.136 1.00 80.88 307 GLU A N 1
ATOM 2476 C CA . GLU A 1 307 ? 6.781 -23.227 -17.991 1.00 80.88 307 GLU A CA 1
ATOM 2477 C C . GLU A 1 307 ? 6.337 -22.742 -16.597 1.00 80.88 307 GLU A C 1
ATOM 2479 O O . GLU A 1 307 ? 5.424 -21.920 -16.471 1.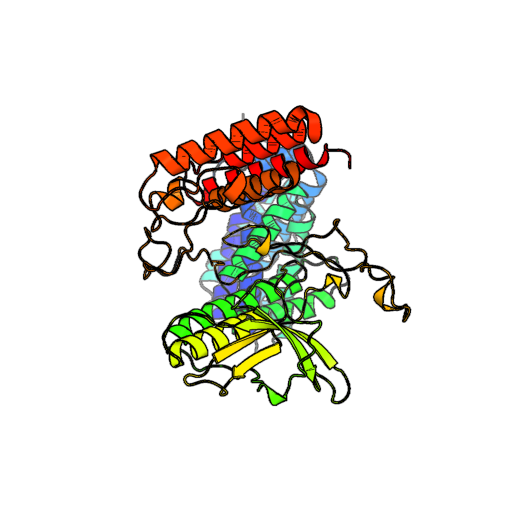00 80.88 307 GLU A O 1
ATOM 2484 N N . ALA A 1 308 ? 7.000 -23.211 -15.532 1.00 70.75 308 ALA A N 1
ATOM 2485 C CA . ALA A 1 308 ? 6.698 -22.796 -14.163 1.00 70.75 308 ALA A CA 1
ATOM 2486 C C . ALA A 1 308 ? 6.952 -21.293 -13.945 1.00 70.75 308 ALA A C 1
ATOM 2488 O O . ALA A 1 308 ? 6.097 -20.604 -13.379 1.00 70.75 308 ALA A O 1
ATOM 2489 N N . LYS A 1 309 ? 8.084 -20.764 -14.440 1.00 72.06 309 LYS A N 1
ATOM 2490 C CA . LYS A 1 309 ? 8.405 -19.326 -14.413 1.00 72.06 309 LYS A CA 1
ATOM 2491 C C . LYS A 1 309 ? 7.367 -18.509 -15.199 1.00 72.06 309 LYS A C 1
ATOM 2493 O O . LYS A 1 309 ? 6.884 -17.509 -14.667 1.00 72.06 309 LYS A O 1
ATOM 2498 N N . ALA A 1 310 ? 6.979 -18.947 -16.401 1.00 79.50 310 ALA A N 1
ATOM 2499 C CA . ALA A 1 310 ? 5.974 -18.282 -17.237 1.00 79.50 310 ALA A CA 1
ATOM 2500 C C . ALA A 1 310 ? 4.608 -18.208 -16.536 1.00 79.50 310 ALA A C 1
ATOM 2502 O O . ALA A 1 310 ? 4.071 -17.120 -16.337 1.00 79.50 310 ALA A O 1
ATOM 2503 N N . LYS A 1 311 ? 4.077 -19.348 -16.065 1.00 77.50 311 LYS A N 1
ATOM 2504 C CA . LYS A 1 311 ? 2.808 -19.412 -15.312 1.00 77.50 311 LYS A CA 1
ATOM 2505 C C . LYS A 1 311 ? 2.825 -18.510 -14.078 1.00 77.50 311 LYS A C 1
ATOM 2507 O O . LYS A 1 311 ? 1.815 -17.888 -13.757 1.00 77.50 311 LYS A O 1
ATOM 2512 N N . ALA A 1 312 ? 3.950 -18.451 -13.368 1.00 67.38 312 ALA A N 1
ATOM 2513 C CA . ALA A 1 312 ? 4.071 -17.653 -12.157 1.00 67.38 312 ALA A CA 1
ATOM 2514 C C . ALA A 1 312 ? 4.118 -16.139 -12.447 1.00 67.38 312 ALA A C 1
ATOM 2516 O O . ALA A 1 312 ? 3.337 -15.398 -11.847 1.00 67.38 312 ALA A O 1
ATOM 2517 N N . LYS A 1 313 ? 4.942 -15.694 -13.412 1.00 74.06 313 LYS A N 1
ATOM 2518 C CA . LYS A 1 313 ? 4.966 -14.294 -13.884 1.00 74.06 313 LYS A CA 1
ATOM 2519 C C . LYS A 1 313 ? 3.591 -13.866 -14.429 1.00 74.06 313 LYS A C 1
ATOM 2521 O O . LYS A 1 313 ? 3.098 -12.803 -14.065 1.00 74.06 313 LYS A O 1
ATOM 2526 N N . ALA A 1 314 ? 2.932 -14.711 -15.226 1.00 79.44 314 ALA A N 1
ATOM 2527 C CA . ALA A 1 314 ? 1.615 -14.413 -15.788 1.00 79.44 314 ALA A CA 1
ATOM 2528 C C . ALA A 1 314 ? 0.532 -14.226 -14.713 1.00 79.44 314 ALA A C 1
ATOM 2530 O O . ALA A 1 314 ? -0.270 -13.306 -14.822 1.00 79.44 314 ALA A O 1
ATOM 2531 N N . ARG A 1 315 ? 0.529 -15.027 -13.631 1.00 72.31 315 ARG A N 1
ATOM 2532 C CA . ARG A 1 315 ? -0.390 -14.790 -12.498 1.00 72.31 315 ARG A CA 1
ATOM 2533 C C . ARG A 1 315 ? -0.150 -13.448 -11.836 1.00 72.31 315 ARG A C 1
ATOM 2535 O O . ARG A 1 315 ? -1.106 -12.699 -11.660 1.00 72.31 315 ARG A O 1
ATOM 2542 N N . MET A 1 316 ? 1.107 -13.164 -11.493 1.00 69.38 316 MET A N 1
ATOM 2543 C CA . MET A 1 316 ? 1.508 -11.902 -10.873 1.00 69.38 316 MET A CA 1
ATOM 2544 C C . MET A 1 316 ? 0.994 -10.709 -11.692 1.00 69.38 316 MET A C 1
ATOM 2546 O O . MET A 1 316 ? 0.385 -9.810 -11.127 1.00 69.38 316 MET A O 1
ATOM 2550 N N . LEU A 1 317 ? 1.166 -10.747 -13.016 1.00 72.56 317 LEU A N 1
ATOM 2551 C CA . LEU A 1 317 ? 0.783 -9.681 -13.949 1.00 72.56 317 LEU A CA 1
ATOM 2552 C C . LEU A 1 317 ? -0.695 -9.714 -14.404 1.00 72.56 317 LEU A C 1
ATOM 2554 O O . LEU A 1 317 ? -1.125 -8.825 -15.136 1.00 72.56 317 LEU A O 1
ATOM 2558 N N . SER A 1 318 ? -1.475 -10.722 -13.994 1.00 71.50 318 SER A N 1
ATOM 2559 C CA . SER A 1 318 ? -2.918 -10.831 -14.291 1.00 71.50 318 SER A CA 1
ATOM 2560 C C . SER A 1 318 ? -3.822 -10.209 -13.217 1.00 71.50 318 SER A C 1
ATOM 2562 O O . SER A 1 318 ? -5.024 -10.053 -13.435 1.00 71.50 318 SER A O 1
ATOM 2564 N N . VAL A 1 319 ? -3.263 -9.855 -12.054 1.00 70.19 319 VAL A N 1
ATOM 2565 C CA . VAL A 1 319 ? -3.981 -9.121 -11.001 1.00 70.19 319 VAL A CA 1
ATOM 2566 C C . VAL A 1 319 ? -4.300 -7.708 -11.496 1.00 70.19 319 VAL A C 1
ATOM 2568 O O . VAL A 1 319 ? -3.471 -7.065 -12.140 1.00 70.19 319 VAL A O 1
ATOM 2571 N N . LYS A 1 320 ? -5.498 -7.198 -11.185 1.00 67.56 320 LYS A N 1
ATOM 2572 C CA . LYS A 1 320 ? -5.895 -5.836 -11.558 1.00 67.56 320 LYS A CA 1
ATOM 2573 C C . LYS A 1 320 ? -5.128 -4.816 -10.709 1.00 67.56 320 LYS A C 1
ATOM 2575 O O . LYS A 1 320 ? -5.528 -4.507 -9.589 1.00 67.56 320 LYS A O 1
ATOM 2580 N N . MET A 1 321 ? -4.035 -4.296 -11.259 1.00 62.94 321 MET A N 1
ATOM 2581 C CA . MET A 1 321 ? -3.114 -3.396 -10.561 1.00 62.94 321 MET A CA 1
ATOM 2582 C C . MET A 1 321 ? -3.745 -2.067 -10.157 1.00 62.94 321 MET A C 1
ATOM 2584 O O . MET A 1 321 ? -4.737 -1.618 -10.735 1.00 62.94 321 MET A O 1
ATOM 2588 N N . SER A 1 322 ? -3.149 -1.432 -9.148 1.00 55.69 322 SER A N 1
ATOM 2589 C CA . SER A 1 322 ? -3.369 -0.017 -8.845 1.00 55.69 322 SER A CA 1
ATOM 2590 C C . SER A 1 322 ? -2.974 0.856 -10.037 1.00 55.69 322 SER A C 1
ATOM 2592 O O . SER A 1 322 ? -2.017 0.536 -10.735 1.00 55.69 322 SER A O 1
ATOM 2594 N N . GLU A 1 323 ? -3.647 1.993 -10.224 1.00 53.16 323 GLU A N 1
ATOM 2595 C CA . GLU A 1 323 ? -3.226 3.015 -11.203 1.00 53.16 323 GLU A CA 1
ATOM 2596 C C . GLU A 1 323 ? -1.823 3.580 -10.890 1.00 53.16 323 GLU A C 1
ATOM 2598 O O . GLU A 1 323 ? -1.143 4.104 -11.765 1.00 53.16 323 GLU A O 1
ATOM 2603 N N . GLN A 1 324 ? -1.347 3.412 -9.652 1.00 46.72 324 GLN A N 1
ATOM 2604 C CA . GLN A 1 324 ? -0.009 3.814 -9.207 1.00 46.72 324 GLN A CA 1
ATOM 2605 C C . GLN A 1 324 ? 1.086 2.779 -9.546 1.00 46.72 324 GLN A C 1
ATOM 2607 O O . GLN A 1 324 ? 2.256 3.016 -9.257 1.00 46.72 324 GLN A O 1
ATOM 2612 N N . VAL A 1 325 ? 0.732 1.625 -10.132 1.00 48.59 325 VAL A N 1
ATOM 2613 C CA . VAL A 1 325 ? 1.655 0.519 -10.442 1.00 48.59 325 VAL A CA 1
ATOM 2614 C C . VAL A 1 325 ? 1.675 0.268 -11.950 1.00 48.59 325 VAL A C 1
ATOM 2616 O O . VAL A 1 325 ? 0.786 -0.384 -12.496 1.00 48.59 325 VAL A O 1
ATOM 2619 N N . LEU A 1 326 ? 2.724 0.750 -12.626 1.00 52.88 326 LEU A N 1
ATOM 2620 C CA . LEU A 1 326 ? 2.927 0.520 -14.060 1.00 52.88 326 LEU A CA 1
ATOM 2621 C C . LEU A 1 326 ? 3.470 -0.880 -14.349 1.00 52.88 326 LEU A C 1
ATOM 2623 O O . LEU A 1 326 ? 4.663 -1.060 -14.595 1.00 52.88 326 LEU A O 1
ATOM 2627 N N . LEU A 1 327 ? 2.584 -1.868 -14.357 1.00 58.22 327 LEU A N 1
ATOM 2628 C CA . LEU A 1 327 ? 2.883 -3.186 -14.903 1.00 58.22 327 LEU A CA 1
ATOM 2629 C C . LEU A 1 327 ? 1.979 -3.455 -16.110 1.00 58.22 327 LEU A C 1
ATOM 2631 O O . LEU A 1 327 ? 0.773 -3.213 -16.023 1.00 58.22 327 LEU A O 1
ATOM 2635 N N . PRO A 1 328 ? 2.523 -3.955 -17.235 1.00 63.28 328 PRO A N 1
ATOM 2636 C CA . PRO A 1 328 ? 1.705 -4.311 -18.382 1.00 63.28 328 PRO A CA 1
ATOM 2637 C C . PRO A 1 328 ? 0.748 -5.444 -17.993 1.00 63.28 328 PRO A C 1
ATOM 2639 O O . PRO A 1 328 ? 1.146 -6.432 -17.371 1.00 63.28 328 PRO A O 1
ATOM 2642 N N . THR A 1 329 ? -0.527 -5.307 -18.362 1.00 72.31 329 THR A N 1
ATOM 2643 C CA . THR A 1 329 ? -1.539 -6.335 -18.075 1.00 72.31 329 THR A CA 1
ATOM 2644 C C . THR A 1 329 ? -1.180 -7.616 -18.823 1.00 72.31 329 THR A C 1
ATOM 2646 O O . THR A 1 329 ? -1.168 -7.623 -20.053 1.00 72.31 329 THR A O 1
ATOM 2649 N N . CYS A 1 330 ? -0.924 -8.715 -18.115 1.00 81.75 330 CYS A N 1
ATOM 2650 C CA . CYS A 1 330 ? -0.691 -10.002 -18.764 1.00 81.75 330 CYS A CA 1
ATOM 2651 C C . CYS A 1 330 ? -2.021 -10.683 -19.105 1.00 81.75 330 CYS A C 1
ATOM 2653 O O . CYS A 1 330 ? -2.871 -10.902 -18.241 1.00 81.75 330 CYS A O 1
ATOM 2655 N N . TYR A 1 331 ? -2.190 -11.039 -20.378 1.00 79.44 331 TYR A N 1
ATOM 2656 C CA . TYR A 1 331 ? -3.347 -11.782 -20.872 1.00 79.44 331 TYR A CA 1
ATOM 2657 C C . TYR A 1 331 ? -3.199 -13.297 -20.682 1.00 79.44 331 TYR A C 1
ATOM 2659 O O . TYR A 1 331 ? -4.207 -14.005 -20.651 1.00 79.44 331 TYR A O 1
ATOM 2667 N N . GLY A 1 332 ? -1.967 -13.801 -20.550 1.00 84.81 332 GLY A N 1
ATOM 2668 C CA . GLY A 1 332 ? -1.672 -15.221 -20.368 1.00 84.81 332 GLY A CA 1
ATOM 2669 C C . GLY A 1 332 ? -0.262 -15.609 -20.817 1.00 84.81 332 GLY A C 1
ATOM 2670 O O . GLY A 1 332 ? 0.609 -14.757 -20.991 1.00 84.81 332 GLY A O 1
ATOM 2671 N N . ILE A 1 333 ? -0.049 -16.908 -21.017 1.00 88.75 333 ILE A N 1
ATOM 2672 C CA . ILE A 1 333 ? 1.199 -17.463 -21.558 1.00 88.75 333 ILE A CA 1
ATOM 2673 C C . ILE A 1 333 ? 0.997 -17.959 -22.989 1.00 88.75 333 ILE A C 1
ATOM 2675 O O . ILE A 1 333 ? -0.027 -18.568 -23.285 1.00 88.75 333 ILE A O 1
ATOM 2679 N N . LEU A 1 334 ? 1.982 -17.732 -23.850 1.00 87.00 334 LEU A N 1
ATOM 2680 C CA . LEU A 1 334 ? 2.101 -18.358 -25.163 1.00 87.00 334 LEU A CA 1
ATOM 2681 C C . LEU A 1 334 ? 2.944 -19.627 -25.025 1.00 87.00 334 LEU A C 1
ATOM 2683 O O . LEU A 1 334 ? 4.028 -19.576 -24.447 1.00 87.00 334 LEU A O 1
ATOM 2687 N N . GLU A 1 335 ? 2.455 -20.746 -25.546 1.00 88.31 335 GLU A N 1
ATOM 2688 C CA . GLU A 1 335 ? 3.212 -21.983 -25.725 1.00 88.31 335 GLU A CA 1
ATOM 2689 C C . GLU A 1 335 ? 3.540 -22.165 -27.214 1.00 88.31 335 GLU A C 1
ATOM 2691 O O . GLU A 1 335 ? 2.651 -22.233 -28.063 1.00 88.31 335 GLU A O 1
ATOM 2696 N N . ASP A 1 336 ? 4.831 -22.227 -27.531 1.00 84.88 336 ASP A N 1
ATOM 2697 C CA . ASP A 1 336 ? 5.338 -22.474 -28.877 1.00 84.88 336 ASP A CA 1
ATOM 2698 C C . ASP A 1 336 ? 6.028 -23.841 -28.939 1.00 84.88 336 ASP A C 1
ATOM 2700 O O . ASP A 1 336 ? 7.040 -24.091 -28.280 1.00 84.88 336 ASP A O 1
ATOM 2704 N N . ASN A 1 337 ? 5.445 -24.711 -29.763 1.00 83.38 337 ASN A N 1
ATOM 2705 C CA . ASN A 1 337 ? 5.851 -26.093 -29.997 1.00 83.38 337 ASN A CA 1
ATOM 2706 C C . ASN A 1 337 ? 6.569 -26.282 -31.355 1.00 83.38 337 ASN A C 1
ATOM 2708 O O . ASN A 1 337 ? 6.732 -27.414 -31.799 1.00 83.38 337 ASN A O 1
ATOM 2712 N N . SER A 1 338 ? 6.963 -25.200 -32.044 1.00 73.00 338 SER A N 1
ATOM 2713 C CA . SER A 1 338 ? 7.556 -25.253 -33.396 1.00 73.00 338 SER A CA 1
ATOM 2714 C C . SER A 1 338 ? 9.024 -25.702 -33.443 1.00 73.00 338 SER A C 1
ATOM 2716 O O . SER A 1 338 ? 9.520 -26.048 -34.514 1.00 73.00 338 SER A O 1
ATOM 2718 N N . GLY A 1 339 ? 9.723 -25.705 -32.303 1.00 70.25 339 GLY A N 1
ATOM 2719 C CA . GLY A 1 339 ? 11.130 -26.102 -32.187 1.00 70.25 339 GLY A CA 1
ATOM 2720 C C . GLY A 1 339 ? 11.356 -27.377 -31.363 1.00 70.25 339 GLY A C 1
ATOM 2721 O O . GLY A 1 339 ? 10.449 -27.897 -30.721 1.00 70.25 339 GLY A O 1
ATOM 2722 N N . TYR A 1 340 ? 12.608 -27.850 -31.323 1.00 66.81 340 TYR A N 1
ATOM 2723 C CA . TYR A 1 340 ? 13.024 -29.073 -30.606 1.00 66.81 340 TYR A CA 1
ATOM 2724 C C . TYR A 1 340 ? 12.797 -29.066 -29.079 1.00 66.81 340 TYR A C 1
ATOM 2726 O O . TYR A 1 340 ? 12.855 -30.118 -28.447 1.00 66.81 340 TYR A O 1
ATOM 2734 N N . SER A 1 341 ? 12.562 -27.903 -28.470 1.00 73.62 341 SER A N 1
ATOM 2735 C CA . SER A 1 341 ? 12.083 -27.770 -27.089 1.00 73.62 341 SER A CA 1
ATOM 2736 C C . SER A 1 341 ? 11.064 -26.646 -27.040 1.00 73.62 341 SER A C 1
ATOM 2738 O O . SER A 1 341 ? 11.228 -25.630 -27.724 1.00 73.62 341 SER A O 1
ATOM 2740 N N . LYS A 1 342 ? 10.034 -26.812 -26.208 1.00 82.56 342 LYS A N 1
ATOM 2741 C CA . LYS A 1 342 ? 8.956 -25.834 -26.093 1.00 82.56 342 LYS A CA 1
ATOM 2742 C C . LYS A 1 342 ? 9.496 -24.485 -25.651 1.00 82.56 342 LYS A C 1
ATOM 2744 O O . LYS A 1 342 ? 10.324 -24.402 -24.736 1.00 82.56 342 LYS A O 1
ATOM 2749 N N . ARG A 1 343 ? 9.004 -23.415 -26.267 1.00 83.56 343 ARG A N 1
ATOM 2750 C CA . ARG A 1 343 ? 9.235 -22.037 -25.823 1.00 83.56 343 ARG A CA 1
ATOM 2751 C C . ARG A 1 343 ? 7.978 -21.524 -25.134 1.00 83.56 343 ARG A C 1
ATOM 2753 O O . ARG A 1 343 ? 6.863 -21.850 -25.528 1.00 83.56 343 ARG A O 1
ATOM 2760 N N . PHE A 1 344 ? 8.170 -20.724 -24.091 1.00 85.19 344 PHE A N 1
ATOM 2761 C CA . PHE A 1 344 ? 7.078 -20.100 -23.353 1.00 85.19 344 PHE A CA 1
ATOM 2762 C C . PHE A 1 344 ? 7.260 -18.589 -23.390 1.00 85.19 344 PHE A C 1
ATOM 2764 O O . PHE A 1 344 ? 8.341 -18.104 -23.060 1.00 85.19 344 PHE A O 1
ATOM 2771 N N . GLY A 1 345 ? 6.223 -17.863 -23.791 1.00 85.25 345 GLY A N 1
ATOM 2772 C CA . GLY A 1 345 ? 6.191 -16.404 -23.814 1.00 85.25 345 GLY A CA 1
ATOM 2773 C C . GLY A 1 345 ? 5.149 -15.847 -22.847 1.00 85.25 345 GLY A C 1
ATOM 2774 O O . GLY A 1 345 ? 4.166 -16.514 -22.525 1.00 85.25 345 GLY A O 1
ATOM 2775 N N . LEU A 1 346 ? 5.342 -14.618 -22.381 1.00 85.62 346 LEU A N 1
ATOM 2776 C CA . LEU A 1 346 ? 4.333 -13.850 -21.653 1.00 85.62 346 LEU A CA 1
ATOM 2777 C C . LEU A 1 346 ? 3.600 -12.936 -22.619 1.00 85.62 346 LEU A C 1
ATOM 2779 O O . LEU A 1 346 ? 4.210 -12.038 -23.189 1.00 85.62 346 LEU A O 1
ATOM 2783 N N . VAL A 1 347 ? 2.293 -13.142 -22.764 1.00 85.69 347 VAL A N 1
ATOM 2784 C CA . VAL A 1 347 ? 1.440 -12.315 -23.619 1.00 85.69 347 VAL A CA 1
ATOM 2785 C C . VAL A 1 347 ? 0.952 -11.133 -22.796 1.00 85.69 347 VAL A C 1
ATOM 2787 O O . VAL A 1 347 ? 0.226 -11.307 -21.812 1.00 85.69 347 VAL A O 1
ATOM 2790 N N . MET A 1 348 ? 1.368 -9.931 -23.175 1.00 80.25 348 MET A N 1
ATOM 2791 C CA . MET A 1 348 ? 1.165 -8.709 -22.406 1.00 80.25 348 MET A CA 1
ATOM 2792 C C . MET A 1 348 ? 0.521 -7.606 -23.248 1.00 80.25 348 MET A C 1
ATOM 2794 O O . MET A 1 348 ? 0.761 -7.477 -24.448 1.00 80.25 348 MET A O 1
ATOM 2798 N N . ALA A 1 349 ? -0.308 -6.792 -22.601 1.00 73.25 349 ALA A N 1
ATOM 2799 C CA . ALA A 1 349 ? -0.816 -5.557 -23.171 1.00 73.25 349 ALA A CA 1
ATOM 2800 C C . ALA A 1 349 ? 0.343 -4.560 -23.376 1.00 73.25 349 ALA A C 1
ATOM 2802 O O . ALA A 1 349 ? 1.156 -4.400 -22.459 1.00 73.25 349 ALA A O 1
ATOM 2803 N N . PRO A 1 350 ? 0.419 -3.860 -24.522 1.00 60.88 350 PRO A N 1
ATOM 2804 C CA . PRO A 1 350 ? 1.316 -2.720 -24.661 1.00 60.88 350 PRO A CA 1
ATOM 2805 C C . PRO A 1 350 ? 0.890 -1.593 -23.694 1.00 60.88 350 PRO A C 1
ATOM 2807 O O . PRO A 1 350 ? -0.280 -1.546 -23.302 1.00 60.88 350 PRO A O 1
ATOM 2810 N N . PRO A 1 351 ? 1.802 -0.689 -23.282 1.00 49.06 351 PRO A N 1
ATOM 2811 C CA . PRO A 1 351 ? 1.534 0.229 -22.177 1.00 49.06 351 PRO A CA 1
ATOM 2812 C C . PRO A 1 351 ? 0.406 1.230 -22.460 1.00 49.06 351 PRO A C 1
ATOM 2814 O O . PRO A 1 351 ? 0.225 1.704 -23.584 1.00 49.06 351 PRO A O 1
ATOM 2817 N N . ASP A 1 352 ? -0.299 1.626 -21.399 1.00 41.12 352 ASP A N 1
ATOM 2818 C CA . ASP A 1 352 ? -1.556 2.375 -21.481 1.00 41.12 352 ASP A CA 1
ATOM 2819 C C . ASP A 1 352 ? -1.467 3.770 -22.110 1.00 41.12 352 ASP A C 1
ATOM 2821 O O . ASP A 1 352 ? -2.498 4.378 -22.302 1.00 41.12 352 ASP A O 1
ATOM 2825 N N . HIS A 1 353 ? -0.321 4.309 -22.529 1.00 41.00 353 HIS A N 1
ATOM 2826 C CA . HIS A 1 353 ? -0.286 5.584 -23.270 1.00 41.00 353 HIS A CA 1
ATOM 2827 C C . HIS A 1 353 ? -0.724 5.455 -24.746 1.00 41.00 353 HIS A C 1
ATOM 2829 O O . HIS A 1 353 ? -1.088 6.463 -25.348 1.00 41.00 353 HIS A O 1
ATOM 2835 N N . ILE A 1 354 ? -0.836 4.229 -25.278 1.00 43.59 354 ILE A N 1
ATOM 2836 C CA . ILE A 1 354 ? -1.657 3.928 -26.470 1.00 43.59 354 ILE A CA 1
ATOM 2837 C C . ILE A 1 354 ? -3.174 4.065 -26.140 1.00 43.59 354 ILE A C 1
ATOM 2839 O O . ILE A 1 354 ? -4.021 4.075 -27.034 1.00 43.59 354 ILE A O 1
ATOM 2843 N N . ARG A 1 355 ? -3.536 4.241 -24.854 1.00 39.62 355 ARG A N 1
ATOM 2844 C CA . ARG A 1 355 ? -4.890 4.480 -24.304 1.00 39.62 355 ARG A CA 1
ATOM 2845 C C . ARG A 1 355 ? -4.968 5.522 -23.146 1.00 39.62 355 ARG A C 1
ATOM 2847 O O . ARG A 1 355 ? -5.965 5.516 -22.431 1.00 39.62 355 ARG A O 1
ATOM 2854 N N . LEU A 1 356 ? -4.009 6.466 -23.053 1.00 28.23 356 LEU A N 1
ATOM 2855 C CA . LEU A 1 356 ? -3.763 7.484 -21.989 1.00 28.23 356 LEU A CA 1
ATOM 2856 C C . LEU A 1 356 ? -2.956 7.071 -20.715 1.00 28.23 356 LEU A C 1
ATOM 2858 O O . LEU A 1 356 ? -3.446 6.364 -19.849 1.00 28.23 356 LEU A O 1
ATOM 2862 N N . ASN A 1 357 ? -1.756 7.678 -20.587 1.00 30.45 357 ASN A N 1
ATOM 2863 C CA . ASN A 1 357 ? -0.939 8.055 -19.399 1.00 30.45 357 ASN A CA 1
ATOM 2864 C C . ASN A 1 357 ? -0.984 7.247 -18.070 1.00 30.45 357 ASN A C 1
ATOM 2866 O O . ASN A 1 357 ? -2.024 7.225 -17.424 1.00 30.45 357 ASN A O 1
ATOM 2870 N N . LEU A 1 358 ? 0.199 6.884 -17.518 1.00 31.45 358 LEU A N 1
ATOM 2871 C CA . LEU A 1 358 ? 0.570 7.079 -16.086 1.00 31.45 358 LEU A CA 1
ATOM 2872 C C . LEU A 1 358 ? 2.074 6.813 -15.778 1.00 31.45 358 LEU A C 1
ATOM 2874 O O . LEU A 1 358 ? 2.852 6.593 -16.704 1.00 31.45 358 LEU A O 1
ATOM 2878 N N . LYS A 1 359 ? 2.469 6.899 -14.488 1.00 27.33 359 LYS A N 1
ATOM 2879 C CA . LYS A 1 359 ? 3.828 6.836 -13.864 1.00 27.33 359 LYS A CA 1
ATOM 2880 C C . LYS A 1 359 ? 3.800 5.886 -12.641 1.00 27.33 359 LYS A C 1
ATOM 2882 O O . LYS A 1 359 ? 2.773 5.881 -11.975 1.00 27.33 359 LYS A O 1
ATOM 2887 N N . PHE A 1 360 ? 4.826 5.139 -12.196 1.00 29.20 360 PHE A N 1
ATOM 2888 C CA . PHE A 1 360 ? 6.162 4.729 -12.701 1.00 29.20 360 PHE A CA 1
ATOM 2889 C C . PHE A 1 360 ? 6.587 3.406 -11.982 1.00 29.20 360 PHE A C 1
ATOM 2891 O O . PHE A 1 360 ? 6.016 3.092 -10.939 1.00 29.20 360 PHE A O 1
ATOM 2898 N N . MET A 1 361 ? 7.599 2.648 -12.454 1.00 35.12 361 MET A N 1
ATOM 2899 C CA . MET A 1 361 ? 8.259 1.575 -11.660 1.00 35.12 361 MET A CA 1
ATOM 2900 C C . MET A 1 361 ? 9.715 1.308 -12.114 1.00 35.12 361 MET A C 1
ATOM 2902 O O . MET A 1 361 ? 10.032 1.529 -13.279 1.00 35.12 361 MET A O 1
ATOM 2906 N N . MET A 1 362 ? 10.605 0.862 -11.210 1.00 36.62 362 MET A N 1
ATOM 2907 C CA . MET A 1 362 ? 12.057 0.757 -11.483 1.00 36.62 362 MET A CA 1
ATOM 2908 C C . MET A 1 362 ? 12.482 -0.612 -12.064 1.00 36.62 362 MET A C 1
ATOM 2910 O O . MET A 1 362 ? 11.975 -1.641 -11.607 1.00 36.62 362 MET A O 1
ATOM 2914 N N . PRO A 1 363 ? 13.415 -0.656 -13.035 1.00 41.56 363 PRO A N 1
ATOM 2915 C CA . PRO A 1 363 ? 13.955 -1.880 -13.626 1.00 41.56 363 PRO A CA 1
ATOM 2916 C C . PRO A 1 363 ? 15.227 -2.320 -12.873 1.00 41.56 363 PRO A C 1
ATOM 2918 O O . PRO A 1 363 ? 15.540 -1.776 -11.824 1.00 41.56 363 PRO A O 1
ATOM 2921 N N . GLY A 1 364 ? 15.951 -3.320 -13.392 1.00 43.56 364 GLY A N 1
ATOM 2922 C CA . GLY A 1 364 ? 17.237 -3.772 -12.828 1.00 43.56 364 GLY A CA 1
ATOM 2923 C C . GLY A 1 364 ? 18.419 -3.750 -13.805 1.00 43.56 364 GLY A C 1
ATOM 2924 O O . GLY A 1 364 ? 19.398 -4.458 -13.560 1.00 43.56 364 GLY A O 1
ATOM 2925 N N . ASN A 1 365 ? 18.269 -3.047 -14.939 1.00 56.88 365 ASN A N 1
ATOM 2926 C CA . ASN A 1 365 ? 19.328 -2.673 -15.889 1.00 56.88 365 ASN A CA 1
ATOM 2927 C C . ASN A 1 365 ? 18.794 -1.602 -16.881 1.00 56.88 365 ASN A C 1
ATOM 2929 O O . ASN A 1 365 ? 18.053 -1.937 -17.815 1.00 56.88 365 ASN A O 1
ATOM 2933 N N . ILE A 1 366 ? 19.105 -0.319 -16.657 1.00 65.06 366 ILE A N 1
ATOM 2934 C CA . ILE A 1 366 ? 18.675 0.802 -17.523 1.00 65.06 366 ILE A CA 1
ATOM 2935 C C . ILE A 1 366 ? 19.687 0.980 -18.662 1.00 65.06 366 ILE A C 1
ATOM 2937 O O . ILE A 1 366 ? 20.881 1.082 -18.416 1.00 65.06 366 ILE A O 1
ATOM 2941 N N . ARG A 1 367 ? 19.204 1.013 -19.907 1.00 72.44 367 ARG A N 1
ATOM 2942 C CA . ARG A 1 367 ? 19.998 1.162 -21.143 1.00 72.44 367 ARG A CA 1
ATOM 2943 C C . ARG A 1 367 ? 19.096 1.630 -22.294 1.00 72.44 367 ARG A C 1
ATOM 2945 O O . ARG A 1 367 ? 17.878 1.495 -22.147 1.00 72.44 367 ARG A O 1
ATOM 2952 N N . PRO A 1 368 ? 19.616 2.100 -23.445 1.00 65.81 368 PRO A N 1
ATOM 2953 C CA . PRO A 1 368 ? 18.788 2.600 -24.547 1.00 65.81 368 PRO A CA 1
ATOM 2954 C C . PRO A 1 368 ? 17.799 1.561 -25.077 1.00 65.81 368 PRO A C 1
ATOM 2956 O O . PRO A 1 368 ? 16.636 1.876 -25.276 1.00 65.81 368 PRO A O 1
ATOM 2959 N N . GLY A 1 369 ? 18.210 0.293 -25.202 1.00 62.00 369 GLY A N 1
ATOM 2960 C CA . GLY A 1 369 ? 17.311 -0.805 -25.596 1.00 62.00 369 GLY A CA 1
ATOM 2961 C C . GLY A 1 369 ? 16.215 -1.140 -24.569 1.00 62.00 369 GLY A C 1
ATOM 2962 O O . GLY A 1 369 ? 15.257 -1.834 -24.898 1.00 62.00 369 GLY A O 1
ATOM 2963 N N . SER A 1 370 ? 16.331 -0.632 -23.337 1.00 64.94 370 SER A N 1
ATOM 2964 C CA . SER A 1 370 ? 15.265 -0.664 -22.329 1.00 64.94 370 SER A CA 1
ATOM 2965 C C . SER A 1 370 ? 14.333 0.555 -22.433 1.00 64.94 370 SER A C 1
ATOM 2967 O O . SER A 1 370 ? 13.424 0.660 -21.617 1.00 64.94 370 SER A O 1
ATOM 2969 N N . ILE A 1 371 ? 14.536 1.480 -23.380 1.00 67.12 371 ILE A N 1
ATOM 2970 C CA . ILE A 1 371 ? 13.749 2.709 -23.553 1.00 67.12 371 ILE A CA 1
ATOM 2971 C C . ILE A 1 371 ? 13.106 2.724 -24.947 1.00 67.12 371 ILE A C 1
ATOM 2973 O O . ILE A 1 371 ? 13.788 2.766 -25.965 1.00 67.12 371 ILE A O 1
ATOM 2977 N N . MET A 1 372 ? 11.774 2.725 -25.000 1.00 62.44 372 MET A N 1
ATOM 2978 C CA . MET A 1 372 ? 10.995 2.797 -26.240 1.00 62.44 372 MET A CA 1
ATOM 2979 C C . MET A 1 372 ? 10.241 4.123 -26.361 1.00 62.44 372 MET A C 1
ATOM 2981 O O . MET A 1 372 ? 9.701 4.635 -25.381 1.00 62.44 372 MET A O 1
ATOM 2985 N N . PHE A 1 373 ? 10.146 4.639 -27.584 1.00 58.12 373 PHE A N 1
ATOM 2986 C CA . PHE A 1 373 ? 9.315 5.788 -27.948 1.00 58.12 373 PHE A CA 1
ATOM 2987 C C . PHE A 1 373 ? 8.222 5.330 -28.917 1.00 58.12 373 PHE A C 1
ATOM 2989 O O . PHE A 1 373 ? 8.468 4.467 -29.759 1.00 58.12 373 PHE A O 1
ATOM 2996 N N . PHE A 1 374 ? 7.025 5.910 -28.818 1.00 57.53 374 PHE A N 1
ATOM 2997 C CA . PHE A 1 374 ? 5.871 5.526 -29.639 1.00 57.53 374 PHE A CA 1
ATOM 2998 C C . PHE A 1 374 ? 5.335 6.714 -30.461 1.00 57.53 374 PHE A C 1
ATOM 3000 O O . PHE A 1 374 ? 5.536 7.863 -30.063 1.00 57.53 374 PHE A O 1
ATOM 3007 N N . PRO A 1 375 ? 4.663 6.476 -31.607 1.00 52.09 375 PRO A N 1
ATOM 3008 C CA . PRO A 1 375 ? 4.103 7.540 -32.441 1.00 52.09 375 PRO A CA 1
ATOM 3009 C C . PRO A 1 375 ? 3.021 8.383 -31.760 1.00 52.09 375 PRO A C 1
ATOM 3011 O O . PRO A 1 375 ? 2.263 7.906 -30.912 1.00 52.09 375 PRO A O 1
ATOM 3014 N N . THR A 1 376 ? 2.888 9.630 -32.208 1.00 52.75 376 THR A N 1
ATOM 3015 C CA . THR A 1 376 ? 1.881 10.570 -31.703 1.00 52.75 376 THR A CA 1
ATOM 3016 C C . THR A 1 376 ? 0.478 10.195 -32.218 1.00 52.75 376 THR A C 1
ATOM 3018 O O . THR A 1 376 ? 0.293 9.826 -33.380 1.00 52.75 376 THR A O 1
ATOM 3021 N N . SER A 1 377 ? -0.551 10.301 -31.369 1.00 49.94 377 SER A N 1
ATOM 3022 C CA . SER A 1 377 ? -1.891 9.723 -31.609 1.00 49.94 377 SER A CA 1
ATOM 3023 C C . SER A 1 377 ? -2.686 10.301 -32.793 1.00 49.94 377 SER A C 1
ATOM 3025 O O . SER A 1 377 ? -3.680 9.700 -33.207 1.00 49.94 377 SER A O 1
ATOM 3027 N N . SER A 1 378 ? -2.274 11.440 -33.357 1.00 45.81 378 SER A N 1
ATOM 3028 C CA . SER A 1 378 ? -2.933 12.070 -34.509 1.00 45.81 378 SER A CA 1
ATOM 3029 C C . SER A 1 378 ? -2.696 11.338 -35.833 1.00 45.81 378 SER A C 1
ATOM 3031 O O . SER A 1 378 ? -3.549 11.398 -36.716 1.00 45.81 378 SER A O 1
ATOM 3033 N N . GLU A 1 379 ? -1.564 10.647 -35.988 1.00 46.31 379 GLU A N 1
ATOM 3034 C CA . GLU A 1 379 ? -1.139 10.101 -37.288 1.00 46.31 379 GLU A CA 1
ATOM 3035 C C . GLU A 1 379 ? -1.753 8.726 -37.590 1.00 46.31 379 GLU A C 1
ATOM 3037 O O . GLU A 1 379 ? -2.069 8.434 -38.740 1.00 46.31 379 GLU A O 1
ATOM 3042 N N . VAL A 1 380 ? -2.065 7.932 -36.558 1.00 46.19 380 VAL A N 1
ATOM 3043 C CA . VAL A 1 380 ? -2.630 6.565 -36.670 1.00 46.19 380 VAL A CA 1
ATOM 3044 C C . VAL A 1 380 ? -4.014 6.528 -37.355 1.00 46.19 380 VAL A C 1
ATOM 3046 O O . VAL A 1 380 ? -4.499 5.468 -37.740 1.00 46.19 380 VAL A O 1
ATOM 3049 N N . ARG A 1 381 ? -4.672 7.683 -37.533 1.00 42.69 381 ARG A N 1
ATOM 3050 C CA . ARG A 1 381 ? -5.963 7.812 -38.236 1.00 42.69 381 ARG A CA 1
ATOM 3051 C C . ARG A 1 381 ? -5.854 8.239 -39.703 1.00 42.69 381 ARG A C 1
ATOM 3053 O O . ARG A 1 381 ? -6.870 8.223 -40.393 1.00 42.69 381 ARG A O 1
ATOM 3060 N N . SER A 1 382 ? -4.673 8.629 -40.183 1.00 42.97 382 SER A N 1
ATOM 3061 C CA . SER A 1 382 ? -4.482 9.077 -41.565 1.00 42.97 382 SER A CA 1
ATOM 3062 C C . SER A 1 382 ? -3.932 7.943 -42.424 1.00 42.97 382 SER A C 1
ATOM 3064 O O . SER A 1 382 ? -2.744 7.637 -42.388 1.00 42.97 382 SER A O 1
ATOM 3066 N N . SER A 1 383 ? -4.782 7.343 -43.256 1.00 42.56 383 SER A N 1
ATOM 3067 C CA . SER A 1 383 ? -4.409 6.314 -44.238 1.00 42.56 383 SER A CA 1
ATOM 3068 C C . SER A 1 383 ? -3.665 6.884 -45.462 1.00 42.56 383 SER A C 1
ATOM 3070 O O . SER A 1 383 ? -3.941 6.517 -46.603 1.00 42.56 383 SER A O 1
ATOM 3072 N N . ARG A 1 384 ? -2.712 7.802 -45.240 1.00 42.66 384 ARG A N 1
ATOM 3073 C CA . ARG A 1 384 ? -1.820 8.351 -46.272 1.00 42.66 384 ARG A CA 1
ATOM 3074 C C . ARG A 1 384 ? -0.364 8.039 -45.944 1.00 42.66 384 ARG A C 1
ATOM 3076 O O . ARG A 1 384 ? 0.262 8.687 -45.113 1.00 42.66 384 ARG A O 1
ATOM 3083 N N . ILE A 1 385 ? 0.149 7.046 -46.658 1.00 48.88 385 ILE A N 1
ATOM 3084 C CA . ILE A 1 385 ? 1.552 6.633 -46.712 1.00 48.88 385 ILE A CA 1
ATOM 3085 C C . ILE A 1 385 ? 2.407 7.813 -47.213 1.00 48.88 385 ILE A C 1
ATOM 3087 O O . ILE A 1 385 ? 2.100 8.320 -48.289 1.00 48.88 385 ILE A O 1
ATOM 3091 N N . SER A 1 386 ? 3.443 8.236 -46.463 1.00 42.25 386 SER A N 1
ATOM 3092 C CA . SER A 1 386 ? 4.723 8.803 -46.977 1.00 42.25 386 SER A CA 1
ATOM 3093 C C . SER A 1 386 ? 5.654 9.357 -45.872 1.00 42.25 386 SER A C 1
ATOM 3095 O O . SER A 1 386 ? 6.866 9.385 -46.055 1.00 42.25 386 SER A O 1
ATOM 3097 N N . SER A 1 387 ? 5.144 9.790 -44.710 1.00 44.22 387 SER A N 1
ATOM 3098 C CA . SER A 1 387 ? 5.987 10.343 -43.630 1.00 44.22 387 SER A CA 1
ATOM 3099 C C . SER A 1 387 ? 6.314 9.313 -42.547 1.00 44.22 387 SER A C 1
ATOM 3101 O O . SER A 1 387 ? 5.422 8.614 -42.068 1.00 44.22 387 SER A O 1
ATOM 3103 N N . THR A 1 388 ? 7.577 9.269 -42.110 1.00 48.56 388 THR A N 1
ATOM 3104 C CA . THR A 1 388 ? 8.005 8.528 -40.910 1.00 48.56 388 THR A CA 1
ATOM 3105 C C . THR A 1 388 ? 7.148 8.932 -39.705 1.00 48.56 388 THR A C 1
ATOM 3107 O O . THR A 1 388 ? 7.013 10.138 -39.476 1.00 48.56 388 THR A O 1
ATOM 3110 N N . PRO A 1 389 ? 6.592 7.983 -38.929 1.00 51.88 389 PRO A N 1
ATOM 3111 C CA . PRO A 1 389 ? 5.681 8.305 -37.836 1.00 51.88 389 PRO A CA 1
ATOM 3112 C C . PRO A 1 389 ? 6.381 9.165 -36.781 1.00 51.88 389 PRO A C 1
ATOM 3114 O O . PRO A 1 389 ? 7.461 8.820 -36.295 1.00 51.88 389 PRO A O 1
ATOM 3117 N N . ARG A 1 390 ? 5.771 10.294 -36.417 1.00 53.03 390 ARG A N 1
ATOM 3118 C CA . ARG A 1 390 ? 6.365 11.265 -35.500 1.00 53.03 390 ARG A CA 1
ATOM 3119 C C . ARG A 1 390 ? 6.305 10.731 -34.072 1.00 53.03 390 ARG A C 1
ATOM 3121 O O . ARG A 1 390 ? 5.239 10.705 -33.453 1.00 53.03 390 ARG A O 1
ATOM 3128 N N . LEU A 1 391 ? 7.455 10.292 -33.566 1.00 57.44 391 LEU A N 1
ATOM 3129 C CA . LEU A 1 391 ? 7.628 9.759 -32.213 1.00 57.44 391 LEU A CA 1
ATOM 3130 C C . LEU A 1 391 ? 7.413 10.843 -31.144 1.00 57.44 391 LEU A C 1
ATOM 3132 O O . LEU A 1 391 ? 7.901 11.967 -31.278 1.00 57.44 391 LEU A O 1
ATOM 3136 N N . ASP A 1 392 ? 6.710 10.489 -30.066 1.00 62.06 392 ASP A N 1
ATOM 3137 C CA . ASP A 1 392 ? 6.546 11.329 -28.878 1.00 62.06 392 ASP A CA 1
ATOM 3138 C C . ASP A 1 392 ? 7.741 11.147 -27.928 1.00 62.06 392 ASP A C 1
ATOM 3140 O O . ASP A 1 392 ? 7.730 10.324 -27.009 1.00 62.06 392 ASP A O 1
ATOM 3144 N N . TYR A 1 393 ? 8.788 11.946 -28.141 1.00 65.06 393 TYR A N 1
ATOM 3145 C CA . TYR A 1 393 ? 9.973 11.960 -27.276 1.00 65.06 393 TYR A CA 1
ATOM 3146 C C . TYR A 1 393 ? 9.696 12.470 -25.850 1.00 65.06 393 TYR A C 1
ATOM 3148 O O . TYR A 1 393 ? 10.528 12.271 -24.968 1.00 65.06 393 TYR A O 1
ATOM 3156 N N . SER A 1 394 ? 8.530 13.078 -25.579 1.00 61.97 394 SER A N 1
ATOM 3157 C CA . SER A 1 394 ? 8.176 13.544 -24.228 1.00 61.97 394 SER A CA 1
ATOM 3158 C C . SER A 1 394 ? 7.791 12.406 -23.272 1.00 61.97 394 SER A C 1
ATOM 3160 O O . SER A 1 394 ? 7.653 12.628 -22.066 1.00 61.97 394 SER A O 1
ATOM 3162 N N . LYS A 1 395 ? 7.617 11.179 -23.792 1.00 58.09 395 LYS A N 1
ATOM 3163 C CA . LYS A 1 395 ? 7.181 9.998 -23.034 1.00 58.09 395 LYS A CA 1
ATOM 3164 C C . LYS A 1 395 ? 8.019 8.755 -23.382 1.00 58.09 395 LYS A C 1
ATOM 3166 O O . LYS A 1 395 ? 7.539 7.880 -24.099 1.00 58.09 395 LYS A O 1
ATOM 3171 N N . PRO A 1 396 ? 9.258 8.644 -22.873 1.00 63.69 396 PRO A N 1
ATOM 3172 C CA . PRO A 1 396 ? 10.029 7.402 -22.944 1.00 63.69 396 PRO A CA 1
ATOM 3173 C C . PRO A 1 396 ? 9.391 6.286 -22.098 1.00 63.69 396 PRO A C 1
ATOM 3175 O O . PRO A 1 396 ? 8.989 6.512 -20.953 1.00 63.69 396 PRO A O 1
ATOM 3178 N N . PHE A 1 397 ? 9.349 5.063 -22.634 1.00 53.72 397 PHE A N 1
ATOM 3179 C CA . PHE A 1 397 ? 8.818 3.871 -21.965 1.00 53.72 397 PHE A CA 1
ATOM 3180 C C . PHE A 1 397 ? 9.902 2.892 -21.574 1.00 53.72 397 PHE A C 1
ATOM 3182 O O . PHE A 1 397 ? 10.668 2.433 -22.411 1.00 53.72 397 PHE A O 1
ATOM 3189 N N . LEU A 1 398 ? 9.903 2.524 -20.298 1.00 58.44 398 LEU A N 1
ATOM 3190 C CA . LEU A 1 398 ? 10.863 1.594 -19.732 1.00 58.44 398 LEU A CA 1
ATOM 3191 C C . LEU A 1 398 ? 10.370 0.151 -19.906 1.00 58.44 398 LEU A C 1
ATOM 3193 O O . LEU A 1 398 ? 9.274 -0.192 -19.461 1.00 58.44 398 LEU A O 1
ATOM 3197 N N . VAL A 1 399 ? 11.177 -0.676 -20.565 1.00 58.97 399 VAL A N 1
ATOM 3198 C CA . VAL A 1 399 ? 10.916 -2.088 -20.891 1.00 58.97 399 VAL A CA 1
ATOM 3199 C C . VAL A 1 399 ? 12.107 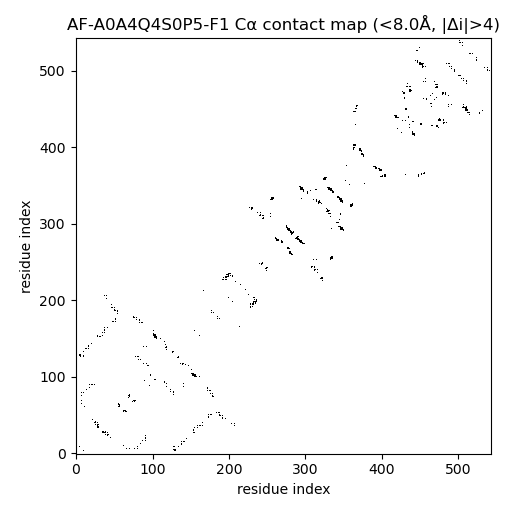-2.965 -20.465 1.00 58.97 399 VAL A C 1
ATOM 3201 O O . VAL A 1 399 ? 13.051 -2.484 -19.841 1.00 58.97 399 VAL A O 1
ATOM 3204 N N . GLY A 1 400 ? 12.076 -4.273 -20.751 1.00 53.22 400 GLY A N 1
ATOM 3205 C CA . GLY A 1 400 ? 13.199 -5.172 -20.436 1.00 53.22 400 GLY A CA 1
ATOM 3206 C C . GLY A 1 400 ? 13.248 -5.662 -18.980 1.00 53.22 400 GLY A C 1
ATOM 3207 O O . GLY A 1 400 ? 14.323 -5.917 -18.436 1.00 53.22 400 GLY A O 1
ATOM 3208 N N . PHE A 1 401 ? 12.091 -5.846 -18.335 1.00 52.00 401 PHE A N 1
ATOM 3209 C CA . PHE A 1 401 ? 11.980 -6.289 -16.935 1.00 52.00 401 PHE A CA 1
ATOM 3210 C C . PHE A 1 401 ? 12.414 -7.748 -16.668 1.00 52.00 401 PHE A C 1
ATOM 3212 O O . PHE A 1 401 ? 12.285 -8.223 -15.539 1.00 52.00 401 PHE A O 1
ATOM 3219 N N . GLY A 1 402 ? 12.985 -8.456 -17.650 1.00 46.75 402 GLY A N 1
ATOM 3220 C CA . GLY A 1 402 ? 13.507 -9.820 -17.498 1.00 46.75 402 GLY A CA 1
ATOM 3221 C C . GLY A 1 402 ? 14.503 -9.993 -16.338 1.00 46.75 402 GLY A C 1
ATOM 3222 O O . GLY A 1 402 ? 14.529 -11.057 -15.720 1.00 46.75 402 GLY A O 1
ATOM 3223 N N . HIS A 1 403 ? 15.242 -8.932 -15.982 1.00 44.34 403 HIS A N 1
ATOM 3224 C CA . HIS A 1 403 ? 16.196 -8.892 -14.859 1.00 44.34 403 HIS A CA 1
ATOM 3225 C C . HIS A 1 403 ? 15.698 -8.113 -13.617 1.00 44.34 403 HIS A C 1
ATOM 3227 O O . HIS A 1 403 ? 16.482 -7.865 -12.693 1.00 44.34 403 HIS A O 1
ATOM 3233 N N . ALA A 1 404 ? 14.426 -7.689 -13.584 1.00 43.25 404 ALA A N 1
ATOM 3234 C CA . ALA A 1 404 ? 13.850 -6.931 -12.468 1.00 43.25 404 ALA A CA 1
ATOM 3235 C C . ALA A 1 404 ? 13.737 -7.783 -11.189 1.00 43.25 404 ALA A C 1
ATOM 3237 O O . ALA A 1 404 ? 13.571 -9.003 -11.244 1.00 43.25 404 ALA A O 1
ATOM 3238 N N . ARG A 1 405 ? 13.849 -7.144 -10.015 1.00 48.78 405 ARG A N 1
ATOM 3239 C CA . ARG A 1 405 ? 14.042 -7.832 -8.723 1.00 48.78 405 ARG A CA 1
ATOM 3240 C C . ARG A 1 405 ? 12.976 -7.453 -7.702 1.00 48.78 405 ARG A C 1
ATOM 3242 O O . ARG A 1 405 ? 12.448 -6.347 -7.717 1.00 48.78 405 ARG A O 1
ATOM 3249 N N . ILE A 1 406 ? 12.705 -8.378 -6.783 1.00 38.78 406 ILE A N 1
ATOM 3250 C CA . ILE A 1 406 ? 11.850 -8.168 -5.611 1.00 38.78 406 ILE A CA 1
ATOM 3251 C C . ILE A 1 406 ? 12.761 -8.175 -4.381 1.00 38.78 406 ILE A C 1
ATOM 3253 O O . ILE A 1 406 ? 13.408 -9.185 -4.106 1.00 38.78 406 ILE A O 1
ATOM 3257 N N . ASP A 1 407 ? 12.816 -7.063 -3.647 1.00 37.81 407 ASP A N 1
ATOM 3258 C CA . ASP A 1 407 ? 13.689 -6.886 -2.477 1.00 37.81 407 ASP A CA 1
ATOM 3259 C C . ASP A 1 407 ? 13.118 -7.598 -1.231 1.00 37.81 407 ASP A C 1
ATOM 3261 O O . ASP A 1 407 ? 12.465 -7.002 -0.372 1.00 37.81 407 ASP A O 1
ATOM 3265 N N . ASP A 1 408 ? 13.295 -8.921 -1.160 1.00 38.47 408 ASP A N 1
ATOM 3266 C CA . ASP A 1 408 ? 12.649 -9.781 -0.159 1.00 38.47 408 ASP A CA 1
ATOM 3267 C C . ASP A 1 408 ? 13.569 -10.140 1.023 1.00 38.47 408 ASP A C 1
ATOM 3269 O O . ASP A 1 408 ? 14.091 -11.249 1.140 1.00 38.47 408 ASP A O 1
ATOM 3273 N N . ARG A 1 409 ? 13.741 -9.192 1.953 1.00 39.94 409 ARG A N 1
ATOM 3274 C CA . ARG A 1 409 ? 14.593 -9.342 3.153 1.00 39.94 409 ARG A CA 1
ATOM 3275 C C . ARG A 1 409 ? 14.121 -10.372 4.207 1.00 39.94 409 ARG A C 1
ATOM 3277 O O . ARG A 1 409 ? 14.693 -10.392 5.296 1.00 39.94 409 ARG A O 1
ATOM 3284 N N . ARG A 1 410 ? 13.051 -11.162 4.002 1.00 35.00 410 ARG A N 1
ATOM 3285 C CA . ARG A 1 410 ? 12.458 -11.984 5.095 1.00 35.00 410 ARG A CA 1
ATOM 3286 C C . ARG A 1 410 ? 12.306 -13.483 4.847 1.00 35.00 410 ARG A C 1
ATOM 3288 O O . ARG A 1 410 ? 11.934 -14.196 5.778 1.00 35.00 410 ARG A O 1
ATOM 3295 N N . LEU A 1 411 ? 12.657 -13.992 3.671 1.00 36.88 411 LEU A N 1
ATOM 3296 C CA . LEU A 1 411 ? 12.781 -15.433 3.445 1.00 36.88 411 LEU A CA 1
ATOM 3297 C C . LEU A 1 411 ? 14.253 -15.843 3.557 1.00 36.88 411 LEU A C 1
ATOM 3299 O O . LEU A 1 411 ? 14.972 -15.832 2.566 1.00 36.88 411 LEU A O 1
ATOM 3303 N N . GLY A 1 412 ? 14.695 -16.222 4.763 1.00 34.75 412 GLY A N 1
ATOM 3304 C CA . GLY A 1 412 ? 16.075 -16.644 5.068 1.00 34.75 412 GLY A CA 1
ATOM 3305 C C . GLY A 1 412 ? 16.486 -17.983 4.435 1.00 34.75 412 GLY A C 1
ATOM 3306 O O . GLY A 1 412 ? 16.779 -18.940 5.146 1.00 34.75 412 GLY A O 1
ATOM 3307 N N . ARG A 1 413 ? 16.433 -18.071 3.101 1.00 35.38 413 ARG A N 1
ATOM 3308 C CA . ARG A 1 413 ? 16.823 -19.221 2.264 1.00 35.38 413 ARG A CA 1
ATOM 3309 C C . ARG A 1 413 ? 17.433 -18.819 0.912 1.00 35.38 413 ARG A C 1
ATOM 3311 O O . ARG A 1 413 ? 17.555 -19.664 0.032 1.00 35.38 413 ARG A O 1
ATOM 3318 N N . GLU A 1 414 ? 17.837 -17.565 0.762 1.00 40.31 414 GLU A N 1
ATOM 3319 C CA . GLU A 1 414 ? 18.808 -17.139 -0.249 1.00 40.31 414 GLU A CA 1
ATOM 3320 C C . GLU A 1 414 ? 19.998 -16.536 0.506 1.00 40.31 414 GLU A C 1
ATOM 3322 O O . GLU A 1 414 ? 19.820 -15.954 1.579 1.00 40.31 414 GLU A O 1
ATOM 3327 N N . ASP A 1 415 ? 21.212 -16.762 0.003 1.00 41.28 415 ASP A N 1
ATOM 3328 C CA . ASP A 1 415 ? 22.447 -16.275 0.623 1.00 41.28 415 ASP A CA 1
ATOM 3329 C C . ASP A 1 415 ? 22.403 -14.735 0.674 1.00 41.28 415 ASP A C 1
ATOM 3331 O O . ASP A 1 415 ? 22.370 -14.107 -0.389 1.00 41.28 415 ASP A O 1
ATOM 3335 N N . PRO A 1 416 ? 22.391 -14.102 1.867 1.00 44.12 416 PRO A N 1
ATOM 3336 C CA . PRO A 1 416 ? 22.169 -12.661 2.003 1.00 44.12 416 PRO A CA 1
ATOM 3337 C C . PRO A 1 416 ? 23.274 -11.809 1.361 1.00 44.12 416 PRO A C 1
ATOM 3339 O O . PRO A 1 416 ? 23.120 -10.593 1.247 1.00 44.12 416 PRO A O 1
ATOM 3342 N N . THR A 1 417 ? 24.376 -12.430 0.932 1.00 41.97 417 THR A N 1
ATOM 3343 C CA . THR A 1 417 ? 25.486 -11.778 0.230 1.00 41.97 417 THR A CA 1
ATOM 3344 C C . THR A 1 417 ? 25.345 -11.786 -1.299 1.00 41.97 417 THR A C 1
ATOM 3346 O O . THR A 1 417 ? 26.105 -11.090 -1.979 1.00 41.97 417 THR A O 1
ATOM 3349 N N . ARG A 1 418 ? 24.391 -12.546 -1.867 1.00 44.91 418 ARG A N 1
ATOM 3350 C CA . ARG A 1 418 ? 24.338 -12.857 -3.306 1.00 44.91 418 ARG A CA 1
ATOM 3351 C C . ARG A 1 418 ? 23.077 -12.368 -4.018 1.00 44.91 418 ARG A C 1
ATOM 3353 O O . ARG A 1 418 ? 21.967 -12.465 -3.517 1.00 44.91 418 ARG A O 1
ATOM 3360 N N . THR A 1 419 ? 23.265 -11.884 -5.247 1.00 47.66 419 THR A N 1
ATOM 3361 C CA . THR A 1 419 ? 22.182 -11.442 -6.143 1.00 47.66 419 THR A CA 1
ATOM 3362 C C . THR A 1 419 ? 21.507 -12.589 -6.900 1.00 47.66 419 THR A C 1
ATOM 3364 O O . THR A 1 419 ? 20.286 -12.630 -6.945 1.00 47.66 419 THR A O 1
ATOM 3367 N N . GLN A 1 420 ? 22.290 -13.447 -7.566 1.00 48.12 420 GLN A N 1
ATOM 3368 C CA . GLN A 1 420 ? 21.841 -14.474 -8.523 1.00 48.12 420 GLN A CA 1
ATOM 3369 C C . GLN A 1 420 ? 22.939 -15.536 -8.717 1.00 48.12 420 GLN A C 1
ATOM 3371 O O . GLN A 1 420 ? 24.060 -15.377 -8.218 1.00 48.12 420 GLN A O 1
ATOM 3376 N N . ALA A 1 421 ? 22.632 -16.613 -9.447 1.00 38.28 421 ALA A N 1
ATOM 3377 C CA . ALA A 1 421 ? 23.611 -17.637 -9.807 1.00 38.28 421 ALA A CA 1
ATOM 3378 C C . ALA A 1 421 ? 24.639 -17.118 -10.845 1.00 38.28 421 ALA A C 1
ATOM 3380 O O . ALA A 1 421 ? 24.323 -16.229 -11.643 1.00 38.28 421 ALA A O 1
ATOM 3381 N N . PRO A 1 422 ? 25.877 -17.656 -10.882 1.00 36.12 422 PRO A N 1
ATOM 3382 C CA . PRO A 1 422 ? 26.869 -17.254 -11.878 1.00 36.12 422 PRO A CA 1
ATOM 3383 C C . PRO A 1 422 ? 26.399 -17.572 -13.308 1.00 36.12 422 PRO A C 1
ATOM 3385 O O . PRO A 1 422 ? 26.316 -18.736 -13.683 1.00 36.12 422 PRO A O 1
ATOM 3388 N N . GLY A 1 423 ? 26.130 -16.534 -14.106 1.00 43.03 423 GLY A N 1
ATOM 3389 C CA . GLY A 1 423 ? 25.740 -16.655 -15.520 1.00 43.03 423 GLY A CA 1
ATOM 3390 C C . GLY A 1 423 ? 24.463 -15.904 -15.916 1.00 43.03 423 GLY A C 1
ATOM 3391 O O . GLY A 1 423 ? 24.263 -15.676 -17.101 1.00 43.03 423 GLY A O 1
ATOM 3392 N N . GLU A 1 424 ? 23.633 -15.467 -14.961 1.00 44.72 424 GLU A N 1
ATOM 3393 C CA . GLU A 1 424 ? 22.346 -14.788 -15.247 1.00 44.72 424 GLU A CA 1
ATOM 3394 C C . GLU A 1 424 ? 22.445 -13.252 -15.418 1.00 44.72 424 GLU A C 1
ATOM 3396 O O . GLU A 1 424 ? 21.443 -12.592 -15.698 1.00 44.72 424 GLU A O 1
ATOM 3401 N N . ILE A 1 425 ? 23.639 -12.669 -15.250 1.00 50.09 425 ILE A N 1
ATOM 3402 C CA . ILE A 1 425 ? 23.876 -11.217 -15.319 1.00 50.09 425 ILE A CA 1
ATOM 3403 C C . ILE A 1 425 ? 24.745 -10.890 -16.537 1.00 50.09 425 ILE A C 1
ATOM 3405 O O . ILE A 1 425 ? 25.922 -11.259 -16.568 1.00 50.09 425 ILE A O 1
ATOM 3409 N N . THR A 1 426 ? 24.196 -10.129 -17.486 1.00 52.81 426 THR A N 1
ATOM 3410 C CA . THR A 1 426 ? 24.987 -9.413 -18.495 1.00 52.81 426 THR A CA 1
ATOM 3411 C C . THR A 1 426 ? 25.772 -8.310 -17.788 1.00 52.81 426 THR A C 1
ATOM 3413 O O . THR A 1 426 ? 25.187 -7.380 -17.238 1.00 52.81 426 THR A O 1
ATOM 3416 N N . LEU A 1 427 ? 27.096 -8.458 -17.730 1.00 60.06 427 LEU A N 1
ATOM 3417 C CA . LEU A 1 427 ? 28.004 -7.454 -17.175 1.00 60.06 427 LEU A CA 1
ATOM 3418 C C . LEU A 1 427 ? 28.508 -6.595 -18.332 1.00 60.06 427 LEU A C 1
ATOM 3420 O O . LEU A 1 427 ? 29.504 -6.935 -18.967 1.00 60.06 427 LEU A O 1
ATOM 3424 N N . ASP A 1 428 ? 27.749 -5.545 -18.614 1.00 65.81 428 ASP A N 1
ATOM 3425 C CA . ASP A 1 428 ? 27.952 -4.571 -19.683 1.00 65.81 428 ASP A CA 1
ATOM 3426 C C . ASP A 1 428 ? 28.426 -3.211 -19.131 1.00 65.81 428 ASP A C 1
ATOM 3428 O O . ASP A 1 428 ? 28.485 -2.985 -17.921 1.00 65.81 428 ASP A O 1
ATOM 3432 N N . GLU A 1 429 ? 28.775 -2.300 -20.036 1.00 71.44 429 GLU A N 1
ATOM 3433 C CA . GLU A 1 429 ? 29.261 -0.938 -19.779 1.00 71.44 429 GLU A CA 1
ATOM 3434 C C . GLU A 1 429 ? 28.283 -0.038 -18.994 1.00 71.44 429 GLU A C 1
ATOM 3436 O O . GLU A 1 429 ? 28.696 0.977 -18.435 1.00 71.44 429 GLU A O 1
ATOM 3441 N N . TYR A 1 430 ? 27.016 -0.447 -18.869 1.00 78.62 430 TYR A N 1
ATOM 3442 C CA . TYR A 1 430 ? 25.984 0.221 -18.067 1.00 78.62 430 TYR A CA 1
ATOM 3443 C C . TYR A 1 430 ? 25.999 -0.198 -16.588 1.00 78.62 430 TYR A C 1
ATOM 3445 O O . TYR A 1 430 ? 25.288 0.395 -15.772 1.00 78.62 430 TYR A O 1
ATOM 3453 N N . GLN A 1 431 ? 26.775 -1.224 -16.212 1.00 81.19 431 GLN A N 1
ATOM 3454 C CA . GLN A 1 431 ? 26.882 -1.667 -14.822 1.00 81.19 431 GLN A CA 1
ATOM 3455 C C . GLN A 1 431 ? 27.815 -0.772 -14.001 1.00 81.19 431 GLN A C 1
ATOM 3457 O O . GLN A 1 431 ? 28.942 -0.473 -14.388 1.00 81.19 431 GLN A O 1
ATOM 3462 N N . HIS A 1 432 ? 27.383 -0.442 -12.785 1.00 85.88 432 HIS A N 1
ATOM 3463 C CA . HIS A 1 432 ? 28.213 0.262 -11.810 1.00 85.88 432 HIS A CA 1
ATOM 3464 C C . HIS A 1 432 ? 29.526 -0.505 -11.504 1.00 85.88 432 HIS A C 1
ATOM 3466 O O . HIS A 1 432 ? 29.467 -1.722 -11.291 1.00 85.88 432 HIS A O 1
ATOM 3472 N N . PRO A 1 433 ? 30.698 0.154 -11.367 1.00 86.44 433 PRO A N 1
ATOM 3473 C CA . PRO A 1 433 ? 31.990 -0.522 -11.188 1.00 86.44 433 PRO A CA 1
ATOM 3474 C C . PRO A 1 433 ? 32.040 -1.568 -10.063 1.00 86.44 433 PRO A C 1
ATOM 3476 O O . PRO A 1 433 ? 32.457 -2.699 -10.310 1.00 86.44 433 PRO A O 1
ATOM 3479 N N . LYS A 1 434 ? 31.497 -1.270 -8.869 1.00 82.12 434 LYS A N 1
ATOM 3480 C CA . LYS A 1 434 ? 31.384 -2.245 -7.754 1.00 82.12 434 LYS A CA 1
ATOM 3481 C C . LYS A 1 434 ? 30.606 -3.523 -8.124 1.00 82.12 434 LYS A C 1
ATOM 3483 O O . LYS A 1 434 ? 30.831 -4.579 -7.535 1.00 82.12 434 LYS A O 1
ATOM 3488 N N . LYS A 1 435 ? 29.684 -3.450 -9.092 1.00 77.94 435 LYS A N 1
ATOM 3489 C CA . LYS A 1 435 ? 28.899 -4.591 -9.590 1.00 77.94 435 LYS A CA 1
ATOM 3490 C C . LYS A 1 435 ? 29.651 -5.390 -10.661 1.00 77.94 435 LYS A C 1
ATOM 3492 O O . LYS A 1 435 ? 29.463 -6.601 -10.738 1.00 77.94 435 LYS A O 1
ATOM 3497 N N . ILE A 1 436 ? 30.527 -4.748 -11.436 1.00 76.44 436 ILE A N 1
ATOM 3498 C CA . ILE A 1 436 ? 31.450 -5.411 -12.377 1.00 76.44 436 ILE A CA 1
ATOM 3499 C C . ILE A 1 436 ? 32.570 -6.137 -11.618 1.00 76.44 436 ILE A C 1
ATOM 3501 O O . ILE A 1 436 ? 32.912 -7.274 -11.950 1.00 76.44 436 ILE A O 1
ATOM 3505 N N . GLU A 1 437 ? 33.112 -5.490 -10.585 1.00 75.62 437 GLU A N 1
ATOM 3506 C CA . GLU A 1 437 ? 34.129 -6.028 -9.677 1.00 75.62 437 GLU A CA 1
ATOM 3507 C C . GLU A 1 437 ? 33.617 -7.253 -8.916 1.00 75.62 437 GLU A C 1
ATOM 3509 O O . GLU A 1 437 ? 34.234 -8.319 -8.951 1.00 75.62 437 GLU A O 1
ATOM 3514 N N . ALA A 1 438 ? 32.443 -7.127 -8.291 1.00 74.44 438 ALA A N 1
ATOM 3515 C CA . ALA A 1 438 ? 31.811 -8.194 -7.532 1.00 74.44 438 ALA A CA 1
ATOM 3516 C C . ALA A 1 438 ? 30.383 -8.476 -8.053 1.00 74.44 438 ALA A C 1
ATOM 3518 O O . ALA A 1 438 ? 29.394 -8.053 -7.449 1.00 74.44 438 ALA A O 1
ATOM 3519 N N . PRO A 1 439 ? 30.234 -9.268 -9.139 1.00 70.31 439 PRO A N 1
ATOM 3520 C CA . PRO A 1 439 ? 28.934 -9.590 -9.747 1.00 70.31 439 PRO A CA 1
ATOM 3521 C C . PRO A 1 439 ? 27.932 -10.239 -8.795 1.00 70.31 439 PRO A C 1
ATOM 3523 O O . PRO A 1 439 ? 26.720 -10.144 -8.990 1.00 70.31 439 PRO A O 1
ATOM 3526 N N . LEU A 1 440 ? 28.437 -10.894 -7.753 1.00 65.81 440 LEU A N 1
ATOM 3527 C CA . LEU A 1 440 ? 27.635 -11.551 -6.733 1.00 65.81 440 LEU A CA 1
ATOM 3528 C C . LEU A 1 440 ? 27.016 -10.553 -5.744 1.00 65.81 440 LEU A C 1
ATOM 3530 O O . LEU A 1 440 ? 25.866 -10.768 -5.366 1.00 65.81 440 LEU A O 1
ATOM 3534 N N . THR A 1 441 ? 27.703 -9.453 -5.408 1.00 70.06 441 THR A N 1
ATOM 3535 C CA . THR A 1 441 ? 27.261 -8.427 -4.442 1.00 70.06 441 THR A CA 1
ATOM 3536 C C . THR A 1 441 ? 25.822 -8.002 -4.686 1.00 70.06 441 THR A C 1
ATOM 3538 O O . THR A 1 441 ? 25.424 -7.816 -5.842 1.00 70.06 441 THR A O 1
ATOM 3541 N N . LYS A 1 442 ? 25.032 -7.856 -3.612 1.00 67.31 442 LYS A N 1
ATOM 3542 C CA . LYS A 1 442 ? 23.627 -7.425 -3.678 1.00 67.31 442 LYS A CA 1
ATOM 3543 C C . LYS A 1 442 ? 23.476 -6.160 -4.538 1.00 67.31 442 LYS A C 1
ATOM 3545 O O . LYS A 1 442 ? 24.361 -5.307 -4.571 1.00 67.31 442 LYS A O 1
ATOM 3550 N N . TYR A 1 443 ? 22.365 -6.047 -5.266 1.00 68.75 443 TYR A N 1
ATOM 3551 C CA . TYR A 1 443 ? 22.050 -4.799 -5.963 1.00 68.75 443 TYR A CA 1
ATOM 3552 C C . TYR A 1 443 ? 21.883 -3.643 -4.987 1.00 68.75 443 TYR A C 1
ATOM 3554 O O . TYR A 1 443 ? 21.446 -3.835 -3.857 1.00 68.75 443 TYR A O 1
ATOM 3562 N N . SER A 1 444 ? 22.136 -2.443 -5.486 1.00 74.62 444 SER A N 1
ATOM 3563 C CA . SER A 1 444 ? 21.782 -1.201 -4.826 1.00 74.62 444 SER A CA 1
ATOM 3564 C C . SER A 1 444 ? 21.055 -0.313 -5.826 1.00 74.62 444 SER A C 1
ATOM 3566 O O . SER A 1 444 ? 21.405 -0.329 -7.003 1.00 74.62 444 SER A O 1
ATOM 3568 N N . ARG A 1 445 ? 20.098 0.499 -5.363 1.00 72.62 445 ARG A N 1
ATOM 3569 C CA . ARG A 1 445 ? 19.425 1.505 -6.206 1.00 72.62 445 ARG A CA 1
ATOM 3570 C C . ARG A 1 445 ? 20.407 2.517 -6.802 1.00 72.62 445 ARG A C 1
ATOM 3572 O O . ARG A 1 445 ? 20.176 3.024 -7.891 1.00 72.62 445 ARG A O 1
ATOM 3579 N N . PHE A 1 446 ? 21.539 2.756 -6.136 1.00 81.50 446 PHE A N 1
ATOM 3580 C CA . PHE A 1 446 ? 22.631 3.560 -6.688 1.00 81.50 446 PHE A CA 1
ATOM 3581 C C . PHE A 1 446 ? 23.181 2.986 -8.007 1.00 81.50 446 PHE A C 1
ATOM 3583 O O . PHE A 1 446 ? 23.656 3.743 -8.843 1.00 81.50 446 PHE A O 1
ATOM 3590 N N . PHE A 1 447 ? 23.070 1.675 -8.249 1.00 83.69 447 PHE A N 1
ATOM 3591 C CA . PHE A 1 447 ? 23.487 1.089 -9.524 1.00 83.69 447 PHE A CA 1
ATOM 3592 C C . PHE A 1 447 ? 22.518 1.449 -10.663 1.00 83.69 447 PHE A C 1
ATOM 3594 O O . PHE A 1 447 ? 22.988 1.690 -11.767 1.00 83.69 447 PHE A O 1
ATOM 3601 N N . ASP A 1 448 ? 21.212 1.586 -10.394 1.00 76.75 448 ASP A N 1
ATOM 3602 C CA . ASP A 1 448 ? 20.255 2.115 -11.379 1.00 76.75 448 ASP A CA 1
ATOM 3603 C C . ASP A 1 448 ? 20.537 3.593 -11.692 1.00 76.75 448 ASP A C 1
ATOM 3605 O O . ASP A 1 448 ? 20.506 3.993 -12.853 1.00 76.75 448 ASP A O 1
ATOM 3609 N N . VAL A 1 449 ? 20.860 4.408 -10.674 1.00 84.00 449 VAL A N 1
ATOM 3610 C CA . VAL A 1 449 ? 21.217 5.831 -10.863 1.00 84.00 449 VAL A CA 1
ATOM 3611 C C . VAL A 1 449 ? 22.469 5.977 -11.736 1.00 84.00 449 VAL A C 1
ATOM 3613 O O . VAL A 1 449 ? 22.497 6.824 -12.628 1.00 84.00 449 VAL A O 1
ATOM 3616 N N . TYR A 1 450 ? 23.464 5.107 -11.545 1.00 89.19 450 TYR A N 1
ATOM 3617 C CA . TYR A 1 450 ? 24.638 5.037 -12.414 1.00 89.19 450 TYR A CA 1
ATOM 3618 C C . TYR A 1 450 ? 24.258 4.718 -13.867 1.00 89.19 450 TYR A C 1
ATOM 3620 O O . TYR A 1 450 ? 24.640 5.452 -14.777 1.00 89.19 450 TYR A O 1
ATOM 3628 N N . SER A 1 451 ? 23.431 3.689 -14.089 1.00 85.44 451 SER A N 1
ATOM 3629 C CA . SER A 1 451 ? 22.950 3.324 -15.427 1.00 85.44 451 SER A CA 1
ATOM 3630 C C . SER A 1 451 ? 22.112 4.434 -16.094 1.00 85.44 451 SER A C 1
ATOM 3632 O O . SER A 1 451 ? 22.159 4.585 -17.313 1.00 85.44 451 SER A O 1
ATOM 3634 N N . VAL A 1 452 ? 21.394 5.268 -15.327 1.00 86.25 452 VAL A N 1
ATOM 3635 C CA . VAL A 1 452 ? 20.761 6.498 -15.854 1.00 86.25 452 VAL A CA 1
ATOM 3636 C C . VAL A 1 452 ? 21.813 7.507 -16.322 1.00 86.25 452 VAL A C 1
ATOM 3638 O O . VAL A 1 452 ? 21.655 8.080 -17.396 1.00 86.25 452 VAL A O 1
ATOM 3641 N N . GLY A 1 453 ? 22.896 7.708 -15.563 1.00 90.12 453 GLY A N 1
ATOM 3642 C CA . GLY A 1 453 ? 24.016 8.570 -15.966 1.00 90.12 453 GLY A CA 1
ATOM 3643 C C . GLY A 1 453 ? 24.658 8.128 -17.283 1.00 90.12 453 GLY A C 1
ATOM 3644 O O . GLY A 1 453 ? 24.887 8.958 -18.160 1.00 90.12 453 GLY A O 1
ATOM 3645 N N . CYS A 1 454 ? 24.857 6.819 -17.445 1.00 89.19 454 CYS A N 1
ATOM 3646 C CA . CYS A 1 454 ? 25.308 6.187 -18.686 1.00 89.19 454 CYS A CA 1
ATOM 3647 C C . CYS A 1 454 ? 24.396 6.529 -19.883 1.00 89.19 454 CYS A C 1
ATOM 3649 O O . CYS A 1 454 ? 24.886 7.013 -20.899 1.00 89.19 454 CYS A O 1
ATOM 3651 N N . VAL A 1 455 ? 23.074 6.371 -19.745 1.00 86.69 455 VAL A N 1
ATOM 3652 C CA . VAL A 1 455 ? 22.109 6.693 -20.817 1.00 86.69 455 VAL A CA 1
ATOM 3653 C C . VAL A 1 455 ? 22.038 8.195 -21.121 1.00 86.69 455 VAL A C 1
ATOM 3655 O O . VAL A 1 455 ? 21.956 8.585 -22.283 1.00 86.69 455 VAL A O 1
ATOM 3658 N N . LEU A 1 456 ? 22.077 9.061 -20.103 1.00 89.25 456 LEU A N 1
ATOM 3659 C CA . LEU A 1 456 ? 22.084 10.516 -20.311 1.00 89.25 456 LEU A CA 1
ATOM 3660 C C . LEU A 1 456 ? 23.348 10.977 -21.059 1.00 89.25 456 LEU A C 1
ATOM 3662 O O . LEU A 1 456 ? 23.274 11.884 -21.886 1.00 89.25 456 LEU A O 1
ATOM 3666 N N . LEU A 1 457 ? 24.494 10.328 -20.825 1.00 88.81 457 LEU A N 1
ATOM 3667 C CA . LEU A 1 457 ? 25.716 10.590 -21.583 1.00 88.81 457 LEU A CA 1
ATOM 3668 C C . LEU A 1 457 ? 25.564 10.218 -23.067 1.00 88.81 457 LEU A C 1
ATOM 3670 O O . LEU A 1 457 ? 25.950 11.012 -23.921 1.00 88.81 457 LEU A O 1
ATOM 3674 N N . GLU A 1 458 ? 24.971 9.065 -23.389 1.00 88.12 458 GLU A N 1
ATOM 3675 C CA . GLU A 1 458 ? 24.707 8.670 -24.786 1.00 88.12 458 GLU A CA 1
ATOM 3676 C C . GLU A 1 458 ? 23.734 9.613 -25.488 1.00 88.12 458 GLU A C 1
ATOM 3678 O O . GLU A 1 458 ? 23.947 9.950 -26.649 1.00 88.12 458 GLU A O 1
ATOM 3683 N N . ILE A 1 459 ? 22.694 10.079 -24.789 1.00 86.62 459 ILE A N 1
ATOM 3684 C CA . ILE A 1 459 ? 21.749 11.067 -25.326 1.00 86.62 459 ILE A CA 1
ATOM 3685 C C . ILE A 1 459 ? 22.470 12.387 -25.629 1.00 86.62 459 ILE A C 1
ATOM 3687 O O . ILE A 1 459 ? 22.254 12.963 -26.692 1.00 86.62 459 ILE A O 1
ATOM 3691 N N . GLY A 1 460 ? 23.343 12.854 -24.730 1.00 83.75 460 GLY A N 1
ATOM 3692 C CA . GLY A 1 460 ? 24.105 14.088 -24.929 1.00 83.75 460 GLY A CA 1
ATOM 3693 C C . GLY A 1 460 ? 25.169 13.994 -26.030 1.00 83.75 460 GLY A C 1
ATOM 3694 O O . GLY A 1 460 ? 25.346 14.944 -26.786 1.00 83.75 460 GLY A O 1
ATOM 3695 N N . MET A 1 461 ? 25.865 12.857 -26.135 1.00 84.88 461 MET A N 1
ATOM 3696 C CA . MET A 1 461 ? 26.901 12.614 -27.155 1.00 84.88 461 MET A CA 1
ATOM 3697 C C . MET A 1 461 ? 26.330 12.168 -28.512 1.00 84.88 461 MET A C 1
ATOM 3699 O O . MET A 1 461 ? 27.026 12.253 -29.519 1.00 84.88 461 MET A O 1
ATOM 3703 N N . TRP A 1 462 ? 25.096 11.656 -28.533 1.00 85.88 462 TRP A N 1
ATOM 3704 C CA . TRP A 1 462 ? 24.451 10.981 -29.667 1.00 85.88 462 TRP A CA 1
ATOM 3705 C C . TRP A 1 462 ? 25.278 9.822 -30.267 1.00 85.88 462 TRP A C 1
ATOM 3707 O O . TRP A 1 462 ? 25.293 9.594 -31.478 1.00 85.88 462 TRP A O 1
ATOM 3717 N N . GLN A 1 463 ? 25.980 9.084 -29.401 1.00 79.56 463 GLN A N 1
ATOM 3718 C CA . GLN A 1 463 ? 26.851 7.951 -29.739 1.00 79.56 463 GLN A CA 1
ATOM 3719 C C . GLN A 1 463 ? 26.725 6.843 -28.680 1.00 79.56 463 GLN A C 1
ATOM 3721 O O . GLN A 1 463 ? 26.525 7.167 -27.507 1.00 79.56 463 GLN A O 1
ATOM 3726 N N . PRO A 1 464 ? 26.872 5.555 -29.049 1.00 78.38 464 PRO A N 1
ATOM 3727 C CA . PRO A 1 464 ? 26.792 4.447 -28.100 1.00 78.38 464 PRO A CA 1
ATOM 3728 C C . PRO A 1 464 ? 28.020 4.388 -27.176 1.00 78.38 464 PRO A C 1
ATOM 3730 O O . PRO A 1 464 ? 29.144 4.672 -27.597 1.00 78.38 464 PRO A O 1
ATOM 3733 N N . LEU A 1 465 ? 27.848 3.943 -25.925 1.00 79.81 465 LEU A N 1
ATOM 3734 C CA . LEU A 1 465 ? 28.948 3.856 -24.948 1.00 79.81 465 LEU A CA 1
ATOM 3735 C C . LEU A 1 465 ? 30.126 2.996 -25.411 1.00 79.81 465 LEU A C 1
ATOM 3737 O O . LEU A 1 465 ? 31.262 3.295 -25.051 1.00 79.81 465 LEU A O 1
ATOM 3741 N N . SER A 1 466 ? 29.879 1.981 -26.238 1.00 78.19 466 SER A N 1
ATOM 3742 C CA . SER A 1 466 ? 30.910 1.128 -26.841 1.00 78.19 466 SER A CA 1
ATOM 3743 C C . SER A 1 466 ? 31.887 1.878 -27.761 1.00 78.19 466 SER A C 1
ATOM 3745 O O . SER A 1 466 ? 33.017 1.426 -27.939 1.00 78.19 466 SER A O 1
ATOM 3747 N N . GLU A 1 467 ? 31.480 3.021 -28.321 1.00 78.00 467 GLU A N 1
ATOM 3748 C CA . GLU A 1 467 ? 32.343 3.951 -29.066 1.00 78.00 467 GLU A CA 1
ATOM 3749 C C . GLU A 1 467 ? 32.923 5.047 -28.160 1.00 78.00 467 GLU A C 1
ATOM 3751 O O . GLU A 1 467 ? 33.953 5.653 -28.468 1.00 78.00 467 GLU A O 1
ATOM 3756 N N . LEU A 1 468 ? 32.270 5.322 -27.026 1.00 77.00 468 LEU A N 1
ATOM 3757 C CA . LEU A 1 468 ? 32.671 6.389 -26.119 1.00 77.00 468 LEU A CA 1
ATOM 3758 C C . LEU A 1 468 ? 33.739 5.958 -25.109 1.00 77.00 468 LEU A C 1
ATOM 3760 O O . LEU A 1 468 ? 34.607 6.778 -24.804 1.00 77.00 468 LEU A O 1
ATOM 3764 N N . VAL A 1 469 ? 33.698 4.726 -24.601 1.00 79.19 469 VAL A N 1
ATOM 3765 C CA . VAL A 1 469 ? 34.616 4.214 -23.572 1.00 79.19 469 VAL A CA 1
ATOM 3766 C C . VAL A 1 469 ? 34.992 2.753 -23.805 1.00 79.19 469 VAL A C 1
ATOM 3768 O O . VAL A 1 469 ? 34.250 1.974 -24.398 1.00 79.19 469 VAL A O 1
ATOM 3771 N N . VAL A 1 470 ? 36.166 2.355 -23.307 1.00 74.69 470 VAL A N 1
ATOM 3772 C CA . VAL A 1 470 ? 36.616 0.960 -23.393 1.00 74.69 470 VAL A CA 1
ATOM 3773 C C . VAL A 1 470 ? 35.780 0.099 -22.447 1.00 74.69 470 VAL A C 1
ATOM 3775 O O . VAL A 1 470 ? 35.866 0.250 -21.228 1.00 74.69 470 VAL A O 1
ATOM 3778 N N . ILE A 1 471 ? 35.006 -0.835 -23.009 1.00 65.94 471 ILE A N 1
ATOM 3779 C CA . ILE A 1 471 ? 34.158 -1.756 -22.240 1.00 65.94 471 ILE A CA 1
ATOM 3780 C C . ILE A 1 471 ? 35.036 -2.568 -21.263 1.00 65.94 471 ILE A C 1
ATOM 3782 O O . ILE A 1 471 ? 35.927 -3.308 -21.705 1.00 65.94 471 ILE A O 1
ATOM 3786 N N . PRO A 1 472 ? 34.815 -2.460 -19.939 1.00 64.62 472 PRO A N 1
ATOM 3787 C CA . PRO A 1 472 ? 35.677 -3.081 -18.941 1.00 64.62 472 PRO A CA 1
ATOM 3788 C C . PRO A 1 472 ? 35.520 -4.603 -18.936 1.00 64.62 472 PRO A C 1
ATOM 3790 O O . PRO A 1 472 ? 34.413 -5.137 -18.838 1.00 64.62 472 PRO A O 1
ATOM 3793 N N . ARG A 1 473 ? 36.635 -5.343 -18.981 1.00 63.78 473 ARG A N 1
ATOM 3794 C CA . ARG A 1 473 ? 36.563 -6.811 -18.921 1.00 63.78 473 ARG A CA 1
ATOM 3795 C C . ARG A 1 473 ? 36.235 -7.276 -17.501 1.00 63.78 473 ARG A C 1
ATOM 3797 O O . ARG A 1 473 ? 36.793 -6.788 -16.516 1.00 63.78 473 ARG A O 1
ATOM 3804 N N . ARG A 1 474 ? 35.357 -8.281 -17.396 1.00 61.53 474 ARG A N 1
ATOM 3805 C CA . ARG A 1 474 ? 34.930 -8.888 -16.123 1.00 61.53 474 ARG A CA 1
ATOM 3806 C C . ARG A 1 474 ? 36.130 -9.214 -15.222 1.00 61.53 474 ARG A C 1
ATOM 3808 O O . ARG A 1 474 ? 37.071 -9.874 -15.656 1.00 61.53 474 ARG A O 1
ATOM 3815 N N . GLY A 1 475 ? 36.060 -8.791 -13.959 1.00 58.22 475 GLY A N 1
ATOM 3816 C CA . GLY A 1 475 ? 37.116 -9.019 -12.966 1.00 58.22 475 GLY A CA 1
ATOM 3817 C C . GLY A 1 475 ? 38.283 -8.023 -13.007 1.00 58.22 475 GLY A C 1
ATOM 3818 O O . GLY A 1 475 ? 39.279 -8.254 -12.329 1.00 58.22 475 GLY A O 1
ATOM 3819 N N . ARG A 1 476 ? 38.188 -6.920 -13.767 1.00 68.38 476 ARG A N 1
ATOM 3820 C CA . ARG A 1 476 ? 39.196 -5.845 -13.790 1.00 68.38 476 ARG A CA 1
ATOM 3821 C C . ARG A 1 476 ? 38.624 -4.520 -13.247 1.00 68.38 476 ARG A C 1
ATOM 3823 O O . ARG A 1 476 ? 38.272 -3.646 -14.038 1.00 68.38 476 ARG A O 1
ATOM 3830 N N . PRO A 1 477 ? 38.549 -4.319 -11.915 1.00 68.06 477 PRO A N 1
ATOM 3831 C CA . PRO A 1 477 ? 37.971 -3.101 -11.324 1.00 68.06 477 PRO A CA 1
ATOM 3832 C C . PRO A 1 477 ? 38.667 -1.809 -11.777 1.00 68.06 477 PRO A C 1
ATOM 3834 O O . PRO A 1 477 ? 38.014 -0.792 -11.989 1.00 68.06 477 PRO A O 1
ATOM 3837 N N . ALA A 1 478 ? 39.980 -1.861 -12.023 1.00 72.88 478 ALA A N 1
ATOM 3838 C CA . ALA A 1 478 ? 40.738 -0.728 -12.551 1.00 72.88 478 ALA A CA 1
ATOM 3839 C C . ALA A 1 478 ? 40.302 -0.292 -13.967 1.00 72.88 478 ALA A C 1
ATOM 3841 O O . ALA A 1 478 ? 40.489 0.867 -14.317 1.00 72.88 478 ALA A O 1
ATOM 3842 N N . GLU A 1 479 ? 39.726 -1.181 -14.785 1.00 74.75 479 GLU A N 1
ATOM 3843 C CA . GLU A 1 479 ? 39.144 -0.799 -16.082 1.00 74.75 479 GLU A CA 1
ATOM 3844 C C . GLU A 1 479 ? 37.763 -0.171 -15.910 1.00 74.75 479 GLU A C 1
ATOM 3846 O O . GLU A 1 479 ? 37.489 0.847 -16.534 1.00 74.75 479 GLU A O 1
ATOM 3851 N N . ALA A 1 480 ? 36.925 -0.714 -15.021 1.00 75.69 480 ALA A N 1
ATOM 3852 C CA . ALA A 1 480 ? 35.596 -0.164 -14.758 1.00 75.69 480 ALA A CA 1
ATOM 3853 C C . ALA A 1 480 ? 35.659 1.246 -14.139 1.00 75.69 480 ALA A C 1
ATOM 3855 O O . ALA A 1 480 ? 34.897 2.126 -14.531 1.00 75.69 480 ALA A O 1
ATOM 3856 N N . ASN A 1 481 ? 36.609 1.488 -13.229 1.00 82.44 481 ASN A N 1
ATOM 3857 C CA . ASN A 1 481 ? 36.833 2.822 -12.670 1.00 82.44 481 ASN A CA 1
ATOM 3858 C C . ASN A 1 481 ? 37.430 3.793 -13.703 1.00 82.44 481 ASN A C 1
ATOM 3860 O O . ASN A 1 481 ? 37.021 4.947 -13.730 1.00 82.44 481 ASN A O 1
ATOM 3864 N N . ARG A 1 482 ? 38.325 3.342 -14.600 1.00 83.12 482 ARG A N 1
ATOM 3865 C CA . ARG A 1 482 ? 38.783 4.182 -15.724 1.00 83.12 482 ARG A CA 1
ATOM 3866 C C . ARG A 1 482 ? 37.626 4.569 -16.644 1.00 83.12 482 ARG A C 1
ATOM 3868 O O . ARG A 1 482 ? 37.448 5.752 -16.887 1.00 83.12 482 ARG A O 1
ATOM 3875 N N . ALA A 1 483 ? 36.782 3.616 -17.041 1.00 83.19 483 ALA A N 1
ATOM 3876 C CA . ALA A 1 483 ? 35.605 3.899 -17.861 1.00 83.19 483 ALA A CA 1
ATOM 3877 C C . ALA A 1 483 ? 34.637 4.899 -17.190 1.00 83.19 483 ALA A C 1
ATOM 3879 O O . ALA A 1 483 ? 34.094 5.763 -17.873 1.00 83.19 483 ALA A O 1
ATOM 3880 N N . ARG A 1 484 ? 34.455 4.840 -15.859 1.00 88.31 484 ARG A N 1
ATOM 3881 C CA . ARG A 1 484 ? 33.687 5.842 -15.087 1.00 88.31 484 ARG A CA 1
ATOM 3882 C C . ARG A 1 484 ? 34.297 7.246 -15.183 1.00 88.31 484 ARG A C 1
ATOM 3884 O O . ARG A 1 484 ? 33.556 8.200 -15.411 1.00 88.31 484 ARG A O 1
ATOM 3891 N N . GLU A 1 485 ? 35.615 7.385 -15.046 1.00 89.56 485 GLU A N 1
ATOM 3892 C CA . GLU A 1 485 ? 36.283 8.689 -15.185 1.00 89.56 485 GLU A CA 1
ATOM 3893 C C . GLU A 1 485 ? 36.302 9.193 -16.639 1.00 89.56 485 GLU A C 1
ATOM 3895 O O . GLU A 1 485 ? 36.025 10.368 -16.874 1.00 89.56 485 GLU A O 1
ATOM 3900 N N . ASP A 1 486 ? 36.500 8.312 -17.623 1.00 88.06 486 ASP A N 1
ATOM 3901 C CA . ASP A 1 486 ? 36.405 8.650 -19.049 1.00 88.06 486 ASP A CA 1
ATOM 3902 C C . ASP A 1 486 ? 34.987 9.147 -19.407 1.00 88.06 486 ASP A C 1
ATOM 3904 O O . ASP A 1 486 ? 34.827 10.158 -20.095 1.00 88.06 486 ASP A O 1
ATOM 3908 N N . MET A 1 487 ? 33.937 8.497 -18.882 1.00 90.12 487 MET A N 1
ATOM 3909 C CA . MET A 1 487 ? 32.545 8.945 -19.033 1.00 90.12 487 MET A CA 1
ATOM 3910 C C . MET A 1 487 ? 32.299 10.320 -18.384 1.00 90.12 487 MET A C 1
ATOM 3912 O O . MET A 1 487 ? 31.631 11.167 -18.979 1.00 90.12 487 MET A O 1
ATOM 3916 N N . LYS A 1 488 ? 32.868 10.590 -17.199 1.00 91.75 488 LYS A N 1
ATOM 3917 C CA . LYS A 1 488 ? 32.790 11.914 -16.548 1.00 91.75 488 LYS A CA 1
ATOM 3918 C C . LYS A 1 488 ? 33.512 13.002 -17.349 1.00 91.75 488 LYS A C 1
ATOM 3920 O O . LYS A 1 488 ? 32.977 14.103 -17.466 1.00 91.75 488 LYS A O 1
ATOM 3925 N N . ALA A 1 489 ? 34.682 12.708 -17.917 1.00 91.06 489 ALA A N 1
ATOM 3926 C CA . ALA A 1 489 ? 35.415 13.637 -18.778 1.00 91.06 489 ALA A CA 1
ATOM 3927 C C . ALA A 1 489 ? 34.629 13.948 -20.065 1.00 91.06 489 ALA A C 1
ATOM 3929 O O . ALA A 1 489 ? 34.548 15.098 -20.495 1.00 91.06 489 ALA A O 1
ATOM 3930 N N . LYS A 1 490 ? 33.945 12.954 -20.647 1.00 89.38 490 LYS A N 1
ATOM 3931 C CA . LYS A 1 490 ? 33.031 13.194 -21.775 1.00 89.38 490 LYS A CA 1
ATOM 3932 C C . LYS A 1 490 ? 31.818 14.034 -21.378 1.00 89.38 490 LYS A C 1
ATOM 3934 O O . LYS A 1 490 ? 31.462 14.950 -22.117 1.00 89.38 490 LYS A O 1
ATOM 3939 N N . ALA A 1 491 ? 31.267 13.837 -20.182 1.00 90.88 491 ALA A N 1
ATOM 3940 C CA . ALA A 1 491 ? 30.229 14.715 -19.645 1.00 90.88 491 ALA A CA 1
ATOM 3941 C C . ALA A 1 491 ? 30.694 16.180 -19.477 1.00 90.88 491 ALA A C 1
ATOM 3943 O O . ALA A 1 491 ? 29.877 17.083 -19.623 1.00 90.88 491 ALA A O 1
ATOM 3944 N N . GLU A 1 492 ? 31.985 16.456 -19.235 1.00 90.25 492 GLU A N 1
ATOM 3945 C CA . GLU A 1 492 ? 32.519 17.835 -19.265 1.00 90.25 492 GLU A CA 1
ATOM 3946 C C . GLU A 1 492 ? 32.476 18.447 -20.662 1.00 90.25 492 GLU A C 1
ATOM 3948 O O . GLU A 1 492 ? 32.073 19.600 -20.813 1.00 90.25 492 GLU A O 1
ATOM 3953 N N . SER A 1 493 ? 32.837 17.677 -21.691 1.00 89.56 493 SER A N 1
ATOM 3954 C CA . SER A 1 493 ? 32.810 18.167 -23.075 1.00 89.56 493 SER A CA 1
ATOM 3955 C C . SER A 1 493 ? 31.400 18.558 -23.546 1.00 89.56 493 SER A C 1
ATOM 3957 O O . SER A 1 493 ? 31.254 19.454 -24.377 1.00 89.56 493 SER A O 1
ATOM 3959 N N . LEU A 1 494 ? 30.355 17.980 -22.939 1.00 87.06 494 LEU A N 1
ATOM 3960 C CA . LEU A 1 494 ? 28.957 18.324 -23.206 1.00 87.06 494 LEU A CA 1
ATOM 3961 C C . LEU A 1 494 ? 28.518 19.692 -22.664 1.00 87.06 494 LEU A C 1
ATOM 3963 O O . LEU A 1 494 ? 27.476 20.184 -23.091 1.00 87.06 494 LEU A O 1
ATOM 3967 N N . ILE A 1 495 ? 29.283 20.359 -21.788 1.00 88.31 495 ILE A N 1
ATOM 3968 C CA . ILE A 1 495 ? 28.892 21.668 -21.219 1.00 88.31 495 ILE A CA 1
ATOM 3969 C C . ILE A 1 495 ? 28.580 22.698 -22.321 1.00 88.31 495 ILE A C 1
ATOM 3971 O O . ILE A 1 495 ? 27.635 23.473 -22.178 1.00 88.31 495 ILE A O 1
ATOM 3975 N N . GLY A 1 496 ? 29.331 22.680 -23.428 1.00 81.00 496 GLY A N 1
ATOM 3976 C CA . GLY A 1 496 ? 29.118 23.573 -24.574 1.00 81.00 496 GLY A CA 1
ATOM 3977 C C . GLY A 1 496 ? 27.957 23.189 -25.503 1.00 81.00 496 GLY A C 1
ATOM 3978 O O . GLY A 1 496 ? 27.610 23.980 -26.373 1.00 81.00 496 GLY A O 1
ATOM 3979 N N . VAL A 1 497 ? 27.366 22.000 -25.334 1.00 80.56 497 VAL A N 1
ATOM 3980 C CA . VAL A 1 497 ? 26.323 21.437 -26.216 1.00 80.56 497 VAL A CA 1
ATOM 3981 C C . VAL A 1 497 ? 24.978 21.332 -25.493 1.00 80.56 497 VAL A C 1
ATOM 3983 O O . VAL A 1 497 ? 23.959 21.773 -26.012 1.00 80.56 497 VAL A O 1
ATOM 3986 N N . THR A 1 498 ? 24.972 20.782 -24.277 1.00 82.12 498 THR A N 1
ATOM 3987 C CA . THR A 1 498 ? 23.768 20.527 -23.464 1.00 82.12 498 THR A CA 1
ATOM 3988 C C . THR A 1 498 ? 23.622 21.487 -22.279 1.00 82.12 498 THR A C 1
ATOM 3990 O O . THR A 1 498 ? 22.689 21.365 -21.486 1.00 82.12 498 THR A O 1
ATOM 3993 N N . GLY A 1 499 ? 24.576 22.403 -22.096 1.00 87.19 499 GLY A N 1
ATOM 3994 C CA . GLY A 1 499 ? 24.659 23.278 -20.931 1.00 87.19 499 GLY A CA 1
ATOM 3995 C C . GLY A 1 499 ? 25.254 22.605 -19.687 1.00 87.19 499 GLY A C 1
ATOM 3996 O O . GLY A 1 499 ? 25.335 21.379 -19.561 1.00 87.19 499 GLY A O 1
ATOM 3997 N N . SER A 1 500 ? 25.671 23.440 -18.732 1.00 89.00 500 SER A N 1
ATOM 3998 C CA . SER A 1 500 ? 26.360 23.017 -17.505 1.00 89.00 500 SER A CA 1
ATOM 3999 C C . SER A 1 500 ? 25.493 22.183 -16.557 1.00 89.00 500 SER A C 1
ATOM 4001 O O . SER A 1 500 ? 26.019 21.296 -15.889 1.00 89.00 500 SER A O 1
ATOM 4003 N N . VAL A 1 501 ? 24.179 22.427 -16.514 1.00 91.44 501 VAL A N 1
ATOM 4004 C CA . VAL A 1 501 ? 23.238 21.703 -15.640 1.00 91.44 501 VAL A CA 1
ATOM 4005 C C . VAL A 1 501 ? 23.133 20.230 -16.048 1.00 91.44 501 VAL A C 1
ATOM 4007 O O . VAL A 1 501 ? 23.306 19.348 -15.209 1.00 91.44 501 VAL A O 1
ATOM 4010 N N . TYR A 1 502 ? 22.937 19.948 -17.340 1.00 90.31 502 TYR A N 1
ATOM 4011 C CA . TYR A 1 502 ? 22.840 18.579 -17.858 1.00 90.31 502 TYR A CA 1
ATOM 4012 C C . TYR A 1 502 ? 24.147 17.795 -17.646 1.00 90.31 502 TYR A C 1
ATOM 4014 O O . TYR A 1 502 ? 24.135 16.682 -17.118 1.00 90.31 502 TYR A O 1
ATOM 4022 N N . ALA A 1 503 ? 25.288 18.421 -17.952 1.00 90.88 503 ALA A N 1
ATOM 4023 C CA . ALA A 1 503 ? 26.617 17.866 -17.705 1.00 90.88 503 ALA A CA 1
ATOM 4024 C C . ALA A 1 503 ? 26.877 17.564 -16.213 1.00 90.88 503 ALA A C 1
ATOM 4026 O O . ALA A 1 503 ? 27.405 16.502 -15.869 1.00 90.88 503 ALA A O 1
ATOM 4027 N N . ALA A 1 504 ? 26.481 18.470 -15.311 1.00 91.56 504 ALA A N 1
ATOM 4028 C CA . ALA A 1 504 ? 26.611 18.279 -13.867 1.00 91.56 504 ALA A CA 1
ATOM 4029 C C . ALA A 1 504 ? 25.739 17.121 -13.353 1.00 91.56 504 ALA A C 1
ATOM 4031 O O . ALA A 1 504 ? 26.201 16.335 -12.524 1.00 91.56 504 ALA A O 1
ATOM 4032 N N . VAL A 1 505 ? 24.518 16.968 -13.877 1.00 93.56 505 VAL A N 1
ATOM 4033 C CA . VAL A 1 505 ? 23.647 15.828 -13.559 1.00 93.56 505 VAL A CA 1
ATOM 4034 C C . VAL A 1 505 ? 24.273 14.511 -14.014 1.00 93.56 505 VAL A C 1
ATOM 4036 O O . VAL A 1 505 ? 24.352 13.592 -13.202 1.00 93.56 505 VAL A O 1
ATOM 4039 N N . ILE A 1 506 ? 24.769 14.412 -15.256 1.00 92.88 506 ILE A N 1
ATOM 4040 C CA . ILE A 1 506 ? 25.432 13.189 -15.750 1.00 92.88 506 ILE A CA 1
ATOM 4041 C C . ILE A 1 506 ? 26.578 12.795 -14.817 1.00 92.88 506 ILE A C 1
ATOM 4043 O O . ILE A 1 506 ? 26.613 11.665 -14.332 1.00 92.88 506 ILE A O 1
ATOM 4047 N N . LYS A 1 507 ? 27.481 13.734 -14.507 1.00 93.25 507 LYS A N 1
ATOM 4048 C CA . LYS A 1 507 ? 28.584 13.498 -13.567 1.00 93.25 507 LYS A CA 1
ATOM 4049 C C . LYS A 1 507 ? 28.096 12.990 -12.217 1.00 93.25 507 LYS A C 1
ATOM 4051 O O . LYS A 1 507 ? 28.646 12.024 -11.705 1.00 93.25 507 LYS A O 1
ATOM 4056 N N . LYS A 1 508 ? 27.071 13.628 -11.648 1.00 93.19 508 LYS A N 1
ATOM 4057 C CA . LYS A 1 508 ? 26.526 13.271 -10.335 1.00 93.19 508 LYS A CA 1
ATOM 4058 C C . LYS A 1 508 ? 25.862 11.891 -10.341 1.00 93.19 508 LYS A C 1
ATOM 4060 O O . LYS A 1 508 ? 25.982 11.177 -9.353 1.00 93.19 508 LYS A O 1
ATOM 4065 N N . CYS A 1 509 ? 25.244 11.483 -11.451 1.00 91.81 509 CYS A N 1
ATOM 4066 C CA . CYS A 1 509 ? 24.758 10.117 -11.660 1.00 91.81 509 CYS A CA 1
ATOM 4067 C C . CYS A 1 509 ? 25.903 9.101 -11.806 1.00 91.81 509 CYS A C 1
ATOM 4069 O O . CYS A 1 509 ? 25.833 8.018 -11.237 1.00 91.81 509 CYS A O 1
ATOM 4071 N N . LEU A 1 510 ? 26.970 9.442 -12.536 1.00 92.06 510 LEU A N 1
ATOM 4072 C CA . LEU A 1 510 ? 28.146 8.580 -12.719 1.00 92.06 510 LEU A CA 1
ATOM 4073 C C . LEU A 1 510 ? 29.034 8.483 -11.469 1.00 92.06 510 LEU A C 1
ATOM 4075 O O . LEU A 1 510 ? 29.844 7.564 -11.378 1.00 92.06 510 LEU A O 1
ATOM 4079 N N . ASP A 1 511 ? 28.914 9.417 -10.522 1.00 91.44 511 ASP A N 1
ATOM 4080 C CA . ASP A 1 511 ? 29.712 9.449 -9.291 1.00 91.44 511 ASP A CA 1
ATOM 4081 C C . ASP A 1 511 ? 29.012 8.858 -8.058 1.00 91.44 511 ASP A C 1
ATOM 4083 O O . ASP A 1 511 ? 29.540 8.911 -6.948 1.00 91.44 511 ASP A O 1
ATOM 4087 N N . VAL A 1 512 ? 27.820 8.284 -8.232 1.00 89.31 512 VAL A N 1
ATOM 4088 C CA . VAL A 1 512 ? 27.094 7.654 -7.127 1.00 89.31 512 VAL A CA 1
ATOM 4089 C C . VAL A 1 512 ? 27.805 6.417 -6.603 1.00 89.31 512 VAL A C 1
ATOM 4091 O O . VAL A 1 512 ? 28.323 5.606 -7.362 1.00 89.31 512 VAL A O 1
ATOM 4094 N N . ASP A 1 513 ? 27.739 6.217 -5.292 1.00 87.19 513 ASP A N 1
ATOM 4095 C CA . ASP A 1 513 ? 28.244 5.019 -4.640 1.00 87.19 513 ASP A CA 1
ATOM 4096 C C . ASP A 1 513 ? 27.381 4.676 -3.417 1.00 87.19 513 ASP A C 1
ATOM 4098 O O . ASP A 1 513 ? 27.025 5.573 -2.653 1.00 87.19 513 ASP A O 1
ATOM 4102 N N . PRO A 1 514 ? 27.053 3.391 -3.174 1.00 82.00 514 PRO A N 1
ATOM 4103 C CA . PRO A 1 514 ? 26.386 2.996 -1.939 1.00 82.00 514 PRO A CA 1
ATOM 4104 C C . PRO A 1 514 ? 27.305 3.234 -0.736 1.00 82.00 514 PRO A C 1
ATOM 4106 O O . PRO A 1 514 ? 28.466 2.805 -0.746 1.00 82.00 514 PRO A O 1
ATOM 4109 N N . HIS A 1 515 ? 26.773 3.866 0.313 1.00 80.56 515 HIS A N 1
ATOM 4110 C CA . HIS A 1 515 ? 27.510 4.132 1.547 1.00 80.56 515 HIS A CA 1
ATOM 4111 C C . HIS A 1 515 ? 27.713 2.830 2.332 1.00 80.56 515 HIS A C 1
ATOM 4113 O O . HIS A 1 515 ? 26.738 2.160 2.685 1.00 80.56 515 HIS A O 1
ATOM 4119 N N . SER A 1 516 ? 28.969 2.488 2.632 1.00 75.81 516 SER A N 1
ATOM 4120 C CA . SER A 1 516 ? 29.354 1.287 3.393 1.00 75.81 516 SER A CA 1
ATOM 4121 C C . SER A 1 516 ? 28.781 1.260 4.810 1.00 75.81 516 SER A C 1
ATOM 4123 O O . SER A 1 516 ? 28.447 0.195 5.322 1.00 75.81 516 SER A O 1
ATOM 4125 N N . ASP A 1 517 ? 28.645 2.436 5.419 1.00 75.94 517 ASP A N 1
ATOM 4126 C CA . ASP A 1 517 ? 28.419 2.582 6.860 1.00 75.94 517 ASP A CA 1
ATOM 4127 C C . ASP A 1 517 ? 26.923 2.701 7.209 1.00 75.94 517 ASP A C 1
ATOM 4129 O O . ASP A 1 517 ? 26.535 2.777 8.377 1.00 75.94 517 ASP A O 1
ATOM 4133 N N . LEU A 1 518 ? 26.057 2.730 6.189 1.00 76.12 518 LEU A N 1
ATOM 4134 C CA . LEU A 1 518 ? 24.613 2.868 6.337 1.00 76.12 518 LEU A CA 1
ATOM 4135 C C . LEU A 1 518 ? 23.902 1.526 6.165 1.00 76.12 518 LEU A C 1
ATOM 4137 O O . LEU A 1 518 ? 24.209 0.734 5.273 1.00 76.12 518 LEU A O 1
ATOM 4141 N N . SER A 1 519 ? 22.852 1.311 6.963 1.00 73.88 519 SER A N 1
ATOM 4142 C CA . SER A 1 519 ? 21.913 0.224 6.692 1.00 73.88 519 SER A CA 1
ATOM 4143 C C . SER A 1 519 ? 21.300 0.399 5.300 1.00 73.88 519 SER A C 1
ATOM 4145 O O . SER A 1 519 ? 21.084 1.514 4.826 1.00 73.88 519 SER A O 1
ATOM 4147 N N . GLU A 1 520 ? 20.978 -0.709 4.636 1.00 63.78 520 GLU A N 1
ATOM 4148 C CA . GLU A 1 520 ? 20.434 -0.673 3.274 1.00 63.78 520 GLU A CA 1
ATOM 4149 C C . GLU A 1 520 ? 19.098 0.108 3.186 1.00 63.78 520 GLU A C 1
ATOM 4151 O O . GLU A 1 520 ? 18.762 0.668 2.150 1.00 63.78 520 GLU A O 1
ATOM 4156 N N . GLU A 1 521 ? 18.342 0.202 4.284 1.00 63.44 521 GLU A N 1
ATOM 4157 C CA . GLU A 1 521 ? 17.154 1.067 4.391 1.00 63.44 521 GLU A CA 1
ATOM 4158 C C . GLU A 1 521 ? 17.521 2.559 4.320 1.00 63.44 521 GLU A C 1
ATOM 4160 O O . GLU A 1 521 ? 17.019 3.257 3.446 1.00 63.44 521 GLU A O 1
ATOM 4165 N N . LYS A 1 522 ? 18.505 3.012 5.111 1.00 69.75 522 LYS A N 1
ATOM 4166 C CA . LYS A 1 522 ? 19.021 4.389 5.036 1.00 69.75 522 LYS A CA 1
ATOM 4167 C C . LYS A 1 522 ? 19.657 4.702 3.677 1.00 69.75 522 LYS A C 1
ATOM 4169 O O . LYS A 1 522 ? 19.473 5.794 3.154 1.00 69.75 522 LYS A O 1
ATOM 4174 N N . ASN A 1 523 ? 20.368 3.745 3.075 1.00 73.62 523 ASN A N 1
ATOM 4175 C CA . ASN A 1 523 ? 20.895 3.881 1.711 1.00 73.62 523 ASN A CA 1
ATOM 4176 C C . ASN A 1 523 ? 19.770 4.080 0.673 1.00 73.62 523 ASN A C 1
ATOM 4178 O O . ASN A 1 523 ? 19.931 4.872 -0.253 1.00 73.62 523 ASN A O 1
ATOM 4182 N N . ASN A 1 524 ? 18.621 3.410 0.829 1.00 68.88 524 ASN A N 1
ATOM 4183 C CA . ASN A 1 524 ? 17.463 3.614 -0.046 1.00 68.88 524 ASN A CA 1
ATOM 4184 C C . ASN A 1 524 ? 16.837 5.009 0.122 1.00 68.88 524 ASN A C 1
ATOM 4186 O O . ASN A 1 524 ? 16.435 5.596 -0.884 1.00 68.88 524 ASN A O 1
ATOM 4190 N N . ASP A 1 525 ? 16.781 5.539 1.348 1.00 69.25 525 ASP A N 1
ATOM 4191 C CA . ASP A 1 525 ? 16.275 6.890 1.630 1.00 69.25 525 ASP A CA 1
ATOM 4192 C C . ASP A 1 525 ? 17.193 7.971 1.035 1.00 69.25 525 ASP A C 1
ATOM 4194 O O . ASP A 1 525 ? 16.723 8.875 0.342 1.00 69.25 525 ASP A O 1
ATOM 4198 N N . VAL A 1 526 ? 18.515 7.835 1.215 1.00 74.31 526 VAL A N 1
ATOM 4199 C CA . VAL A 1 526 ? 19.518 8.731 0.605 1.00 74.31 526 VAL A CA 1
ATOM 4200 C C . VAL A 1 526 ? 19.433 8.686 -0.923 1.00 74.31 526 VAL A C 1
ATOM 4202 O O . VAL A 1 526 ? 19.428 9.731 -1.572 1.00 74.31 526 VAL A O 1
ATOM 4205 N N . CYS A 1 527 ? 19.293 7.496 -1.514 1.00 74.19 527 CYS A N 1
ATOM 4206 C CA . CYS A 1 527 ? 19.126 7.345 -2.959 1.00 74.19 527 CYS A CA 1
ATOM 4207 C C . CYS A 1 527 ? 17.826 7.999 -3.475 1.00 74.19 527 CYS A C 1
ATOM 4209 O O . CYS A 1 527 ? 17.823 8.600 -4.548 1.00 74.19 527 CYS A O 1
ATOM 4211 N N . ALA A 1 528 ? 16.730 7.950 -2.708 1.00 69.31 528 ALA A N 1
ATOM 4212 C CA . ALA A 1 528 ? 15.471 8.610 -3.065 1.00 69.31 528 ALA A CA 1
ATOM 4213 C C . ALA A 1 528 ? 15.552 10.147 -2.972 1.00 69.31 528 ALA A C 1
ATOM 4215 O O . ALA A 1 528 ? 15.002 10.847 -3.829 1.00 69.31 528 ALA A O 1
ATOM 4216 N N . ALA A 1 529 ? 16.266 10.678 -1.974 1.00 73.31 529 ALA A N 1
ATOM 4217 C CA . ALA A 1 529 ? 16.555 12.108 -1.869 1.00 73.31 529 ALA A CA 1
ATOM 4218 C C . ALA A 1 529 ? 17.418 12.588 -3.049 1.00 73.31 529 ALA A C 1
ATOM 4220 O O . ALA A 1 529 ? 17.064 13.563 -3.710 1.00 73.31 529 ALA A O 1
ATOM 4221 N N . LEU A 1 530 ? 18.480 11.844 -3.378 1.00 79.44 530 LEU A N 1
ATOM 4222 C CA . LEU A 1 530 ? 19.346 12.109 -4.528 1.00 79.44 530 LEU A CA 1
ATOM 4223 C C . LEU A 1 530 ? 18.569 12.104 -5.855 1.00 79.44 530 LEU A C 1
ATOM 4225 O O . LEU A 1 530 ? 18.705 13.030 -6.645 1.00 79.44 530 LEU A O 1
ATOM 4229 N N . LEU A 1 531 ? 17.717 11.101 -6.094 1.00 73.81 531 LEU A N 1
ATOM 4230 C CA . LEU A 1 531 ? 16.858 11.054 -7.285 1.00 73.81 531 LEU A CA 1
ATOM 4231 C C . LEU A 1 531 ? 15.934 12.276 -7.386 1.00 73.81 531 LEU A C 1
ATOM 4233 O O . LEU A 1 531 ? 15.760 12.825 -8.472 1.00 73.81 531 LEU A O 1
ATOM 4237 N N . SER A 1 532 ? 15.368 12.720 -6.262 1.00 74.56 532 SER A N 1
ATOM 4238 C CA . SER A 1 532 ? 14.503 13.906 -6.218 1.00 74.56 532 SER A CA 1
ATOM 4239 C C . SER A 1 532 ? 15.275 15.186 -6.564 1.00 74.56 532 SER A C 1
ATOM 4241 O O . SER A 1 532 ? 14.762 16.031 -7.296 1.00 74.56 532 SER A O 1
ATOM 4243 N N . GLU A 1 533 ? 16.520 15.305 -6.093 1.00 83.69 533 GLU A N 1
ATOM 4244 C CA . GLU A 1 533 ? 17.425 16.405 -6.437 1.00 83.69 533 GLU A CA 1
ATOM 4245 C C . GLU A 1 533 ? 17.786 16.395 -7.932 1.00 83.69 533 GLU A C 1
ATOM 4247 O O . GLU A 1 533 ? 17.617 17.404 -8.610 1.00 83.69 533 GLU A O 1
ATOM 4252 N N . LEU A 1 534 ? 18.205 15.245 -8.475 1.00 81.25 534 LEU A N 1
ATOM 4253 C CA . LEU A 1 534 ? 18.589 15.094 -9.887 1.00 81.25 534 LEU A CA 1
ATOM 4254 C C . LEU A 1 534 ? 17.434 15.433 -10.844 1.00 81.25 534 LEU A C 1
ATOM 4256 O O . LEU A 1 534 ? 17.650 16.086 -11.864 1.00 81.25 534 LEU A O 1
ATOM 4260 N N . ILE A 1 535 ? 16.201 15.039 -10.502 1.00 79.00 535 ILE A N 1
ATOM 4261 C CA . ILE A 1 535 ? 14.990 15.426 -11.247 1.00 79.00 535 ILE A CA 1
ATOM 4262 C C . ILE A 1 535 ? 14.760 16.943 -11.160 1.00 79.00 535 ILE A C 1
ATOM 4264 O O . ILE A 1 535 ? 14.404 17.564 -12.161 1.00 79.00 535 ILE A O 1
ATOM 4268 N N . GLY A 1 536 ? 14.977 17.544 -9.986 1.00 74.75 536 GLY A N 1
ATOM 4269 C CA . GLY A 1 536 ? 14.872 18.989 -9.779 1.00 74.75 536 GLY A CA 1
ATOM 4270 C C . GLY A 1 536 ? 15.893 19.794 -10.587 1.00 74.75 536 GLY A C 1
ATOM 4271 O O . GLY A 1 536 ? 15.535 20.829 -11.142 1.00 74.75 536 GLY A O 1
ATOM 4272 N N . GLU A 1 537 ? 17.132 19.311 -10.707 1.00 85.81 537 GLU A N 1
ATOM 4273 C CA . GLU A 1 537 ? 18.166 19.930 -11.547 1.00 85.81 537 GLU A CA 1
ATOM 4274 C C . GLU A 1 537 ? 17.870 19.761 -13.044 1.00 85.81 537 GLU A C 1
ATOM 4276 O O . GLU A 1 537 ? 17.875 20.751 -13.772 1.00 85.81 537 GLU A O 1
ATOM 4281 N N . LEU A 1 538 ? 17.517 18.554 -13.510 1.00 82.06 538 LEU A N 1
ATOM 4282 C CA . LEU A 1 538 ? 17.121 18.335 -14.912 1.00 82.06 538 LEU A CA 1
ATOM 4283 C C . LEU A 1 538 ? 15.901 19.169 -15.318 1.00 82.06 538 LEU A C 1
ATOM 4285 O O . LEU A 1 538 ? 15.825 19.620 -16.457 1.00 82.06 538 LEU A O 1
ATOM 4289 N N . GLY A 1 539 ? 14.974 19.425 -14.391 1.00 81.81 539 GLY A N 1
ATOM 4290 C CA . GLY A 1 539 ? 13.824 20.304 -14.614 1.00 81.81 539 GLY A CA 1
ATOM 4291 C C . GLY A 1 539 ? 14.176 21.780 -14.855 1.00 81.81 539 GLY A C 1
ATOM 4292 O O . GLY A 1 539 ? 13.299 22.538 -15.262 1.00 81.81 539 GLY A O 1
ATOM 4293 N N . LYS A 1 540 ? 15.431 22.197 -14.624 1.00 83.00 540 LYS A N 1
ATOM 4294 C CA . LYS A 1 540 ? 15.937 23.544 -14.953 1.00 83.00 540 LYS A CA 1
ATOM 4295 C C . LYS A 1 540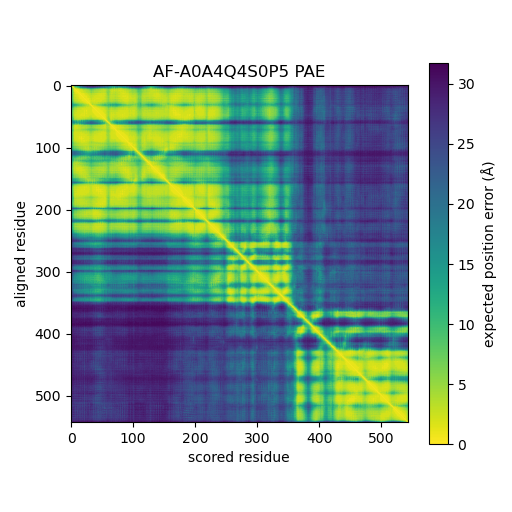 ? 16.508 23.635 -16.370 1.00 83.00 540 LYS A C 1
ATOM 4297 O O . LYS A 1 540 ? 16.746 24.743 -16.845 1.00 83.00 540 LYS A O 1
ATOM 4302 N N . CYS A 1 541 ? 16.750 22.506 -17.039 1.00 79.94 541 CYS A N 1
ATOM 4303 C CA . CYS A 1 541 ? 17.160 22.500 -18.437 1.00 79.94 541 CYS A CA 1
ATOM 4304 C C . CYS A 1 541 ? 15.976 22.936 -19.312 1.00 79.94 541 CYS A C 1
ATOM 4306 O O . CYS A 1 541 ? 14.936 22.279 -19.332 1.00 79.94 541 CYS A O 1
ATOM 4308 N N . SER A 1 542 ? 16.133 24.037 -20.046 1.00 62.03 542 SER A N 1
ATOM 4309 C CA . SER A 1 542 ? 15.197 24.432 -21.101 1.00 62.03 542 SER A CA 1
ATOM 4310 C C . SER A 1 542 ? 15.332 23.495 -22.303 1.00 62.03 542 SER A C 1
ATOM 4312 O O . SER A 1 542 ? 16.452 23.280 -22.770 1.00 62.03 542 SER A O 1
ATOM 4314 N N . ALA A 1 543 ? 14.203 22.979 -22.792 1.00 52.28 543 ALA A N 1
ATOM 4315 C CA . ALA A 1 543 ? 14.099 22.252 -24.059 1.00 52.28 543 ALA A CA 1
ATOM 4316 C C . ALA A 1 543 ? 13.896 23.212 -25.243 1.00 52.28 543 ALA A C 1
ATOM 4318 O O . ALA A 1 543 ? 13.241 24.258 -25.024 1.00 52.28 543 ALA A O 1
#

Nearest PDB structures (foldseek):
  4mxc-assembly1_A  TM=4.286E-01  e=1.357E-02  Homo sapiens
  4r1v-assembly1_A  TM=4.720E-01  e=2.204E-02  Homo sapiens
  7v3s-assembly1_A  TM=4.217E-01  e=1.243E-02  Homo sapiens
  4eev-assembly1_A  TM=4.305E-01  e=1.692E-02  Homo sapiens
  9c1r-assembly1_A  TM=4.114E-01  e=3.425E-02  Homo sapiens